Protein 8Z4F (pdb70)

Secondary structure (DSSP, 8-state):
---SEEEHHHHHHHHHHHHHHHHHHSS--SEEESSSS-S-EEEHHHHHHHHHHHHHHHHHHSS--SEEE--PPPPPB--TT-PPPSEEEHHHHHHHHHHHHHHHHHHSS--SEEESSTTBS-EEEHHHHHHHHHHHHHHHHHSSS--SEEESS-----HHHHHHHHHHHH----SHHHHHHHHHHH--B-----S---SHHHHHHHHTT-B-HHHHHHHHHHHHHHTT-EEEEEEEEES-SSSS-EEEEEEEEESTTSB-TTS-GGGSEEE-HHIIIII-PPTTS-S-SS---EEEES--/-PPPSEEEHHHHHHHHHHHHHHHHHHSS--SEEESSTTSS-EEEHHHHHHHHHHHHHHHHHHSS--SEEESS-----HHHHHHHHHHHH----SHHHHHHHHHHH--B---S-----HHHHHHHHTTT-B-HHHHHHHHHHHHHHTT-EEEEEEEEEE-TTS-EEEEEEEEEESTTSB-TTS-GGGSEEE-HHHHHTS---TTS-S--S-EEEEEES-----

Structure (mmCIF, N/CA/C/O backbone):
data_8Z4F
#
_entry.id   8Z4F
#
_cell.length_a   105.340
_cell.length_b   113.100
_cell.length_c   120.920
_cell.angle_alpha   90.00
_cell.angle_beta   90.00
_cell.angle_gamma   90.00
#
_symmetry.space_group_name_H-M   'I 2 2 2'
#
loop_
_entity.id
_entity.type
_entity.pdbx_description
1 polymer 'Pseudomurein endosiopeptidase'
2 water water
#
loop_
_atom_site.group_PDB
_atom_site.id
_atom_site.type_symbol
_atom_site.label_atom_id
_atom_site.label_alt_id
_atom_site.label_comp_id
_atom_site.label_asym_id
_atom_site.label_entity_id
_atom_site.label_seq_id
_atom_site.pdbx_PDB_ins_code
_atom_site.Cartn_x
_atom_site.Cartn_y
_atom_site.Cartn_z
_atom_site.occupancy
_atom_site.B_iso_or_equiv
_atom_site.auth_seq_id
_atom_site.auth_comp_id
_atom_site.auth_asym_id
_atom_site.auth_atom_id
_atom_site.pdbx_PDB_model_num
ATOM 1 N N . GLU A 1 82 ? 5.333 49.962 -25.416 1.00 39.41 82 GLU B N 1
ATOM 2 C CA . GLU A 1 82 ? 6.465 49.137 -25.016 1.00 39.51 82 GLU B CA 1
ATOM 3 C C . GLU A 1 82 ? 5.951 47.831 -24.404 1.00 35.95 82 GLU B C 1
ATOM 4 O O . GLU A 1 82 ? 5.197 47.862 -23.435 1.00 41.50 82 GLU B O 1
ATOM 10 N N . ASN A 1 83 ? 6.348 46.717 -24.997 1.00 30.23 83 ASN B N 1
ATOM 11 C CA . ASN A 1 83 ? 5.933 45.381 -24.517 1.00 29.81 83 ASN B CA 1
ATOM 12 C C . ASN A 1 83 ? 6.419 45.182 -23.075 1.00 36.17 83 ASN B C 1
ATOM 13 O O . ASN A 1 83 ? 7.526 45.565 -22.771 1.00 32.79 83 ASN B O 1
ATOM 18 N N . THR A 1 84 ? 5.595 44.621 -22.204 1.00 28.82 84 THR B N 1
ATOM 19 C CA . THR A 1 84 ? 6.189 44.318 -20.888 1.00 28.74 84 THR B CA 1
ATOM 20 C C . THR A 1 84 ? 7.165 43.161 -21.121 1.00 24.22 84 THR B C 1
ATOM 21 O O . THR A 1 84 ? 6.800 42.199 -21.733 1.00 24.52 84 THR B O 1
ATOM 25 N N . PRO A 1 85 ? 8.424 43.281 -20.696 1.00 29.14 85 PRO B N 1
ATOM 26 C CA . PRO A 1 85 ? 9.420 42.275 -20.998 1.00 28.87 85 PRO B CA 1
ATOM 27 C C . PRO A 1 85 ? 9.194 40.875 -20.427 1.00 25.99 85 PRO B C 1
ATOM 28 O O . PRO A 1 85 ? 8.752 40.780 -19.348 1.00 24.41 85 PRO B O 1
ATOM 32 N N . GLU A 1 86 ? 9.507 39.851 -21.221 1.00 25.37 86 GLU B N 1
ATOM 33 C CA . GLU A 1 86 ? 9.450 38.487 -20.721 1.00 26.41 86 GLU B CA 1
ATOM 34 C C . GLU A 1 86 ? 10.542 38.203 -19.702 1.00 23.98 86 GLU B C 1
ATOM 35 O O . GLU A 1 86 ? 10.364 37.338 -18.819 1.00 22.41 86 GLU B O 1
ATOM 41 N N . TYR A 1 87 ? 11.689 38.872 -19.826 1.00 22.82 87 TYR B N 1
ATOM 42 C CA . TYR A 1 87 ? 12.786 38.689 -18.886 1.00 23.22 87 TYR B CA 1
ATOM 43 C C . TYR A 1 87 ? 13.587 39.991 -18.802 1.00 23.52 87 TYR B C 1
ATOM 44 O O . TYR A 1 87 ? 13.491 40.859 -19.675 1.00 25.03 87 TYR B O 1
ATOM 53 N N . VAL A 1 88 ? 14.373 40.138 -17.732 1.00 24.72 88 VAL B N 1
ATOM 54 C CA . VAL A 1 88 ? 15.238 41.307 -17.612 1.00 26.72 88 VAL B CA 1
ATOM 55 C C . VAL A 1 88 ? 16.619 40.851 -17.172 1.00 21.44 88 VAL B C 1
ATOM 56 O O . VAL A 1 88 ? 16.818 39.744 -16.678 1.00 23.86 88 VAL B O 1
ATOM 60 N N . SER A 1 89 ? 17.587 41.721 -17.371 1.00 26.24 89 SER B N 1
ATOM 61 C CA . SER A 1 89 ? 18.936 41.401 -16.940 1.00 23.56 89 SER B CA 1
ATOM 62 C C . SER A 1 89 ? 18.986 41.318 -15.421 1.00 24.55 89 SER B C 1
ATOM 63 O O . SER A 1 89 ? 18.219 41.987 -14.711 1.00 20.78 89 SER B O 1
ATOM 66 N N . ILE A 1 90 ? 19.889 40.478 -14.924 1.00 20.10 90 ILE B N 1
ATOM 67 C CA . ILE A 1 90 ? 20.206 40.448 -13.495 1.00 25.91 90 ILE B CA 1
ATOM 68 C C . ILE A 1 90 ? 20.511 41.856 -12.962 1.00 21.07 90 ILE B C 1
ATOM 69 O O . ILE A 1 90 ? 20.186 42.186 -11.812 1.00 24.48 90 ILE B O 1
ATOM 74 N N . THR A 1 91 ? 21.153 42.695 -13.781 1.00 20.32 91 THR B N 1
ATOM 75 C CA . THR A 1 91 ? 21.407 44.092 -13.430 1.00 29.71 91 THR B CA 1
ATOM 76 C C . THR A 1 91 ? 20.109 44.826 -13.128 1.00 24.89 91 THR B C 1
ATOM 77 O O . THR A 1 91 ? 20.024 45.601 -12.158 1.00 22.05 91 THR B O 1
ATOM 81 N N . GLN A 1 92 ? 19.099 44.607 -13.970 1.00 20.36 92 GLN B N 1
ATOM 82 C CA . GLN A 1 92 ? 17.807 45.275 -13.823 1.00 23.46 92 GLN B CA 1
ATOM 83 C C . GLN A 1 92 ? 17.039 44.721 -12.631 1.00 21.35 92 GLN B C 1
ATOM 84 O O . GLN A 1 92 ? 16.404 45.471 -11.881 1.00 20.86 92 GLN B O 1
ATOM 90 N N . PHE A 1 93 ? 17.075 43.399 -12.456 1.00 18.39 93 PHE B N 1
ATOM 91 C CA . PHE A 1 93 ? 16.442 42.771 -11.305 1.00 24.47 93 PHE B CA 1
ATOM 92 C C . PHE A 1 93 ? 16.975 43.343 -9.992 1.00 24.65 93 PHE B C 1
ATOM 93 O O . PHE A 1 93 ? 16.206 43.606 -9.067 1.00 21.72 93 PHE B O 1
ATOM 101 N N . LYS A 1 94 ? 18.299 43.472 -9.861 1.00 22.55 94 LYS B N 1
ATOM 102 C CA . LYS A 1 94 ? 18.831 44.028 -8.615 1.00 28.50 94 LYS B CA 1
ATOM 103 C C . LYS A 1 94 ? 18.456 45.503 -8.459 1.00 24.40 94 LYS B C 1
ATOM 104 O O . LYS A 1 94 ? 18.268 45.980 -7.331 1.00 22.48 94 LYS B O 1
ATOM 110 N N . ASP A 1 95 ? 18.296 46.235 -9.560 1.00 21.78 95 ASP B N 1
ATOM 111 C CA . ASP A 1 95 ? 17.823 47.616 -9.436 1.00 22.72 95 ASP B CA 1
ATOM 112 C C . ASP A 1 95 ? 16.365 47.661 -8.960 1.00 25.15 95 ASP B C 1
ATOM 113 O O . ASP A 1 95 ? 15.980 48.539 -8.169 1.00 18.87 95 ASP B O 1
ATOM 118 N N . MET A 1 96 ? 15.532 46.750 -9.474 1.00 23.13 96 MET B N 1
ATOM 119 C CA . MET A 1 96 ? 14.179 46.605 -8.955 1.00 22.27 96 MET B CA 1
ATOM 120 C C . MET A 1 96 ? 14.195 46.275 -7.475 1.00 20.56 96 MET B C 1
ATOM 121 O O . MET A 1 96 ? 13.394 46.810 -6.709 1.00 21.08 96 MET B O 1
ATOM 126 N N . LEU A 1 97 ? 15.104 45.400 -7.036 1.00 19.66 97 LEU B N 1
ATOM 127 C CA . LEU A 1 97 ? 15.145 45.091 -5.617 1.00 18.80 97 LEU B CA 1
ATOM 128 C C . LEU A 1 97 ? 15.513 46.327 -4.800 1.00 21.34 97 LEU B C 1
ATOM 129 O O . LEU A 1 97 ? 14.971 46.541 -3.708 1.00 19.96 97 LEU B O 1
ATOM 134 N N . SER A 1 98 ? 16.439 47.139 -5.316 1.00 20.48 98 SER B N 1
ATOM 135 C CA . SER A 1 98 ? 16.852 48.356 -4.616 1.00 25.35 98 SER B CA 1
ATOM 136 C C . SER A 1 98 ? 15.702 49.337 -4.471 1.00 23.85 98 SER B C 1
ATOM 137 O O . SER A 1 98 ? 15.488 49.904 -3.385 1.00 21.49 98 SER B O 1
ATOM 140 N N . ARG A 1 99 ? 14.939 49.525 -5.549 1.00 19.24 99 ARG B N 1
ATOM 141 C CA . ARG A 1 99 ? 13.766 50.441 -5.521 1.00 20.02 99 ARG B CA 1
ATOM 142 C C . ARG A 1 99 ? 12.666 49.835 -4.631 1.00 22.06 99 ARG B C 1
ATOM 143 O O . ARG A 1 99 ? 11.987 50.581 -3.954 1.00 22.45 99 ARG B O 1
ATOM 151 N N . TYR A 1 100 ? 12.476 48.519 -4.683 1.00 19.67 100 TYR B N 1
ATOM 152 C CA . TYR A 1 100 ? 11.540 47.870 -3.768 1.00 17.33 100 TYR B CA 1
ATOM 153 C C . TYR A 1 100 ? 11.908 48.188 -2.314 1.00 23.02 100 TYR B C 1
ATOM 154 O O . TYR A 1 100 ? 11.053 48.573 -1.506 1.00 19.24 100 TYR B O 1
ATOM 163 N N . ASN A 1 101 ? 13.182 48.033 -1.961 1.00 20.48 101 ASN B N 1
ATOM 164 C CA . ASN A 1 101 ? 13.588 48.255 -0.578 1.00 23.88 101 ASN B CA 1
ATOM 165 C C . ASN A 1 101 ? 13.516 49.735 -0.188 1.00 21.76 101 ASN B C 1
ATOM 166 O O . ASN A 1 101 ? 13.208 50.060 0.964 1.00 22.53 101 ASN B O 1
ATOM 171 N N . ARG A 1 102 ? 13.769 50.622 -1.127 1.00 20.24 102 ARG B N 1
ATOM 172 C CA . ARG A 1 102 ? 13.711 52.075 -0.856 1.00 24.14 102 ARG B CA 1
ATOM 173 C C . ARG A 1 102 ? 12.268 52.459 -0.516 1.00 23.98 102 ARG B C 1
ATOM 174 O O . ARG A 1 102 ? 12.048 53.249 0.362 1.00 19.85 102 ARG B O 1
ATOM 182 N N . PHE A 1 103 ? 11.330 51.882 -1.240 1.00 21.58 103 PHE B N 1
ATOM 183 C CA . PHE A 1 103 ? 9.918 52.162 -0.982 1.00 21.87 103 PHE B CA 1
ATOM 184 C C . PHE A 1 103 ? 9.522 51.674 0.401 1.00 20.37 103 PHE B C 1
ATOM 185 O O . PHE A 1 103 ? 8.837 52.373 1.143 1.00 23.03 103 PHE B O 1
ATOM 193 N N . LYS A 1 104 ? 9.924 50.449 0.743 1.00 17.03 104 LYS B N 1
ATOM 194 C CA . LYS A 1 104 ? 9.673 49.899 2.069 1.00 21.89 104 LYS B CA 1
ATOM 195 C C . LYS A 1 104 ? 10.315 50.771 3.139 1.00 23.69 104 LYS B C 1
ATOM 196 O O . LYS A 1 104 ? 9.707 51.044 4.186 1.00 23.98 104 LYS B O 1
ATOM 202 N N . GLU A 1 105 ? 11.543 51.237 2.886 1.00 20.00 105 GLU B N 1
ATOM 203 C CA . GLU A 1 105 ? 12.233 52.115 3.834 1.00 21.50 105 GLU B CA 1
ATOM 204 C C . GLU A 1 105 ? 11.435 53.386 4.140 1.00 25.31 105 GLU B C 1
ATOM 205 O O . GLU A 1 105 ? 11.298 53.776 5.301 1.00 26.70 105 GLU B O 1
ATOM 211 N N . VAL A 1 106 ? 10.923 54.058 3.116 1.00 19.19 106 VAL B N 1
ATOM 212 C CA . VAL A 1 106 ? 10.241 55.327 3.323 1.00 21.16 106 VAL B CA 1
ATOM 213 C C . VAL A 1 106 ? 8.826 55.114 3.840 1.00 26.42 106 VAL B C 1
ATOM 214 O O . VAL A 1 106 ? 8.372 55.850 4.722 1.00 20.00 106 VAL B O 1
ATOM 218 N N . ASN A 1 107 ? 8.100 54.122 3.293 1.00 20.64 107 ASN B N 1
ATOM 219 C CA . ASN A 1 107 ? 6.662 53.992 3.538 1.00 16.01 107 ASN B CA 1
ATOM 220 C C . ASN A 1 107 ? 6.296 52.880 4.499 1.00 21.11 107 ASN B C 1
ATOM 221 O O . ASN A 1 107 ? 5.115 52.744 4.832 1.00 20.51 107 ASN B O 1
ATOM 226 N N . GLY A 1 108 ? 7.245 52.033 4.890 1.00 21.07 108 GLY B N 1
ATOM 227 C CA . GLY A 1 108 ? 6.962 51.052 5.936 1.00 17.25 108 GLY B CA 1
ATOM 228 C C . GLY A 1 108 ? 6.109 49.886 5.476 1.00 22.21 108 GLY B C 1
ATOM 229 O O . GLY A 1 108 ? 5.559 49.151 6.312 1.00 21.84 108 GLY B O 1
ATOM 230 N N . ARG A 1 109 ? 5.985 49.703 4.170 1.00 21.60 109 ARG B N 1
ATOM 231 C CA . ARG A 1 109 ? 5.154 48.642 3.610 1.00 23.56 109 ARG B CA 1
ATOM 232 C C . ARG A 1 109 ? 5.664 48.345 2.208 1.00 19.35 109 ARG B C 1
ATOM 233 O O . ARG A 1 109 ? 6.422 49.134 1.625 1.00 20.30 109 ARG B O 1
ATOM 241 N N . GLU A 1 110 ? 5.230 47.184 1.673 1.00 19.53 110 GLU B N 1
ATOM 242 C CA . GLU A 1 110 ? 5.557 46.796 0.307 1.00 22.77 110 GLU B CA 1
ATOM 243 C C . GLU A 1 110 ? 4.826 47.680 -0.710 1.00 23.09 110 GLU B C 1
ATOM 244 O O . GLU A 1 110 ? 3.651 48.013 -0.505 1.00 23.95 110 GLU B O 1
ATOM 250 N N . PRO A 1 111 ? 5.475 48.045 -1.830 1.00 21.41 111 PRO B N 1
ATOM 251 C CA . PRO A 1 111 ? 4.736 48.629 -2.967 1.00 20.48 111 PRO B CA 1
ATOM 252 C C . PRO A 1 111 ? 3.808 47.608 -3.619 1.00 24.23 111 PRO B C 1
ATOM 253 O O . PRO A 1 111 ? 4.088 46.408 -3.640 1.00 22.77 111 PRO B O 1
ATOM 257 N N . ARG A 1 112 ? 2.684 48.070 -4.155 1.00 22.94 112 ARG B N 1
ATOM 258 C CA . ARG A 1 112 ? 1.710 47.148 -4.798 1.00 18.93 112 ARG B CA 1
ATOM 259 C C . ARG A 1 112 ? 2.236 46.657 -6.152 1.00 25.12 112 ARG B C 1
ATOM 260 O O . ARG A 1 112 ? 1.880 45.572 -6.543 1.00 21.46 112 ARG B O 1
ATOM 268 N N . VAL A 1 113 ? 3.000 47.497 -6.842 1.00 20.63 113 VAL B N 1
ATOM 269 C CA . VAL A 1 113 ? 3.673 47.145 -8.088 1.00 21.24 113 VAL B CA 1
ATOM 270 C C . VAL A 1 113 ? 5.120 47.614 -7.992 1.00 22.56 113 VAL B C 1
ATOM 271 O O . VAL A 1 113 ? 5.468 48.476 -7.172 1.00 21.66 113 VAL B O 1
ATOM 275 N N . VAL A 1 114 ? 5.967 47.043 -8.848 1.00 18.58 114 VAL B N 1
ATOM 276 C CA . VAL A 1 114 ? 7.378 47.412 -8.918 1.00 19.36 114 VAL B CA 1
ATOM 277 C C . VAL A 1 114 ? 7.727 47.793 -10.350 1.00 24.12 114 VAL B C 1
ATOM 278 O O . VAL A 1 114 ? 7.663 46.947 -11.257 1.00 18.75 114 VAL B O 1
ATOM 282 N N . PHE A 1 115 ? 8.155 49.040 -10.543 1.00 16.49 115 PHE B N 1
ATOM 283 C CA . PHE A 1 115 ? 8.543 49.480 -11.868 1.00 18.97 115 PHE B CA 1
ATOM 284 C C . PHE A 1 115 ? 9.814 48.771 -12.331 1.00 22.71 115 PHE B C 1
ATOM 285 O O . PHE A 1 115 ? 10.759 48.598 -11.568 1.00 22.17 115 PHE B O 1
ATOM 293 N N . ILE A 1 116 ? 9.829 48.356 -13.598 1.00 20.92 116 ILE B N 1
ATOM 294 C CA . ILE A 1 116 ? 10.981 47.584 -14.079 1.00 20.16 116 ILE B CA 1
ATOM 295 C C . ILE A 1 116 ? 12.222 48.463 -14.134 1.00 22.11 116 ILE B C 1
ATOM 296 O O . ILE A 1 116 ? 13.301 48.066 -13.658 1.00 22.34 116 ILE B O 1
ATOM 301 N N . TYR A 1 117 ? 12.072 49.689 -14.640 1.00 20.50 117 TYR B N 1
ATOM 302 C CA . TYR A 1 117 ? 13.169 50.627 -14.841 1.00 19.82 117 TYR B CA 1
ATOM 303 C C . TYR A 1 117 ? 13.001 51.861 -13.963 1.00 23.68 117 TYR B C 1
ATOM 304 O O . TYR A 1 117 ? 11.901 52.381 -13.796 1.00 20.39 117 TYR B O 1
ATOM 313 N N . SER A 1 118 ? 14.116 52.364 -13.486 1.00 26.73 118 SER B N 1
ATOM 314 C CA . SER A 1 118 ? 14.147 53.691 -12.887 1.00 27.02 118 SER B CA 1
ATOM 315 C C . SER A 1 118 ? 13.588 54.725 -13.862 1.00 25.69 118 SER B C 1
ATOM 316 O O . SER A 1 118 ? 13.897 54.712 -15.057 1.00 26.07 118 SER B O 1
ATOM 319 N N . GLY A 1 119 ? 12.699 55.584 -13.363 1.00 26.68 119 GLY B N 1
ATOM 320 C CA . GLY A 1 119 ? 12.078 56.623 -14.174 1.00 24.57 119 GLY B CA 1
ATOM 321 C C . GLY A 1 119 ? 10.663 56.310 -14.614 1.00 27.79 119 GLY B C 1
ATOM 322 O O . GLY A 1 119 ? 10.014 57.185 -15.188 1.00 31.16 119 GLY B O 1
ATOM 323 N N . GLY A 1 120 ? 10.170 55.095 -14.377 1.00 23.67 120 GLY B N 1
ATOM 324 C CA . GLY A 1 120 ? 8.807 54.741 -14.741 1.00 33.53 120 GLY B CA 1
ATOM 325 C C . GLY A 1 120 ? 8.728 53.892 -16.000 1.00 28.78 120 GLY B C 1
ATOM 326 O O . GLY A 1 120 ? 9.727 53.429 -16.546 1.00 28.55 120 GLY B O 1
ATOM 327 N N . GLY A 1 121 ? 7.504 53.690 -16.470 1.00 28.19 121 GLY B N 1
ATOM 328 C CA . GLY A 1 121 ? 7.298 52.832 -17.624 1.00 33.25 121 GLY B CA 1
ATOM 329 C C . GLY A 1 121 ? 6.649 51.516 -17.238 1.00 27.63 121 GLY B C 1
ATOM 330 O O . GLY A 1 121 ? 5.725 51.495 -16.425 1.00 29.16 121 GLY B O 1
ATOM 331 N N . PRO A 1 122 ? 7.103 50.390 -17.805 1.00 23.07 122 PRO B N 1
ATOM 332 C CA . PRO A 1 122 ? 6.454 49.110 -17.477 1.00 22.50 122 PRO B CA 1
ATOM 333 C C . PRO A 1 122 ? 6.657 48.753 -16.013 1.00 26.50 122 PRO B C 1
ATOM 334 O O . PRO A 1 122 ? 7.663 49.108 -15.392 1.00 24.27 122 PRO B O 1
ATOM 338 N N . SER A 1 123 ? 5.701 48.018 -15.468 1.00 20.49 123 SER B N 1
ATOM 339 C CA . SER A 1 123 ? 5.781 47.594 -14.079 1.00 21.53 123 SER B CA 1
ATOM 340 C C . SER A 1 123 ? 5.180 46.208 -13.949 1.00 20.62 123 SER B C 1
ATOM 341 O O . SER A 1 123 ? 4.365 45.794 -14.777 1.00 23.01 123 SER B O 1
ATOM 344 N N . VAL A 1 124 ? 5.572 45.504 -12.883 1.00 19.95 124 VAL B N 1
ATOM 345 C CA . VAL A 1 124 ? 5.010 44.197 -12.565 1.00 24.59 124 VAL B CA 1
ATOM 346 C C . VAL A 1 124 ? 4.319 44.279 -11.219 1.00 28.64 124 VAL B C 1
ATOM 347 O O . VAL A 1 124 ? 4.653 45.112 -10.358 1.00 20.71 124 VAL B O 1
ATOM 351 N N . SER A 1 125 ? 3.315 43.422 -11.053 1.00 20.67 125 SER B N 1
ATOM 352 C CA . SER A 1 125 ? 2.674 43.362 -9.749 1.00 21.15 125 SER B CA 1
ATOM 353 C C . SER A 1 125 ? 3.632 42.846 -8.676 1.00 20.58 125 SER B C 1
ATOM 354 O O . SER A 1 125 ? 4.609 42.126 -8.946 1.00 20.07 125 SER B O 1
ATOM 357 N N . LEU A 1 126 ? 3.309 43.169 -7.421 1.00 21.93 126 LEU B N 1
ATOM 358 C CA . LEU A 1 126 ? 4.086 42.591 -6.328 1.00 20.31 126 LEU B CA 1
ATOM 359 C C . LEU A 1 126 ? 4.088 41.063 -6.400 1.00 23.46 126 LEU B C 1
ATOM 360 O O . LEU A 1 126 ? 5.116 40.437 -6.136 1.00 23.04 126 LEU B O 1
ATOM 365 N N . GLU A 1 127 ? 2.947 40.441 -6.734 1.00 21.47 127 GLU B N 1
ATOM 366 C CA . GLU A 1 127 ? 2.919 38.975 -6.865 1.00 25.30 127 GLU B CA 1
ATOM 367 C C . GLU A 1 127 ? 3.955 38.505 -7.882 1.00 23.17 127 GLU B C 1
ATOM 368 O O . GLU A 1 127 ? 4.700 37.549 -7.634 1.00 25.88 127 GLU B O 1
ATOM 374 N N . THR A 1 128 ? 3.989 39.155 -9.050 1.00 21.40 128 THR B N 1
ATOM 375 C CA . THR A 1 128 ? 4.944 38.776 -10.096 1.00 19.30 128 THR B CA 1
ATOM 376 C C . THR A 1 128 ? 6.381 39.005 -9.642 1.00 25.72 128 THR B C 1
ATOM 377 O O . THR A 1 128 ? 7.265 38.175 -9.878 1.00 22.00 128 THR B O 1
ATOM 381 N N . PHE A 1 129 ? 6.636 40.117 -8.957 1.00 21.66 129 PHE B N 1
ATOM 382 C CA . PHE A 1 129 ? 7.981 40.356 -8.443 1.00 22.13 129 PHE B CA 1
ATOM 383 C C . PHE A 1 129 ? 8.410 39.254 -7.484 1.00 20.26 129 PHE B C 1
ATOM 384 O O . PHE A 1 129 ? 9.574 38.836 -7.486 1.00 22.47 129 PHE B O 1
ATOM 392 N N . LYS A 1 130 ? 7.490 38.770 -6.656 1.00 16.74 130 LYS B N 1
ATOM 393 C CA . LYS A 1 130 ? 7.816 37.661 -5.727 1.00 20.67 130 LYS B CA 1
ATOM 394 C C . LYS A 1 130 ? 8.185 36.422 -6.554 1.00 23.60 130 LYS B C 1
ATOM 395 O O . LYS A 1 130 ? 9.111 35.744 -6.187 1.00 21.99 130 LYS B O 1
ATOM 401 N N . ASP A 1 131 ? 7.444 36.164 -7.630 1.00 23.77 131 ASP B N 1
ATOM 402 C CA . ASP A 1 131 ? 7.790 35.051 -8.535 1.00 26.46 131 ASP B CA 1
ATOM 403 C C . ASP A 1 131 ? 9.201 35.222 -9.057 1.00 22.19 131 ASP B C 1
ATOM 404 O O . ASP A 1 131 ? 9.951 34.241 -9.181 1.00 22.45 131 ASP B O 1
ATOM 409 N N . MET A 1 132 ? 9.568 36.470 -9.420 1.00 20.20 132 MET B N 1
ATOM 410 C CA . MET A 1 132 ? 10.892 36.689 -9.982 1.00 21.99 132 MET B CA 1
ATOM 411 C C . MET A 1 132 ? 11.965 36.382 -8.949 1.00 26.77 132 MET B C 1
ATOM 412 O O . MET A 1 132 ? 12.989 35.743 -9.274 1.00 21.42 132 MET B O 1
ATOM 417 N N . CYS A 1 133 ? 11.766 36.854 -7.700 1.00 18.90 133 CYS B N 1
ATOM 418 C CA . CYS A 1 133 ? 12.727 36.528 -6.644 1.00 17.92 133 CYS B CA 1
ATOM 419 C C . CYS A 1 133 ? 12.821 35.027 -6.413 1.00 23.24 133 CYS B C 1
ATOM 420 O O . CYS A 1 133 ? 13.916 34.495 -6.184 1.00 22.38 133 CYS B O 1
ATOM 423 N N . LYS A 1 134 ? 11.693 34.330 -6.456 1.00 23.89 134 LYS B N 1
ATOM 424 C CA . LYS A 1 134 ? 11.740 32.875 -6.335 1.00 30.30 134 LYS B CA 1
ATOM 425 C C . LYS A 1 134 ? 12.603 32.244 -7.431 1.00 30.33 134 LYS B C 1
ATOM 426 O O . LYS A 1 134 ? 13.400 31.338 -7.155 1.00 27.86 134 LYS B O 1
ATOM 432 N N . ARG A 1 135 ? 12.475 32.709 -8.682 1.00 23.49 135 ARG B N 1
ATOM 433 C CA . ARG A 1 135 ? 13.258 32.099 -9.762 1.00 29.07 135 ARG B CA 1
ATOM 434 C C . ARG A 1 135 ? 14.754 32.364 -9.588 1.00 31.60 135 ARG B C 1
ATOM 435 O O . ARG A 1 135 ? 15.596 31.488 -9.870 1.00 26.50 135 ARG B O 1
ATOM 443 N N . TYR A 1 136 ? 15.104 33.576 -9.161 1.00 27.21 136 TYR B N 1
ATOM 444 C CA . TYR A 1 136 ? 16.493 33.897 -8.857 1.00 26.60 136 TYR B CA 1
ATOM 445 C C . TYR A 1 136 ? 17.030 32.971 -7.779 1.00 28.29 136 TYR B C 1
ATOM 446 O O . TYR A 1 136 ? 18.119 32.391 -7.929 1.00 27.20 136 TYR B O 1
ATOM 455 N N . ASN A 1 137 ? 16.260 32.803 -6.695 1.00 23.43 137 ASN B N 1
ATOM 456 C CA . ASN A 1 137 ? 16.671 31.944 -5.592 1.00 27.46 137 ASN B CA 1
ATOM 457 C C . ASN A 1 137 ? 16.877 30.509 -6.080 1.00 29.48 137 ASN B C 1
ATOM 458 O O . ASN A 1 137 ? 17.864 29.859 -5.719 1.00 29.04 137 ASN B O 1
ATOM 463 N N . GLN A 1 138 ? 15.909 29.988 -6.845 1.00 28.08 138 GLN B N 1
ATOM 464 C CA . GLN A 1 138 ? 15.990 28.620 -7.360 1.00 34.33 138 GLN B CA 1
ATOM 465 C C . GLN A 1 138 ? 17.211 28.431 -8.250 1.00 34.73 138 GLN B C 1
ATOM 466 O O . GLN A 1 138 ? 17.919 27.424 -8.141 1.00 35.09 138 GLN B O 1
ATOM 472 N N . PHE A 1 139 ? 17.460 29.369 -9.158 1.00 29.75 139 PHE B N 1
ATOM 473 C CA . PHE A 1 139 ? 18.614 29.253 -10.040 1.00 28.13 139 PHE B CA 1
ATOM 474 C C . PHE A 1 139 ? 19.912 29.267 -9.244 1.00 33.54 139 PHE B C 1
ATOM 475 O O . PHE A 1 139 ? 20.842 28.488 -9.522 1.00 29.39 139 PHE B O 1
ATOM 483 N N . LEU A 1 140 ? 19.998 30.160 -8.261 1.00 28.27 140 LEU B N 1
ATOM 484 C CA . LEU A 1 140 ? 21.211 30.262 -7.462 1.00 35.00 140 LEU B CA 1
ATOM 485 C C . LEU A 1 140 ? 21.434 28.981 -6.661 1.00 40.27 140 LEU B C 1
ATOM 486 O O . LEU A 1 140 ? 22.571 28.514 -6.531 1.00 37.95 140 LEU B O 1
ATOM 491 N N . GLU A 1 141 ? 20.358 28.364 -6.169 1.00 36.66 141 GLU B N 1
ATOM 492 C CA . GLU A 1 141 ? 20.517 27.151 -5.371 1.00 44.20 141 GLU B CA 1
ATOM 493 C C . GLU A 1 141 ? 20.936 25.976 -6.240 1.00 49.71 141 GLU B C 1
ATOM 494 O O . GLU A 1 141 ? 21.806 25.185 -5.857 1.00 44.31 141 GLU B O 1
ATOM 500 N N . GLU A 1 142 ? 20.320 25.846 -7.409 1.00 36.13 142 GLU B N 1
ATOM 501 C CA . GLU A 1 142 ? 20.582 24.702 -8.262 1.00 45.82 142 GLU B CA 1
ATOM 502 C C . GLU A 1 142 ? 21.922 24.805 -8.969 1.00 51.33 142 GLU B C 1
ATOM 503 O O . GLU A 1 142 ? 22.559 23.778 -9.230 1.00 37.93 142 GLU B O 1
ATOM 509 N N . ASN A 1 143 ? 22.364 26.018 -9.273 1.00 37.00 143 ASN B N 1
ATOM 510 C CA . ASN A 1 143 ? 23.567 26.177 -10.120 1.00 30.01 143 ASN B CA 1
ATOM 511 C C . ASN A 1 143 ? 24.764 26.751 -9.386 1.00 33.80 143 ASN B C 1
ATOM 512 O O . ASN A 1 143 ? 25.788 26.823 -10.024 1.00 37.44 143 ASN B O 1
ATOM 517 N N . ARG A 1 144 ? 24.599 27.153 -8.130 1.00 36.12 144 ARG B N 1
ATOM 518 C CA . ARG A 1 144 ? 25.671 27.797 -7.371 1.00 35.69 144 ARG B CA 1
ATOM 519 C C . ARG A 1 144 ? 26.258 29.013 -8.083 1.00 43.56 144 ARG B C 1
ATOM 520 O O . ARG A 1 144 ? 27.374 29.432 -7.778 1.00 39.28 144 ARG B O 1
ATOM 528 N N . ARG A 1 145 ? 25.519 29.620 -9.011 1.00 34.08 145 ARG B N 1
ATOM 529 C CA . ARG A 1 145 ? 25.908 30.913 -9.553 1.00 35.77 145 ARG B CA 1
ATOM 530 C C . ARG A 1 145 ? 24.635 31.687 -9.857 1.00 33.26 145 ARG B C 1
ATOM 531 O O . ARG A 1 145 ? 23.535 31.117 -9.897 1.00 29.99 145 ARG B O 1
ATOM 539 N N . GLU A 1 146 ? 24.806 33.007 -10.109 1.00 33.98 146 GLU B N 1
ATOM 540 C CA . GLU A 1 146 ? 23.683 33.864 -10.446 1.00 29.66 146 GLU B CA 1
ATOM 541 C C . GLU A 1 146 ? 23.280 33.696 -11.905 1.00 32.48 146 GLU B C 1
ATOM 542 O O . GLU A 1 146 ? 24.126 33.485 -12.779 1.00 32.33 146 GLU B O 1
ATOM 548 N N . PRO A 1 147 ? 21.991 33.795 -12.198 1.00 26.20 147 PRO B N 1
ATOM 549 C CA . PRO A 1 147 ? 21.575 33.846 -13.595 1.00 30.48 147 PRO B CA 1
ATOM 550 C C . PRO A 1 147 ? 21.925 35.200 -14.186 1.00 30.52 147 PRO B C 1
ATOM 551 O O . PRO A 1 147 ? 22.001 36.210 -13.480 1.00 29.49 147 PRO B O 1
ATOM 555 N N . ARG A 1 148 ? 22.181 35.197 -15.490 1.00 25.82 148 ARG B N 1
ATOM 556 C CA . ARG A 1 148 ? 22.332 36.439 -16.238 1.00 29.78 148 ARG B CA 1
ATOM 557 C C . ARG A 1 148 ? 20.986 37.116 -16.442 1.00 30.82 148 ARG B C 1
ATOM 558 O O . ARG A 1 148 ? 20.913 38.346 -16.600 1.00 28.75 148 ARG B O 1
ATOM 566 N N . ILE A 1 149 ? 19.928 36.313 -16.490 1.00 24.80 149 ILE B N 1
ATOM 567 C CA . ILE A 1 149 ? 18.607 36.696 -16.972 1.00 27.84 149 ILE B CA 1
ATOM 568 C C . ILE A 1 149 ? 17.611 36.255 -15.908 1.00 25.06 149 ILE B C 1
ATOM 569 O O . ILE A 1 149 ? 17.662 35.107 -15.459 1.00 25.75 149 ILE B O 1
ATOM 574 N N . VAL A 1 150 ? 16.683 37.135 -15.539 1.00 21.17 150 VAL B N 1
ATOM 575 C CA . VAL A 1 150 ? 15.636 36.787 -14.592 1.00 22.35 150 VAL B CA 1
ATOM 576 C C . VAL A 1 150 ? 14.308 36.926 -15.320 1.00 23.28 150 VAL B C 1
ATOM 577 O O . VAL A 1 150 ? 13.968 38.021 -15.789 1.00 24.48 150 VAL B O 1
ATOM 581 N N . TYR A 1 151 ? 13.555 35.830 -15.402 1.00 21.60 151 TYR B N 1
ATOM 582 C CA . TYR A 1 151 ? 12.310 35.799 -16.156 1.00 23.18 151 TYR B CA 1
ATOM 583 C C . TYR A 1 151 ? 11.190 36.478 -15.371 1.00 19.56 151 TYR B C 1
ATOM 584 O O . TYR A 1 151 ? 10.995 36.186 -14.200 1.00 21.17 151 TYR B O 1
ATOM 593 N N . VAL A 1 152 ? 10.402 37.285 -16.070 1.00 18.74 152 VAL B N 1
ATOM 594 C CA . VAL A 1 152 ? 9.241 37.963 -15.490 1.00 21.56 152 VAL B CA 1
ATOM 595 C C . VAL A 1 152 ? 8.073 37.013 -15.395 1.00 29.04 152 VAL B C 1
ATOM 596 O O . VAL A 1 152 ? 7.293 37.076 -14.437 1.00 24.27 152 VAL B O 1
ATOM 600 N N . THR A 1 153 ? 7.913 36.137 -16.392 1.00 20.61 153 THR B N 1
ATOM 601 C CA . THR A 1 153 ? 6.919 35.075 -16.374 1.00 18.85 153 THR B CA 1
ATOM 602 C C . THR A 1 153 ? 7.656 33.794 -16.745 1.00 25.74 153 THR B C 1
ATOM 603 O O . THR A 1 153 ? 8.738 33.851 -17.342 1.00 24.81 153 THR B O 1
ATOM 607 N N . PRO A 1 154 ? 7.116 32.631 -16.403 1.00 24.83 154 PRO B N 1
ATOM 608 C CA . PRO A 1 154 ? 7.875 31.379 -16.605 1.00 30.72 154 PRO B CA 1
ATOM 609 C C . PRO A 1 154 ? 8.108 31.123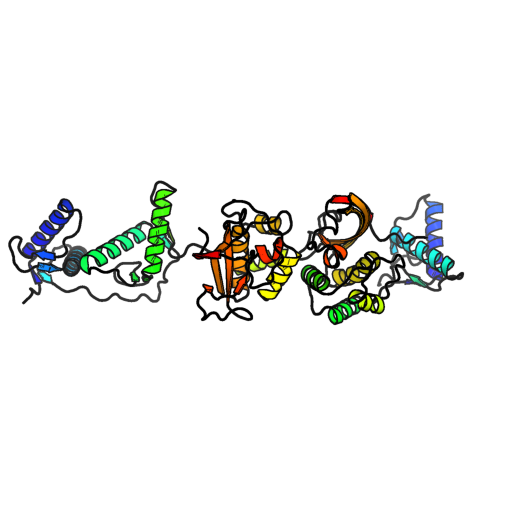 -18.082 1.00 28.66 154 PRO B C 1
ATOM 610 O O . PRO A 1 154 ? 7.198 31.307 -18.899 1.00 27.89 154 PRO B O 1
ATOM 614 N N . PRO A 1 155 ? 9.319 30.725 -18.463 1.00 29.78 155 PRO B N 1
ATOM 615 C CA . PRO A 1 155 ? 9.575 30.388 -19.865 1.00 29.87 155 PRO B CA 1
ATOM 616 C C . PRO A 1 155 ? 8.739 29.185 -20.292 1.00 31.23 155 PRO B C 1
ATOM 617 O O . PRO A 1 155 ? 8.510 28.257 -19.513 1.00 32.22 155 PRO B O 1
ATOM 621 N N . GLU A 1 156 ? 8.226 29.250 -21.511 1.00 34.02 156 GLU B N 1
ATOM 622 C CA . GLU A 1 156 ? 7.368 28.217 -22.075 1.00 34.80 156 GLU B CA 1
ATOM 623 C C . GLU A 1 156 ? 7.714 28.065 -23.548 1.00 40.65 156 GLU B C 1
ATOM 624 O O . GLU A 1 156 ? 8.101 29.041 -24.203 1.00 31.86 156 GLU B O 1
ATOM 630 N N . PRO A 1 157 ? 7.564 26.870 -24.101 1.00 40.02 157 PRO B N 1
ATOM 631 C CA . PRO A 1 157 ? 7.659 26.722 -25.561 1.00 44.19 157 PRO B CA 1
ATOM 632 C C . PRO A 1 157 ? 6.498 27.429 -26.237 1.00 49.97 157 PRO B C 1
ATOM 633 O O . PRO A 1 157 ? 5.506 27.786 -25.576 1.00 46.59 157 PRO B O 1
ATOM 637 N N . PRO A 1 158 ? 6.583 27.692 -27.538 1.00 46.20 158 PRO B N 1
ATOM 638 C CA . PRO A 1 158 ? 5.479 28.407 -28.199 1.00 48.03 158 PRO B CA 1
ATOM 639 C C . PRO A 1 158 ? 4.192 27.587 -28.178 1.00 50.00 158 PRO B C 1
ATOM 640 O O . PRO A 1 158 ? 4.193 26.386 -28.460 1.00 49.11 158 PRO B O 1
ATOM 644 N N . VAL A 1 159 ? 3.089 28.249 -27.811 1.00 44.96 159 VAL B N 1
ATOM 645 C CA . VAL A 1 159 ? 1.785 27.578 -27.741 1.00 44.24 159 VAL B CA 1
ATOM 646 C C . VAL A 1 159 ? 1.380 26.906 -29.058 1.00 46.22 159 VAL B C 1
ATOM 647 O O . VAL A 1 159 ? 0.815 25.810 -29.007 1.00 44.97 159 VAL B O 1
ATOM 651 N N . PRO A 1 160 ? 1.540 27.548 -30.226 1.00 48.92 160 PRO B N 1
ATOM 652 C CA . PRO A 1 160 ? 1.083 26.870 -31.452 1.00 44.04 160 PRO B CA 1
ATOM 653 C C . PRO A 1 160 ? 1.809 25.569 -31.692 1.00 38.04 160 PRO B C 1
ATOM 654 O O . PRO A 1 160 ? 1.198 24.611 -32.169 1.00 44.07 160 PRO B O 1
ATOM 658 N N . GLU A 1 161 ? 3.096 25.504 -31.336 1.00 41.50 161 GLU B N 1
ATOM 659 C CA . GLU A 1 161 ? 3.848 24.260 -31.438 1.00 45.36 161 GLU B CA 1
ATOM 660 C C . GLU A 1 161 ? 3.318 23.200 -30.473 1.00 48.25 161 GLU B C 1
ATOM 661 O O . GLU A 1 161 ? 3.148 22.032 -30.856 1.00 46.43 161 GLU B O 1
ATOM 667 N N . GLU A 1 162 ? 3.050 23.579 -29.217 1.00 43.44 162 GLU B N 1
ATOM 668 C CA . GLU A 1 162 ? 2.514 22.600 -28.274 1.00 39.79 162 GLU B CA 1
ATOM 669 C C . GLU A 1 162 ? 1.207 22.019 -28.787 1.00 36.81 162 GLU B C 1
ATOM 670 O O . GLU A 1 162 ? 1.003 20.803 -28.732 1.00 39.53 162 GLU B O 1
ATOM 676 N N . VAL A 1 163 ? 0.326 22.862 -29.335 1.00 39.89 163 VAL B N 1
ATOM 677 C CA . VAL A 1 163 ? -0.924 22.350 -29.889 1.00 36.17 163 VAL B CA 1
ATOM 678 C C . VAL A 1 163 ? -0.646 21.453 -31.097 1.00 37.38 163 VAL B C 1
ATOM 679 O O . VAL A 1 163 ? -1.248 20.382 -31.244 1.00 34.67 163 VAL B O 1
ATOM 683 N N . ARG A 1 164 ? 0.255 21.885 -31.983 1.00 43.04 164 ARG B N 1
ATOM 684 C CA . ARG A 1 164 ? 0.531 21.115 -33.197 1.00 48.54 164 ARG B CA 1
ATOM 685 C C . ARG A 1 164 ? 1.142 19.759 -32.865 1.00 43.01 164 ARG B C 1
ATOM 686 O O . ARG A 1 164 ? 0.797 18.751 -33.491 1.00 50.28 164 ARG B O 1
ATOM 694 N N . GLU A 1 165 ? 2.044 19.714 -31.880 1.00 46.28 165 GLU B N 1
ATOM 695 C CA . GLU A 1 165 ? 2.630 18.442 -31.469 1.00 41.65 165 GLU B CA 1
ATOM 696 C C . GLU A 1 165 ? 1.571 17.514 -30.896 1.00 48.15 165 GLU B C 1
ATOM 697 O O . GLU A 1 165 ? 1.577 16.307 -31.172 1.00 44.55 165 GLU B O 1
ATOM 703 N N . MET A 1 166 ? 0.666 18.052 -30.072 1.00 38.25 166 MET B N 1
ATOM 704 C CA . MET A 1 166 ? -0.424 17.233 -29.545 1.00 44.54 166 MET B CA 1
ATOM 705 C C . MET A 1 166 ? -1.262 16.678 -30.689 1.00 40.81 166 MET B C 1
ATOM 706 O O . MET A 1 166 ? -1.671 15.509 -30.668 1.00 43.23 166 MET B O 1
ATOM 711 N N . ARG A 1 167 ? -1.554 17.524 -31.682 1.00 39.35 167 ARG B N 1
ATOM 712 C CA . ARG A 1 167 ? -2.400 17.112 -32.790 1.00 41.39 167 ARG B CA 1
ATOM 713 C C . ARG A 1 167 ? -1.706 16.040 -33.610 1.00 45.88 167 ARG B C 1
ATOM 714 O O . ARG A 1 167 ? -2.338 15.060 -34.020 1.00 45.56 167 ARG B O 1
ATOM 722 N N . ARG A 1 168 ? -0.399 16.197 -33.820 1.00 41.11 168 ARG B N 1
ATOM 723 C CA . ARG A 1 168 ? 0.372 15.171 -34.516 1.00 50.63 168 ARG B CA 1
ATOM 724 C C . ARG A 1 168 ? 0.175 13.809 -33.859 1.00 48.65 168 ARG B C 1
ATOM 725 O O . ARG A 1 168 ? -0.016 12.799 -34.545 1.00 48.63 168 ARG B O 1
ATOM 733 N N . VAL A 1 169 ? 0.153 13.769 -32.527 1.00 42.87 169 VAL B N 1
ATOM 734 C CA . VAL A 1 169 ? 0.068 12.490 -31.830 1.00 46.18 169 VAL B CA 1
ATOM 735 C C . VAL A 1 169 ? -1.362 11.959 -31.815 1.00 53.72 169 VAL B C 1
ATOM 736 O O . VAL A 1 169 ? -1.620 10.809 -32.197 1.00 54.75 169 VAL B O 1
ATOM 740 N N . LEU A 1 170 ? -2.308 12.770 -31.352 1.00 40.64 170 LEU B N 1
ATOM 741 C CA . LEU A 1 170 ? -3.661 12.300 -31.097 1.00 35.26 170 LEU B CA 1
ATOM 742 C C . LEU A 1 170 ? -4.599 12.527 -32.266 1.00 36.53 170 LEU B C 1
ATOM 743 O O . LEU A 1 170 ? -5.727 12.025 -32.238 1.00 42.02 170 LEU B O 1
ATOM 748 N N . GLY A 1 171 ? -4.181 13.272 -33.274 1.00 41.66 171 GLY B N 1
ATOM 749 C CA . GLY A 1 171 ? -5.084 13.647 -34.338 1.00 38.99 171 GLY B CA 1
ATOM 750 C C . GLY A 1 171 ? -5.667 15.024 -34.123 1.00 51.36 171 GLY B C 1
ATOM 751 O O . GLY A 1 171 ? -5.293 15.786 -33.219 1.00 43.25 171 GLY B O 1
ATOM 752 N N . GLU A 1 172 ? -6.625 15.338 -34.980 1.00 45.87 172 GLU B N 1
ATOM 753 C CA . GLU A 1 172 ? -7.195 16.666 -35.002 1.00 40.02 172 GLU B CA 1
ATOM 754 C C . GLU A 1 172 ? -8.185 16.857 -33.861 1.00 44.86 172 GLU B C 1
ATOM 755 O O . GLU A 1 172 ? -8.979 15.968 -33.537 1.00 36.13 172 GLU B O 1
ATOM 761 N N . PHE A 1 173 ? -8.128 18.033 -33.249 1.00 38.39 173 PHE B N 1
ATOM 762 C CA . PHE A 1 173 ? -9.118 18.413 -32.256 1.00 34.83 173 PHE B CA 1
ATOM 763 C C . PHE A 1 173 ? -9.128 19.933 -32.187 1.00 34.22 173 PHE B C 1
ATOM 764 O O . PHE A 1 173 ? -8.100 20.581 -32.415 1.00 35.06 173 PHE B O 1
ATOM 772 N N . LYS A 1 174 ? -10.310 20.491 -31.909 1.00 32.02 174 LYS B N 1
ATOM 773 C CA . LYS A 1 174 ? -10.477 21.920 -31.696 1.00 38.20 174 LYS B CA 1
ATOM 774 C C . LYS A 1 174 ? -11.130 22.286 -30.366 1.00 32.17 174 LYS B C 1
ATOM 775 O O . LYS A 1 174 ? -11.100 23.472 -30.018 1.00 29.81 174 LYS B O 1
ATOM 781 N N . THR A 1 175 ? -11.743 21.335 -29.638 1.00 25.10 175 THR B N 1
ATOM 782 C CA . THR A 1 175 ? -12.426 21.601 -28.376 1.00 27.81 175 THR B CA 1
ATOM 783 C C . THR A 1 175 ? -11.824 20.756 -27.249 1.00 27.02 175 THR B C 1
ATOM 784 O O . THR A 1 175 ? -11.175 19.726 -27.491 1.00 31.76 175 THR B O 1
ATOM 788 N N . ALA A 1 176 ? -12.045 21.193 -26.000 1.00 26.74 176 ALA B N 1
ATOM 789 C CA . ALA A 1 176 ? -11.569 20.397 -24.859 1.00 26.86 176 ALA B CA 1
ATOM 790 C C . ALA A 1 176 ? -12.328 19.068 -24.753 1.00 28.97 176 ALA B C 1
ATOM 791 O O . ALA A 1 176 ? -11.771 18.071 -24.272 1.00 27.70 176 ALA B O 1
ATOM 793 N N . THR A 1 177 ? -13.590 19.037 -25.199 1.00 26.09 177 THR B N 1
ATOM 794 C CA . THR A 1 177 ? -14.369 17.799 -25.152 1.00 29.01 177 THR B CA 1
ATOM 795 C C . THR A 1 177 ? -13.865 16.795 -26.186 1.00 28.37 177 THR B C 1
ATOM 796 O O . THR A 1 177 ? -13.768 15.599 -25.892 1.00 28.44 177 THR B O 1
ATOM 800 N N . GLN A 1 178 ? -13.490 17.265 -27.384 1.00 30.02 178 GLN B N 1
ATOM 801 C CA . GLN A 1 178 ? -12.883 16.372 -28.374 1.00 28.39 178 GLN B CA 1
ATOM 802 C C . GLN A 1 178 ? -11.557 15.825 -27.844 1.00 34.97 178 GLN B C 1
ATOM 803 O O . GLN A 1 178 ? -11.269 14.623 -27.942 1.00 27.23 178 GLN B O 1
ATOM 809 N N . LEU A 1 179 ? -10.724 16.713 -27.287 1.00 27.45 179 LEU B N 1
ATOM 810 C CA . LEU A 1 179 ? -9.417 16.306 -26.768 1.00 28.15 179 LEU B CA 1
ATOM 811 C C . LEU A 1 179 ? -9.571 15.245 -25.687 1.00 23.28 179 LEU B C 1
ATOM 812 O O . LEU A 1 179 ? -8.840 14.251 -25.670 1.00 29.46 179 LEU B O 1
ATOM 817 N N . TYR A 1 180 ? -10.513 15.448 -24.758 1.00 25.61 180 TYR B N 1
ATOM 818 C CA . TYR A 1 180 ? -10.732 14.461 -23.708 1.00 26.11 180 TYR B CA 1
ATOM 819 C C . TYR A 1 180 ? -11.038 13.101 -24.310 1.00 36.41 180 TYR B C 1
ATOM 820 O O . TYR A 1 180 ? -10.541 12.066 -23.842 1.00 28.73 180 TYR B O 1
ATOM 829 N N . THR A 1 181 ? -11.859 13.107 -25.351 1.00 27.90 181 THR B N 1
ATOM 830 C CA . THR A 1 181 ? -12.270 11.853 -26.022 1.00 37.86 181 THR B CA 1
ATOM 831 C C . THR A 1 181 ? -11.057 11.162 -26.642 1.00 34.92 181 THR B C 1
ATOM 832 O O . THR A 1 181 ? -10.915 9.963 -26.482 1.00 40.55 181 THR B O 1
ATOM 836 N N . LEU A 1 182 ? -10.203 11.918 -27.305 1.00 32.43 182 LEU B N 1
ATOM 837 C CA . LEU A 1 182 ? -9.019 11.324 -27.915 1.00 30.99 182 LEU B CA 1
ATOM 838 C C . LEU A 1 182 ? -8.061 10.787 -26.859 1.00 44.51 182 LEU B C 1
ATOM 839 O O . LEU A 1 182 ? -7.498 9.692 -27.011 1.00 37.90 182 LEU B O 1
ATOM 844 N N . VAL A 1 183 ? -7.852 11.558 -25.785 1.00 33.32 183 VAL B N 1
ATOM 845 C CA . VAL A 1 183 ? -7.046 11.105 -24.655 1.00 30.59 183 VAL B CA 1
ATOM 846 C C . VAL A 1 183 ? -7.595 9.798 -24.102 1.00 29.95 183 VAL B C 1
ATOM 847 O O . VAL A 1 183 ? -6.848 8.853 -23.825 1.00 36.72 183 VAL B O 1
ATOM 851 N N . SER A 1 184 ? -8.905 9.762 -23.867 1.00 28.90 184 SER B N 1
ATOM 852 C CA . SER A 1 184 ? -9.542 8.577 -23.321 1.00 33.85 184 SER B CA 1
ATOM 853 C C . SER A 1 184 ? -9.296 7.365 -24.205 1.00 42.30 184 SER B C 1
ATOM 854 O O . SER A 1 184 ? -9.187 6.242 -23.704 1.00 40.13 184 SER B O 1
ATOM 857 N N . ARG A 1 185 ? -9.174 7.570 -25.510 1.00 36.75 185 ARG B N 1
ATOM 858 C CA . ARG A 1 185 ? -8.988 6.436 -26.400 1.00 45.99 185 ARG B CA 1
ATOM 859 C C . ARG A 1 185 ? -7.523 6.064 -26.616 1.00 54.98 185 ARG B C 1
ATOM 860 O O . ARG A 1 185 ? -7.251 4.943 -27.055 1.00 49.14 185 ARG B O 1
ATOM 868 N N . ARG A 1 186 ? -6.565 6.939 -26.296 1.00 44.46 186 ARG B N 1
ATOM 869 C CA . ARG A 1 186 ? -5.189 6.671 -26.701 1.00 41.04 186 ARG B CA 1
ATOM 870 C C . ARG A 1 186 ? -4.138 6.774 -25.597 1.00 52.30 186 ARG B C 1
ATOM 871 O O . ARG A 1 186 ? -3.071 6.160 -25.713 1.00 40.73 186 ARG B O 1
ATOM 879 N N . CYS A 1 187 ? -4.394 7.541 -24.540 1.00 39.90 187 CYS B N 1
ATOM 880 C CA . CYS A 1 187 ? -3.348 7.834 -23.571 1.00 42.62 187 CYS B CA 1
ATOM 881 C C . CYS A 1 187 ? -3.438 6.913 -22.359 1.00 37.75 187 CYS B C 1
ATOM 882 O O . CYS A 1 187 ? -4.462 6.285 -22.095 1.00 41.51 187 CYS B O 1
ATOM 885 N N . LYS A 1 188 ? -2.345 6.853 -21.613 1.00 39.24 188 LYS B N 1
ATOM 886 C CA . LYS A 1 188 ? -2.239 5.935 -20.493 1.00 48.45 188 LYS B CA 1
ATOM 887 C C . LYS A 1 188 ? -1.742 6.688 -19.268 1.00 40.88 188 LYS B C 1
ATOM 888 O O . LYS A 1 188 ? -1.051 7.700 -19.384 1.00 35.34 188 LYS B O 1
ATOM 894 N N . TYR A 1 189 ? -2.097 6.159 -18.103 1.00 40.89 189 TYR B N 1
ATOM 895 C CA . TYR A 1 189 ? -1.681 6.729 -16.802 1.00 41.27 189 TYR B CA 1
ATOM 896 C C . TYR A 1 189 ? -0.661 5.803 -16.135 1.00 48.68 189 TYR B C 1
ATOM 897 O O . TYR A 1 189 ? -0.829 4.598 -16.213 1.00 41.77 189 TYR B O 1
ATOM 906 N N . LYS A 1 190 ? 0.386 6.377 -15.548 1.00 44.69 190 LYS B N 1
ATOM 907 C CA . LYS A 1 190 ? 1.376 5.612 -14.763 1.00 42.97 190 LYS B CA 1
ATOM 908 C C . LYS A 1 190 ? 1.903 6.524 -13.659 1.00 52.31 190 LYS B C 1
ATOM 909 O O . LYS A 1 190 ? 2.252 7.652 -13.966 1.00 42.25 190 LYS B O 1
ATOM 915 N N . PHE A 1 191 ? 1.987 6.016 -12.437 1.00 47.27 191 PHE B N 1
ATOM 916 C CA . PHE A 1 191 ? 2.480 6.810 -11.285 1.00 57.96 191 PHE B CA 1
ATOM 917 C C . PHE A 1 191 ? 4.018 6.764 -11.212 1.00 59.19 191 PHE B C 1
ATOM 918 O O . PHE A 1 191 ? 4.513 5.676 -11.484 1.00 60.20 191 PHE B O 1
ATOM 926 N N . TYR A 1 192 ? 4.726 7.865 -10.880 1.00 52.85 192 TYR B N 1
ATOM 927 C CA . TYR A 1 192 ? 6.217 7.823 -10.804 1.00 60.28 192 TYR B CA 1
ATOM 928 C C . TYR A 1 192 ? 6.934 9.009 -10.123 1.00 74.13 192 TYR B C 1
ATOM 929 O O . TYR A 1 192 ? 8.115 9.200 -10.434 1.00 90.29 192 TYR B O 1
ATOM 938 N N . TYR A 1 193 ? 6.321 9.764 -9.222 1.00 63.89 193 TYR B N 1
ATOM 939 C CA . TYR A 1 193 ? 7.041 10.885 -8.534 1.00 70.16 193 TYR B CA 1
ATOM 940 C C . TYR A 1 193 ? 7.772 11.843 -9.494 1.00 72.15 193 TYR B C 1
ATOM 941 O O . TYR A 1 193 ? 7.320 12.936 -9.638 1.00 80.06 193 TYR B O 1
ATOM 950 N N . ASN A 1 194 ? 8.941 11.461 -10.006 1.00 76.40 194 ASN B N 1
ATOM 951 C CA . ASN A 1 194 ? 9.901 12.162 -10.910 1.00 86.58 194 ASN B CA 1
ATOM 952 C C . ASN A 1 194 ? 9.569 13.610 -11.340 1.00 88.06 194 ASN B C 1
ATOM 953 O O . ASN A 1 194 ? 10.491 14.421 -11.215 1.00 88.42 194 ASN B O 1
ATOM 958 N N . ASP A 1 195 ? 8.396 13.892 -11.924 1.00 82.32 195 ASP B N 1
ATOM 959 C CA . ASP A 1 195 ? 7.925 15.235 -12.391 1.00 89.13 195 ASP B CA 1
ATOM 960 C C . ASP A 1 195 ? 8.603 15.767 -13.669 1.00 88.01 195 ASP B C 1
ATOM 961 O O . ASP A 1 195 ? 8.120 16.795 -14.167 1.00 85.02 195 ASP B O 1
ATOM 966 N N . GLN A 1 196 ? 9.680 15.177 -14.180 1.00 85.09 196 GLN B N 1
ATOM 967 C CA . GLN A 1 196 ? 10.269 15.807 -15.399 1.00 104.56 196 GLN B CA 1
ATOM 968 C C . GLN A 1 196 ? 9.374 15.560 -16.625 1.00 102.25 196 GLN B C 1
ATOM 969 O O . GLN A 1 196 ? 9.206 14.385 -17.037 1.00 100.71 196 GLN B O 1
ATOM 975 N N . THR A 1 197 ? 8.859 16.643 -17.213 1.00 97.71 197 THR B N 1
ATOM 976 C CA . THR A 1 197 ? 7.891 16.531 -18.337 1.00 99.83 197 THR B CA 1
ATOM 977 C C . THR A 1 197 ? 8.378 17.241 -19.598 1.00 87.08 197 THR B C 1
ATOM 978 O O . THR A 1 197 ? 7.729 18.207 -19.988 1.00 94.61 197 THR B O 1
ATOM 982 N N . PRO A 1 198 ? 9.476 16.827 -20.260 1.00 80.14 198 PRO B N 1
ATOM 983 C CA . PRO A 1 198 ? 9.846 17.437 -21.521 1.00 82.16 198 PRO B CA 1
ATOM 984 C C . PRO A 1 198 ? 8.681 17.025 -22.429 1.00 77.64 198 PRO B C 1
ATOM 985 O O . PRO A 1 198 ? 8.393 15.859 -22.492 1.00 75.51 198 PRO B O 1
ATOM 989 N N . ASN A 1 199 ? 8.060 17.991 -23.106 1.00 75.64 199 ASN B N 1
ATOM 990 C CA . ASN A 1 199 ? 6.872 17.723 -23.957 1.00 68.03 199 ASN B CA 1
ATOM 991 C C . ASN A 1 199 ? 7.124 16.570 -24.928 1.00 65.51 199 ASN B C 1
ATOM 992 O O . ASN A 1 199 ? 6.316 15.646 -24.947 1.00 68.92 199 ASN B O 1
ATOM 997 N N . ARG A 1 200 ? 8.183 16.657 -25.725 1.00 68.69 200 ARG B N 1
ATOM 998 C CA . ARG A 1 200 ? 8.458 15.591 -26.713 1.00 69.68 200 ARG B CA 1
ATOM 999 C C . ARG A 1 200 ? 8.542 14.246 -25.992 1.00 63.10 200 ARG B C 1
ATOM 1000 O O . ARG A 1 200 ? 7.970 13.294 -26.501 1.00 71.25 200 ARG B O 1
ATOM 1008 N N . GLU A 1 201 ? 9.210 14.198 -24.840 1.00 71.01 201 GLU B N 1
ATOM 1009 C CA . GLU A 1 201 ? 9.363 12.961 -24.076 1.00 64.14 201 GLU B CA 1
ATOM 1010 C C . GLU A 1 201 ? 8.027 12.483 -23.520 1.00 65.73 201 GLU B C 1
ATOM 1011 O O . GLU A 1 201 ? 7.636 11.325 -23.720 1.00 65.71 201 GLU B O 1
ATOM 1017 N N . ALA A 1 202 ? 7.314 13.361 -22.809 1.00 57.51 202 ALA B N 1
ATOM 1018 C CA . ALA A 1 202 ? 6.027 12.979 -22.239 1.00 57.90 202 ALA B CA 1
ATOM 1019 C C . ALA A 1 202 ? 5.005 12.644 -23.317 1.00 50.85 202 ALA B C 1
ATOM 1020 O O . ALA A 1 202 ? 4.124 11.808 -23.094 1.00 52.07 202 ALA B O 1
ATOM 1022 N N . LEU A 1 203 ? 5.101 13.278 -24.488 1.00 49.61 203 LEU B N 1
ATOM 1023 C CA . LEU A 1 203 ? 4.182 12.952 -25.575 1.00 48.52 203 LEU B CA 1
ATOM 1024 C C . LEU A 1 203 ? 4.319 11.493 -25.990 1.00 54.09 203 LEU B C 1
ATOM 1025 O O . LEU A 1 203 ? 3.321 10.821 -26.283 1.00 48.85 203 LEU B O 1
ATOM 1030 N N . LYS A 1 204 ? 5.549 10.978 -26.007 1.00 59.23 204 LYS B N 1
ATOM 1031 C CA . LYS A 1 204 ? 5.749 9.574 -26.345 1.00 59.63 204 LYS B CA 1
ATOM 1032 C C . LYS A 1 204 ? 5.341 8.659 -25.193 1.00 49.13 204 LYS B C 1
ATOM 1033 O O . LYS A 1 204 ? 4.647 7.661 -25.417 1.00 57.27 204 LYS B O 1
ATOM 1039 N N . LYS A 1 205 ? 5.744 8.979 -23.955 1.00 55.68 205 LYS B N 1
ATOM 1040 C CA . LYS A 1 205 ? 5.348 8.133 -22.829 1.00 56.18 205 LYS B CA 1
ATOM 1041 C C . LYS A 1 205 ? 3.836 8.067 -22.696 1.00 52.75 205 LYS B C 1
ATOM 1042 O O . LYS A 1 205 ? 3.283 7.021 -22.331 1.00 44.74 205 LYS B O 1
ATOM 1048 N N . MET A 1 206 ? 3.165 9.170 -23.028 1.00 51.01 206 MET B N 1
ATOM 1049 C CA . MET A 1 206 ? 1.721 9.301 -22.875 1.00 42.69 206 MET B CA 1
ATOM 1050 C C . MET A 1 206 ? 0.968 8.165 -23.557 1.00 39.04 206 MET B C 1
ATOM 1051 O O . MET A 1 206 ? -0.038 7.660 -23.039 1.00 35.76 206 MET B O 1
ATOM 1056 N N . VAL A 1 207 ? 1.422 7.772 -24.742 1.00 46.86 207 VAL B N 1
ATOM 1057 C CA . VAL A 1 207 ? 0.725 6.769 -25.530 1.00 46.60 207 VAL B CA 1
ATOM 1058 C C . VAL A 1 207 ? 1.370 5.390 -25.402 1.00 58.05 207 VAL B C 1
ATOM 1059 O O . VAL A 1 207 ? 0.934 4.446 -26.066 1.00 57.41 207 VAL B O 1
ATOM 1063 N N . THR A 1 208 ? 2.385 5.246 -24.545 1.00 56.72 208 THR B N 1
ATOM 1064 C CA . THR A 1 208 ? 3.018 3.947 -24.326 1.00 53.53 208 THR B CA 1
ATOM 1065 C C . THR A 1 208 ? 2.929 3.537 -22.858 1.00 50.44 208 THR B C 1
ATOM 1066 O O . THR A 1 208 ? 1.936 2.932 -22.439 1.00 53.00 208 THR B O 1
ATOM 1070 N N . ASP A 1 209 ? 3.951 3.856 -22.063 1.00 56.73 209 ASP B N 1
ATOM 1071 C CA . ASP A 1 209 ? 3.932 3.469 -20.655 1.00 47.93 209 ASP B CA 1
ATOM 1072 C C . ASP A 1 209 ? 2.912 4.265 -19.856 1.00 49.43 209 ASP B C 1
ATOM 1073 O O . ASP A 1 209 ? 2.329 3.737 -18.904 1.00 42.20 209 ASP B O 1
ATOM 1078 N N . GLY A 1 210 ? 2.712 5.530 -20.195 1.00 42.26 210 GLY B N 1
ATOM 1079 C CA . GLY A 1 210 ? 1.824 6.409 -19.457 1.00 40.92 210 GLY B CA 1
ATOM 1080 C C . GLY A 1 210 ? 2.584 7.541 -18.785 1.00 49.24 210 GLY B C 1
ATOM 1081 O O . GLY A 1 210 ? 3.812 7.529 -18.669 1.00 45.09 210 GLY B O 1
ATOM 1082 N N . ILE A 1 211 ? 1.815 8.533 -18.314 1.00 39.47 211 ILE B N 1
ATOM 1083 C CA . ILE A 1 211 ? 2.365 9.634 -17.531 1.00 38.22 211 ILE B CA 1
ATOM 1084 C C . ILE A 1 211 ? 1.551 9.785 -16.250 1.00 38.16 211 ILE B C 1
ATOM 1085 O O . ILE A 1 211 ? 0.427 9.293 -16.138 1.00 37.32 211 ILE B O 1
ATOM 1090 N N . ASN A 1 212 ? 2.135 10.472 -15.267 1.00 35.53 212 ASN B N 1
ATOM 1091 C CA . ASN A 1 212 ? 1.426 10.745 -14.021 1.00 45.56 212 ASN B CA 1
ATOM 1092 C C . ASN A 1 212 ? 0.598 12.037 -14.139 1.00 41.32 212 ASN B C 1
ATOM 1093 O O . ASN A 1 212 ? 0.621 12.728 -15.160 1.00 37.82 212 ASN B O 1
ATOM 1098 N N . CYS A 1 213 ? -0.122 12.386 -13.068 1.00 39.16 213 CYS B N 1
ATOM 1099 C CA . CYS A 1 213 ? -1.098 13.464 -13.189 1.00 44.96 213 CYS B CA 1
ATOM 1100 C C . CYS A 1 213 ? -0.430 14.834 -13.232 1.00 39.93 213 CYS B C 1
ATOM 1101 O O . CYS A 1 213 ? -1.000 15.770 -13.810 1.00 38.61 213 CYS B O 1
ATOM 1104 N N . THR A 1 214 ? 0.777 14.959 -12.666 1.00 31.54 214 THR B N 1
ATOM 1105 C CA . THR A 1 214 ? 1.520 16.215 -12.705 1.00 37.14 214 THR B CA 1
ATOM 1106 C C . THR A 1 214 ? 2.043 16.502 -14.100 1.00 45.10 214 THR B C 1
ATOM 1107 O O . THR A 1 214 ? 1.870 17.605 -14.622 1.00 34.93 214 THR B O 1
ATOM 1111 N N . ASP A 1 215 ? 2.679 15.513 -14.727 1.00 37.47 215 ASP B N 1
ATOM 1112 C CA . ASP A 1 215 ? 3.048 15.658 -16.128 1.00 35.45 215 ASP B CA 1
ATOM 1113 C C . ASP A 1 215 ? 1.816 15.872 -17.006 1.00 35.26 215 ASP B C 1
ATOM 1114 O O . ASP A 1 215 ? 1.845 16.681 -17.940 1.00 37.29 215 ASP B O 1
ATOM 1119 N N . ALA A 1 216 ? 0.737 15.129 -16.748 1.00 32.08 216 ALA B N 1
ATOM 1120 C CA . ALA A 1 216 ? -0.502 15.312 -17.506 1.00 31.60 216 ALA B CA 1
ATOM 1121 C C . ALA A 1 216 ? -0.997 16.755 -17.416 1.00 31.51 216 ALA B C 1
ATOM 1122 O O . ALA A 1 216 ? -1.227 17.415 -18.437 1.00 33.28 216 ALA B O 1
ATOM 1124 N N . CYS A 1 217 ? -1.169 17.258 -16.195 1.00 34.41 217 CYS B N 1
ATOM 1125 C CA . CYS A 1 217 ? -1.652 18.624 -16.015 1.00 33.95 217 CYS B CA 1
ATOM 1126 C C . CYS A 1 217 ? -0.751 19.638 -16.715 1.00 33.51 217 CYS B C 1
ATOM 1127 O O . CYS A 1 217 ? -1.248 20.550 -17.377 1.00 33.03 217 CYS B O 1
ATOM 1130 N N . GLN A 1 218 ? 0.577 19.473 -16.629 1.00 33.04 218 GLN B N 1
ATOM 1131 C CA . GLN A 1 218 ? 1.480 20.441 -17.253 1.00 36.71 218 GLN B CA 1
ATOM 1132 C C . GLN A 1 218 ? 1.536 20.290 -18.764 1.00 40.24 218 GLN B C 1
ATOM 1133 O O . GLN A 1 218 ? 1.821 21.265 -19.474 1.00 34.76 218 GLN B O 1
ATOM 1139 N N . LEU A 1 219 ? 1.293 19.080 -19.275 1.00 38.42 219 LEU B N 1
ATOM 1140 C CA . LEU A 1 219 ? 1.235 18.887 -20.718 1.00 33.49 219 LEU B CA 1
ATOM 1141 C C . LEU A 1 219 ? -0.053 19.461 -21.297 1.00 29.29 219 LEU B C 1
ATOM 1142 O O . LEU A 1 219 ? -0.035 20.133 -22.334 1.00 31.80 219 LEU B O 1
ATOM 1147 N N . PHE A 1 220 ? -1.190 19.175 -20.663 1.00 31.32 220 PHE B N 1
ATOM 1148 C CA . PHE A 1 220 ? -2.466 19.530 -21.278 1.00 31.51 220 PHE B CA 1
ATOM 1149 C C . PHE A 1 220 ? -2.932 20.948 -20.979 1.00 31.73 220 PHE B C 1
ATOM 1150 O O . PHE A 1 220 ? -3.705 21.502 -21.771 1.00 30.34 220 PHE B O 1
ATOM 1158 N N . LYS A 1 221 ? -2.482 21.571 -19.892 1.00 29.13 221 LYS B N 1
ATOM 1159 C CA . LYS A 1 221 ? -2.926 22.947 -19.655 1.00 25.68 221 LYS B CA 1
ATOM 1160 C C . LYS A 1 221 ? -2.581 23.873 -20.827 1.00 27.34 221 LYS B C 1
ATOM 1161 O O . LYS A 1 221 ? -3.491 24.560 -21.334 1.00 26.62 221 LYS B O 1
ATOM 1167 N N . PRO A 1 222 ? -1.346 23.914 -21.342 1.00 30.98 222 PRO B N 1
ATOM 1168 C CA . PRO A 1 222 ? -1.061 24.848 -22.447 1.00 28.88 222 PRO B CA 1
ATOM 1169 C C . PRO A 1 222 ? -1.799 24.531 -23.732 1.00 31.50 222 PRO B C 1
ATOM 1170 O O . PRO A 1 222 ? -2.117 25.463 -24.484 1.00 28.79 222 PRO B O 1
ATOM 1174 N N . VAL A 1 223 ? -2.046 23.252 -24.030 1.00 28.21 223 VAL B N 1
ATOM 1175 C CA . VAL A 1 223 ? -2.810 22.899 -25.228 1.00 28.00 223 VAL B CA 1
ATOM 1176 C C . VAL A 1 223 ? -4.239 23.405 -25.106 1.00 24.69 223 VAL B C 1
ATOM 1177 O O . VAL A 1 223 ? -4.790 23.990 -26.044 1.00 30.44 223 VAL B O 1
ATOM 1181 N N . ILE A 1 224 ? -4.871 23.148 -23.960 1.00 24.68 224 ILE B N 1
ATOM 1182 C CA . ILE A 1 224 ? -6.259 23.558 -23.762 1.00 23.61 224 ILE B CA 1
ATOM 1183 C C . ILE A 1 224 ? -6.373 25.076 -23.666 1.00 28.15 224 ILE B C 1
ATOM 1184 O O . ILE A 1 224 ? -7.336 25.673 -24.167 1.00 25.49 224 ILE B O 1
ATOM 1189 N N . GLU A 1 225 ? -5.389 25.738 -23.057 1.00 25.48 225 GLU B N 1
ATOM 1190 C CA . GLU A 1 225 ? -5.391 27.205 -23.138 1.00 26.64 225 GLU B CA 1
ATOM 1191 C C . GLU A 1 225 ? -5.239 27.680 -24.575 1.00 28.66 225 GLU B C 1
ATOM 1192 O O . GLU A 1 225 ? -5.898 28.640 -24.992 1.00 25.78 225 GLU B O 1
ATOM 1198 N N . GLY A 1 226 ? -4.378 27.019 -25.352 1.00 30.14 226 GLY B N 1
ATOM 1199 C CA . GLY A 1 226 ? -4.178 27.394 -26.742 1.00 29.94 226 GLY B CA 1
ATOM 1200 C C . GLY A 1 226 ? -5.391 27.167 -27.623 1.00 34.02 226 GLY B C 1
ATOM 1201 O O . GLY A 1 226 ? -5.513 27.808 -28.682 1.00 31.81 226 GLY B O 1
ATOM 1202 N N . LEU A 1 227 ? -6.304 26.298 -27.203 1.00 30.52 227 LEU B N 1
ATOM 1203 C CA . LEU A 1 227 ? -7.613 26.232 -27.837 1.00 28.47 227 LEU B CA 1
ATOM 1204 C C . LEU A 1 227 ? -8.513 27.388 -27.436 1.00 30.09 227 LEU B C 1
ATOM 1205 O O . LEU A 1 227 ? -9.582 27.543 -28.026 1.00 29.15 227 LEU B O 1
ATOM 1210 N N . GLY A 1 228 ? -8.145 28.181 -26.423 1.00 29.62 228 GLY B N 1
ATOM 1211 C CA . GLY A 1 228 ? -8.970 29.305 -26.014 1.00 26.46 228 GLY B CA 1
ATOM 1212 C C . GLY A 1 228 ? -9.678 29.177 -24.670 1.00 22.49 228 GLY B C 1
ATOM 1213 O O . GLY A 1 228 ? -10.351 30.138 -24.268 1.00 25.80 228 GLY B O 1
ATOM 1214 N N . TYR A 1 229 ? -9.531 28.054 -23.955 1.00 21.92 229 TYR B N 1
ATOM 1215 C CA . TYR A 1 229 ? -10.166 27.828 -22.655 1.00 20.97 229 TYR B CA 1
ATOM 1216 C C . TYR A 1 229 ? -9.342 28.433 -21.515 1.00 23.45 229 TYR B C 1
ATOM 1217 O O . TYR A 1 229 ? -8.113 28.437 -21.561 1.00 24.86 229 TYR B O 1
ATOM 1226 N N . SER A 1 230 ? -10.028 28.815 -20.446 1.00 21.84 230 SER B N 1
ATOM 1227 C CA . SER A 1 230 ? -9.377 29.077 -19.167 1.00 23.55 230 SER B CA 1
ATOM 1228 C C . SER A 1 230 ? -9.057 27.746 -18.502 1.00 24.92 230 SER B C 1
ATOM 1229 O O . SER A 1 230 ? -9.883 26.832 -18.510 1.00 25.77 230 SER B O 1
ATOM 1232 N N . VAL A 1 231 ? -7.870 27.634 -17.921 1.00 24.02 231 VAL B N 1
ATOM 1233 C CA . VAL A 1 231 ? -7.457 26.405 -17.234 1.00 22.98 231 VAL B CA 1
ATOM 1234 C C . VAL A 1 231 ? -6.770 26.776 -15.922 1.00 29.25 231 VAL B C 1
ATOM 1235 O O . VAL A 1 231 ? -5.899 27.648 -15.908 1.00 29.24 231 VAL B O 1
ATOM 1239 N N . ARG A 1 232 ? -7.109 26.072 -14.844 1.00 23.05 232 ARG B N 1
ATOM 1240 C CA . ARG A 1 232 ? -6.415 26.222 -13.577 1.00 29.37 232 ARG B CA 1
ATOM 1241 C C . ARG A 1 232 ? -6.144 24.839 -13.010 1.00 30.57 232 ARG B C 1
ATOM 1242 O O . ARG A 1 232 ? -7.023 23.974 -13.060 1.00 26.63 232 ARG B O 1
ATOM 1250 N N . ILE A 1 233 ? -4.934 24.618 -12.523 1.00 26.32 233 ILE B N 1
ATOM 1251 C CA . ILE A 1 233 ? -4.565 23.326 -11.949 1.00 27.85 233 ILE B CA 1
ATOM 1252 C C . ILE A 1 233 ? -5.017 23.324 -10.503 1.00 35.47 233 ILE B C 1
ATOM 1253 O O . ILE A 1 233 ? -4.635 24.224 -9.732 1.00 28.26 233 ILE B O 1
ATOM 1258 N N . GLU A 1 234 ? -5.849 22.338 -10.132 1.00 25.71 234 GLU B N 1
ATOM 1259 C CA . GLU A 1 234 ? -6.334 22.240 -8.761 1.00 26.17 234 GLU B CA 1
ATOM 1260 C C . GLU A 1 234 ? -5.679 21.050 -8.077 1.00 30.39 234 GLU B C 1
ATOM 1261 O O . GLU A 1 234 ? -5.623 19.949 -8.643 1.00 27.97 234 GLU B O 1
ATOM 1267 N N . HIS A 1 235 ? -5.188 21.281 -6.856 1.00 27.92 235 HIS B N 1
ATOM 1268 C CA . HIS A 1 235 ? -4.645 20.244 -5.977 1.00 27.46 235 HIS B CA 1
ATOM 1269 C C . HIS A 1 235 ? -5.756 19.823 -5.026 1.00 28.39 235 HIS B C 1
ATOM 1270 O O . HIS A 1 235 ? -6.337 20.667 -4.338 1.00 27.09 235 HIS B O 1
ATOM 1277 N N . VAL A 1 236 ? -6.090 18.533 -5.017 1.00 27.46 236 VAL B N 1
ATOM 1278 C CA . VAL A 1 236 ? -7.218 18.031 -4.247 1.00 27.87 236 VAL B CA 1
ATOM 1279 C C . VAL A 1 236 ? -6.803 16.741 -3.542 1.00 24.16 236 VAL B C 1
ATOM 1280 O O . VAL A 1 236 ? -5.795 16.119 -3.874 1.00 32.34 236 VAL B O 1
ATOM 1284 N N . LYS A 1 237 ? -7.632 16.322 -2.594 1.00 25.78 237 LYS B N 1
ATOM 1285 C CA . LYS A 1 237 ? -7.631 14.955 -2.090 1.00 39.66 237 LYS B CA 1
ATOM 1286 C C . LYS A 1 237 ? -8.909 14.302 -2.577 1.00 34.12 237 LYS B C 1
ATOM 1287 O O . LYS A 1 237 ? -9.978 14.911 -2.482 1.00 37.30 237 LYS B O 1
ATOM 1293 N N . VAL A 1 238 ? -8.801 13.090 -3.121 1.00 30.32 238 VAL B N 1
ATOM 1294 C CA . VAL A 1 238 ? -9.963 12.327 -3.561 1.00 31.88 238 VAL B CA 1
ATOM 1295 C C . VAL A 1 238 ? -9.974 10.989 -2.836 1.00 35.34 238 VAL B C 1
ATOM 1296 O O . VAL A 1 238 ? -8.916 10.402 -2.589 1.00 34.75 238 VAL B O 1
ATOM 1300 N N . ARG A 1 239 ? -11.165 10.503 -2.513 1.00 37.02 239 ARG B N 1
ATOM 1301 C CA . ARG A 1 239 ? -11.330 9.188 -1.910 1.00 35.16 239 ARG B CA 1
ATOM 1302 C C . ARG A 1 239 ? -11.810 8.198 -2.967 1.00 41.70 239 ARG B C 1
ATOM 1303 O O . ARG A 1 239 ? -12.810 8.449 -3.651 1.00 39.07 239 ARG B O 1
ATOM 1311 N N . CYS A 1 240 ? -11.094 7.081 -3.092 1.00 35.93 240 CYS B N 1
ATOM 1312 C CA . CYS A 1 240 ? -11.313 6.091 -4.130 1.00 38.12 240 CYS B CA 1
ATOM 1313 C C . CYS A 1 240 ? -12.081 4.885 -3.581 1.00 50.50 240 CYS B C 1
ATOM 1314 O O . CYS A 1 240 ? -12.548 4.889 -2.441 1.00 43.08 240 CYS B O 1
ATOM 1317 N N . ASN A 1 241 ? -12.230 3.848 -4.413 1.00 41.09 241 ASN B N 1
ATOM 1318 C CA . ASN A 1 241 ? -13.082 2.711 -4.078 1.00 52.21 241 ASN B CA 1
ATOM 1319 C C . ASN A 1 241 ? -12.459 1.803 -3.022 1.00 52.47 241 ASN B C 1
ATOM 1320 O O . ASN A 1 241 ? -13.158 0.941 -2.478 1.00 57.69 241 ASN B O 1
ATOM 1325 N N . ASP A 1 242 ? -11.171 1.969 -2.726 1.00 43.11 242 ASP B N 1
ATOM 1326 C CA . ASP A 1 242 ? -10.569 1.367 -1.545 1.00 43.22 242 ASP B CA 1
ATOM 1327 C C . ASP A 1 242 ? -10.832 2.181 -0.284 1.00 45.74 242 ASP B C 1
ATOM 1328 O O . ASP A 1 242 ? -10.286 1.854 0.775 1.00 41.56 242 ASP B O 1
ATOM 1333 N N . ASN A 1 243 ? -11.627 3.251 -0.388 1.00 45.06 243 ASN B N 1
ATOM 1334 C CA . ASN A 1 243 ? -11.960 4.144 0.722 1.00 42.73 243 ASN B CA 1
ATOM 1335 C C . ASN A 1 243 ? -10.740 4.866 1.298 1.00 44.09 243 ASN B C 1
ATOM 1336 O O . ASN A 1 243 ? -10.802 5.391 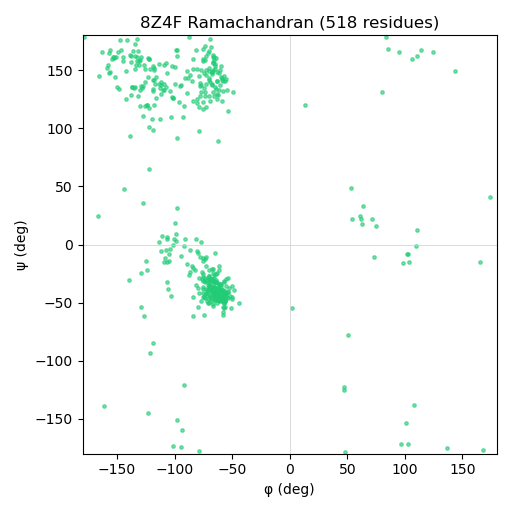2.411 1.00 39.76 243 ASN B O 1
ATOM 1341 N N . LYS A 1 244 ? -9.628 4.919 0.569 1.00 43.65 244 LYS B N 1
ATOM 1342 C CA . LYS A 1 244 ? -8.452 5.672 0.982 1.00 39.88 244 LYS B CA 1
ATOM 1343 C C . LYS A 1 244 ? -8.368 6.993 0.219 1.00 38.72 244 LYS B C 1
ATOM 1344 O O . LYS A 1 244 ? -8.858 7.105 -0.911 1.00 43.52 244 LYS B O 1
ATOM 1350 N N . TRP A 1 245 ? -7.721 7.984 0.847 1.00 37.03 245 TRP B N 1
ATOM 1351 C CA . TRP A 1 245 ? -7.559 9.325 0.284 1.00 34.76 245 TRP B CA 1
ATOM 1352 C C . TRP A 1 245 ? -6.218 9.441 -0.422 1.00 41.80 245 TRP B C 1
ATOM 1353 O O . TRP A 1 245 ? -5.188 9.011 0.099 1.00 42.90 245 TRP B O 1
ATOM 1364 N N . TYR A 1 246 ? -6.227 10.058 -1.600 1.00 31.19 246 TYR B N 1
ATOM 1365 C CA . TYR A 1 246 ? -5.036 10.218 -2.415 1.00 31.58 246 TYR B CA 1
ATOM 1366 C C . TYR A 1 246 ? -4.913 11.685 -2.784 1.00 40.22 246 TYR B C 1
ATOM 1367 O O . TYR A 1 246 ? -5.917 12.313 -3.157 1.00 37.64 246 TYR B O 1
ATOM 1376 N N . GLY A 1 247 ? -3.707 12.240 -2.664 1.00 36.10 247 GLY B N 1
ATOM 1377 C CA . GLY A 1 247 ? -3.465 13.552 -3.231 1.00 40.06 247 GLY B CA 1
ATOM 1378 C C . GLY A 1 247 ? -3.472 13.453 -4.741 1.00 34.68 247 GLY B C 1
ATOM 1379 O O . GLY A 1 247 ? -3.097 12.435 -5.311 1.00 30.59 247 GLY B O 1
ATOM 1380 N N . HIS A 1 248 ? -3.889 14.529 -5.408 1.00 28.42 248 HIS B N 1
ATOM 1381 C CA . HIS A 1 248 ? -4.246 14.388 -6.816 1.00 27.57 248 HIS B CA 1
ATOM 1382 C C . HIS A 1 248 ? -4.346 15.776 -7.437 1.00 29.20 248 HIS B C 1
ATOM 1383 O O . HIS A 1 248 ? -4.730 16.737 -6.777 1.00 31.13 248 HIS B O 1
ATOM 1390 N N . TYR A 1 249 ? -3.947 15.876 -8.687 1.00 32.46 249 TYR B N 1
ATOM 1391 C CA . TYR A 1 249 ? -4.064 17.117 -9.433 1.00 27.34 249 TYR B CA 1
ATOM 1392 C C . TYR A 1 249 ? -4.966 16.863 -10.629 1.00 32.39 249 TYR B C 1
ATOM 1393 O O . TYR A 1 249 ? -4.866 15.809 -11.265 1.00 27.92 249 TYR B O 1
ATOM 1402 N N . PHE A 1 250 ? -5.819 17.839 -10.963 1.00 26.94 250 PHE B N 1
ATOM 1403 C CA . PHE A 1 250 ? -6.500 17.789 -12.252 1.00 23.62 250 PHE B CA 1
ATOM 1404 C C . PHE A 1 250 ? -6.718 19.224 -12.731 1.00 31.16 250 PHE B C 1
ATOM 1405 O O . PHE A 1 250 ? -6.387 20.192 -12.032 1.00 27.31 250 PHE B O 1
ATOM 1413 N N . LEU A 1 251 ? -7.263 19.352 -13.937 1.00 27.05 251 LEU B N 1
ATOM 1414 C CA . LEU A 1 251 ? -7.522 20.659 -14.542 1.00 27.24 251 LEU B CA 1
ATOM 1415 C C . LEU A 1 251 ? -8.951 21.099 -14.271 1.00 26.64 251 LEU B C 1
ATOM 1416 O O . LEU A 1 251 ? -9.889 20.300 -14.375 1.00 28.86 251 LEU B O 1
ATOM 1421 N N . ARG A 1 252 ? -9.110 22.373 -13.925 1.00 22.75 252 ARG B N 1
ATOM 1422 C CA . ARG A 1 252 ? -10.398 23.052 -13.912 1.00 22.38 252 ARG B CA 1
ATOM 1423 C C . ARG A 1 252 ? -10.456 23.893 -15.183 1.00 25.08 252 ARG B C 1
ATOM 1424 O O . ARG A 1 252 ? -9.556 24.693 -15.441 1.00 25.07 252 ARG B O 1
ATOM 1432 N N . VAL A 1 253 ? -11.501 23.712 -15.976 1.00 23.27 253 VAL B N 1
ATOM 1433 C CA . VAL A 1 253 ? -11.570 24.301 -17.304 1.00 18.63 253 VAL B CA 1
ATOM 1434 C C . VAL A 1 253 ? -12.873 25.075 -17.440 1.00 24.00 253 VAL B C 1
ATOM 1435 O O . VAL A 1 253 ? -13.939 24.591 -17.035 1.00 25.94 253 VAL B O 1
ATOM 1439 N N . ALA A 1 254 ? -12.782 26.274 -18.026 1.00 27.31 254 ALA B N 1
ATOM 1440 C CA . ALA A 1 254 ? -13.939 27.119 -18.294 1.00 25.46 254 ALA B CA 1
ATOM 1441 C C . ALA A 1 254 ? -13.794 27.720 -19.685 1.00 21.70 254 ALA B C 1
ATOM 1442 O O . ALA A 1 254 ? -12.703 27.733 -20.267 1.00 24.06 254 ALA B O 1
ATOM 1444 N N . GLY A 1 255 ? -14.907 28.209 -20.228 1.00 22.51 255 GLY B N 1
ATOM 1445 C CA . GLY A 1 255 ? -14.899 28.831 -21.539 1.00 21.65 255 GLY B CA 1
ATOM 1446 C C . GLY A 1 255 ? -15.536 27.926 -22.602 1.00 34.02 255 GLY B C 1
ATOM 1447 O O . GLY A 1 255 ? -15.668 26.701 -22.439 1.00 24.08 255 GLY B O 1
ATOM 1448 N N . LYS A 1 256 ? -15.954 28.558 -23.704 1.00 24.08 256 LYS B N 1
ATOM 1449 C CA . LYS A 1 256 ? -16.609 27.830 -24.793 1.00 25.83 256 LYS B CA 1
ATOM 1450 C C . LYS A 1 256 ? -17.700 26.885 -24.283 1.00 22.89 256 LYS B C 1
ATOM 1451 O O . LYS A 1 256 ? -18.608 27.325 -23.566 1.00 26.54 256 LYS B O 1
ATOM 1457 N N . GLU A 1 257 ? -17.633 25.594 -24.620 1.00 26.79 257 GLU B N 1
ATOM 1458 C CA . GLU A 1 257 ? -18.709 24.678 -24.240 1.00 29.46 257 GLU B CA 1
ATOM 1459 C C . GLU A 1 257 ? -18.655 24.248 -22.772 1.00 30.01 257 GLU B C 1
ATOM 1460 O O . GLU A 1 257 ? -19.615 23.652 -22.269 1.00 31.17 257 GLU B O 1
ATOM 1466 N N . LEU A 1 258 ? -17.584 24.545 -22.059 1.00 28.80 258 LEU B N 1
ATOM 1467 C CA . LEU A 1 258 ? -17.462 24.077 -20.684 1.00 22.03 258 LEU B CA 1
ATOM 1468 C C . LEU A 1 258 ? -17.980 25.165 -19.745 1.00 28.76 258 LEU B C 1
ATOM 1469 O O . LEU A 1 258 ? -18.739 26.045 -20.170 1.00 27.28 258 LEU B O 1
ATOM 1474 N N . ALA A 1 259 ? -17.579 25.122 -18.466 1.00 26.32 259 ALA B N 1
ATOM 1475 C CA . ALA A 1 259 ? -18.188 25.969 -17.449 1.00 26.09 259 ALA B CA 1
ATOM 1476 C C . ALA A 1 259 ? -18.009 27.457 -17.751 1.00 23.35 259 ALA B C 1
ATOM 1477 O O . ALA A 1 259 ? -17.043 27.881 -18.387 1.00 25.39 259 ALA B O 1
ATOM 1479 N N . SER A 1 260 ? -18.976 28.242 -17.309 1.00 23.08 260 SER B N 1
ATOM 1480 C CA . SER A 1 260 ? -18.875 29.694 -17.399 1.00 29.21 260 SER B CA 1
ATOM 1481 C C . SER A 1 260 ? -17.705 30.189 -16.560 1.00 28.74 260 SER B C 1
ATOM 1482 O O . SER A 1 260 ? -17.618 29.889 -15.365 1.00 26.01 260 SER B O 1
ATOM 1485 N N . VAL A 1 261 ? -16.802 30.939 -17.191 1.00 23.53 261 VAL B N 1
ATOM 1486 C CA . VAL A 1 261 ? -15.666 31.498 -16.476 1.00 26.89 261 VAL B CA 1
ATOM 1487 C C . VAL A 1 261 ? -16.100 32.457 -15.361 1.00 29.72 261 VAL B C 1
ATOM 1488 O O . VAL A 1 261 ? -15.321 32.710 -14.438 1.00 28.16 261 VAL B O 1
ATOM 1492 N N . SER A 1 262 ? -17.345 32.965 -15.396 1.00 27.07 262 SER B N 1
ATOM 1493 C CA . SER A 1 262 ? -17.864 33.773 -14.288 1.00 36.70 262 SER B CA 1
ATOM 1494 C C . SER A 1 262 ? -17.989 32.988 -12.981 1.00 34.75 262 SER B C 1
ATOM 1495 O O . SER A 1 262 ? -17.959 33.584 -11.896 1.00 34.40 262 SER B O 1
ATOM 1498 N N . LEU A 1 263 ? -18.135 31.672 -13.046 1.00 29.99 263 LEU B N 1
ATOM 1499 C CA . LEU A 1 263 ? -18.210 30.873 -11.833 1.00 27.27 263 LEU B CA 1
ATOM 1500 C C . LEU A 1 263 ? -16.884 30.939 -11.075 1.00 28.85 263 LEU B C 1
ATOM 1501 O O . LEU A 1 263 ? -15.835 31.162 -11.675 1.00 28.52 263 LEU B O 1
ATOM 1506 N N . PRO A 1 264 ? -16.905 30.720 -9.757 1.00 36.09 264 PRO B N 1
ATOM 1507 C CA . PRO A 1 264 ? -15.646 30.453 -9.045 1.00 36.41 264 PRO B CA 1
ATOM 1508 C C . PRO A 1 264 ? -14.926 29.271 -9.685 1.00 33.20 264 PRO B C 1
ATOM 1509 O O . PRO A 1 264 ? -15.552 28.301 -10.113 1.00 28.40 264 PRO B O 1
ATOM 1513 N N . SER A 1 265 ? -13.596 29.360 -9.738 1.00 29.21 265 SER B N 1
ATOM 1514 C CA . SER A 1 265 ? -12.777 28.311 -10.338 1.00 31.02 265 SER B CA 1
ATOM 1515 C C . SER A 1 265 ? -13.073 26.932 -9.765 1.00 35.91 265 SER B C 1
ATOM 1516 O O . SER A 1 265 ? -13.020 25.923 -10.486 1.00 29.03 265 SER B O 1
ATOM 1519 N N . GLU A 1 266 ? -13.343 26.857 -8.462 1.00 25.28 266 GLU B N 1
ATOM 1520 C CA . GLU A 1 266 ? -13.628 25.562 -7.854 1.00 33.56 266 GLU B CA 1
ATOM 1521 C C . GLU A 1 266 ? -14.915 24.941 -8.397 1.00 38.25 266 GLU B C 1
ATOM 1522 O O . GLU A 1 266 ? -15.210 23.776 -8.097 1.00 32.96 266 GLU B O 1
ATOM 1528 N N . ARG A 1 267 ? -15.673 25.683 -9.200 1.00 33.03 267 ARG B N 1
ATOM 1529 C CA . ARG A 1 267 ? -16.876 25.173 -9.847 1.00 32.21 267 ARG B CA 1
ATOM 1530 C C . ARG A 1 267 ? -16.705 25.032 -11.362 1.00 32.08 267 ARG B C 1
ATOM 1531 O O . ARG A 1 267 ? -17.678 24.732 -12.066 1.00 32.09 267 ARG B O 1
ATOM 1539 N N . TRP A 1 268 ? -15.500 25.228 -11.886 1.00 23.58 268 TRP B N 1
ATOM 1540 C CA . TRP A 1 268 ? -15.291 24.998 -13.311 1.00 22.63 268 TRP B CA 1
ATOM 1541 C C . TRP A 1 268 ? -15.375 23.498 -13.632 1.00 30.17 268 TRP B C 1
ATOM 1542 O O . TRP A 1 268 ? -15.506 22.647 -12.753 1.00 27.50 268 TRP B O 1
ATOM 1553 N N . THR A 1 269 ? -15.267 23.166 -14.915 1.00 25.70 269 THR B N 1
ATOM 1554 C CA . THR A 1 269 ? -15.397 21.765 -15.316 1.00 30.11 269 THR B CA 1
ATOM 1555 C C . THR A 1 269 ? -14.163 20.970 -14.920 1.00 22.02 269 THR B C 1
ATOM 1556 O O . THR A 1 269 ? -13.037 21.317 -15.287 1.00 25.39 269 THR B O 1
ATOM 1560 N N . VAL A 1 270 ? -14.368 19.855 -14.232 1.00 22.90 270 VAL B N 1
ATOM 1561 C CA . VAL A 1 270 ? -13.250 18.939 -14.009 1.00 20.41 270 VAL B CA 1
ATOM 1562 C C . VAL A 1 270 ? -12.827 18.257 -15.314 1.00 30.88 270 VAL B C 1
ATOM 1563 O O . VAL A 1 270 ? -13.618 17.562 -15.963 1.00 26.67 270 VAL B O 1
ATOM 1567 N N . TRP A 1 271 ? -11.549 18.402 -15.670 1.00 21.72 271 TRP B N 1
ATOM 1568 C CA . TRP A 1 271 ? -10.936 17.744 -16.815 1.00 26.99 271 TRP B CA 1
ATOM 1569 C C . TRP A 1 271 ? -9.777 16.954 -16.219 1.00 27.09 271 TRP B C 1
ATOM 1570 O O . TRP A 1 271 ? -8.721 17.527 -15.935 1.00 29.89 271 TRP B O 1
ATOM 1581 N N . ASP A 1 272 ? -9.973 15.640 -16.038 1.00 23.86 272 ASP B N 1
ATOM 1582 C CA . ASP A 1 272 ? -9.095 14.805 -15.218 1.00 26.33 272 ASP B CA 1
ATOM 1583 C C . ASP A 1 272 ? -8.500 13.714 -16.093 1.00 31.82 272 ASP B C 1
ATOM 1584 O O . ASP A 1 272 ? -9.194 12.765 -16.481 1.00 30.02 272 ASP B O 1
ATOM 1589 N N . TYR A 1 273 ? -7.207 13.852 -16.382 1.00 30.54 273 TYR B N 1
ATOM 1590 C CA . TYR A 1 273 ? -6.489 12.899 -17.213 1.00 28.40 273 TYR B CA 1
ATOM 1591 C C . TYR A 1 273 ? -6.625 11.467 -16.703 1.00 33.56 273 TYR B C 1
ATOM 1592 O O . TYR A 1 273 ? -6.602 10.525 -17.509 1.00 32.16 273 TYR B O 1
ATOM 1601 N N . VAL A 1 274 ? -6.801 11.288 -15.391 1.00 31.14 274 VAL B N 1
ATOM 1602 C CA . VAL A 1 274 ? -6.887 9.949 -14.808 1.00 38.10 274 VAL B CA 1
ATOM 1603 C C . VAL A 1 274 ? -8.293 9.382 -14.979 1.00 35.77 274 VAL B C 1
ATOM 1604 O O . VAL A 1 274 ? -8.459 8.172 -15.172 1.00 34.62 274 VAL B O 1
ATOM 1608 N N . SER A 1 275 ? -9.324 10.227 -14.918 1.00 32.81 275 SER B N 1
ATOM 1609 C CA . SER A 1 275 ? -10.654 9.778 -15.315 1.00 28.56 275 SER B CA 1
ATOM 1610 C C . SER A 1 275 ? -10.656 9.294 -16.752 1.00 31.05 275 SER B C 1
ATOM 1611 O O . SER A 1 275 ? -11.295 8.285 -17.074 1.00 36.31 275 SER B O 1
ATOM 1614 N N . ALA A 1 276 ? -9.942 10.002 -17.632 1.00 26.97 276 ALA B N 1
ATOM 1615 C CA . ALA A 1 276 ? -9.975 9.697 -19.053 1.00 32.64 276 ALA B CA 1
ATOM 1616 C C . ALA A 1 276 ? -9.251 8.390 -19.369 1.00 40.68 276 ALA B C 1
ATOM 1617 O O . ALA A 1 276 ? -9.722 7.606 -20.199 1.00 34.50 276 ALA B O 1
ATOM 1619 N N . THR A 1 277 ? -8.114 8.131 -18.718 1.00 33.73 277 THR B N 1
ATOM 1620 C CA . THR A 1 277 ? -7.208 7.058 -19.125 1.00 36.95 277 THR B CA 1
ATOM 1621 C C . THR A 1 277 ? -7.161 5.856 -18.187 1.00 44.69 277 THR B C 1
ATOM 1622 O O . THR A 1 277 ? -6.613 4.812 -18.573 1.00 37.58 277 THR B O 1
ATOM 1626 N N . LYS A 1 278 ? -7.678 5.974 -16.971 1.00 37.88 278 LYS B N 1
ATOM 1627 C CA . LYS A 1 278 ? -7.531 4.896 -16.001 1.00 44.25 278 LYS B CA 1
ATOM 1628 C C . LYS A 1 278 ? -8.881 4.479 -15.440 1.00 48.30 278 LYS B C 1
ATOM 1629 O O . LYS A 1 278 ? -9.291 3.327 -15.617 1.00 44.33 278 LYS B O 1
ATOM 1635 N N . THR A 1 279 ? -9.592 5.381 -14.769 1.00 35.73 279 THR B N 1
ATOM 1636 C CA . THR A 1 279 ? -10.809 4.966 -14.074 1.00 31.22 279 THR B CA 1
ATOM 1637 C C . THR A 1 279 ? -12.070 5.077 -14.930 1.00 32.33 279 THR B C 1
ATOM 1638 O O . THR A 1 279 ? -13.165 4.830 -14.425 1.00 35.64 279 THR B O 1
ATOM 1642 N N . GLY A 1 280 ? -11.953 5.435 -16.203 1.00 38.25 280 GLY B N 1
ATOM 1643 C CA . GLY A 1 280 ? -13.098 5.518 -17.100 1.00 40.25 280 GLY B CA 1
ATOM 1644 C C . GLY A 1 280 ? -14.262 6.371 -16.626 1.00 51.14 280 GLY B C 1
ATOM 1645 O O . GLY A 1 280 ? -15.419 5.935 -16.661 1.00 44.72 280 GLY B O 1
ATOM 1646 N N . ARG A 1 281 ? -13.984 7.593 -16.178 1.00 33.95 281 ARG B N 1
ATOM 1647 C CA . ARG A 1 281 ? -15.093 8.442 -15.814 1.00 33.39 281 ARG B CA 1
ATOM 1648 C C . ARG A 1 281 ? -15.256 9.552 -16.864 1.00 29.21 281 ARG B C 1
ATOM 1649 O O . ARG A 1 281 ? -14.314 9.832 -17.609 1.00 32.17 281 ARG B O 1
ATOM 1657 N N . PRO A 1 282 ? -16.441 10.139 -17.008 1.00 30.89 282 PRO B N 1
ATOM 1658 C CA . PRO A 1 282 ? -16.641 11.131 -18.070 1.00 30.16 282 PRO B CA 1
ATOM 1659 C C . PRO A 1 282 ? -15.995 12.468 -17.723 1.00 32.95 282 PRO B C 1
ATOM 1660 O O . PRO A 1 282 ? -15.737 12.793 -16.555 1.00 28.06 282 PRO B O 1
ATOM 1664 N N . LEU A 1 283 ? -15.733 13.239 -18.777 1.00 28.10 283 LEU B N 1
ATOM 1665 C CA . LEU A 1 283 ? -15.337 14.638 -18.619 1.00 22.51 283 LEU B CA 1
ATOM 1666 C C . LEU A 1 283 ? -16.291 15.339 -17.675 1.00 29.19 283 LEU B C 1
ATOM 1667 O O . LEU A 1 283 ? -17.514 15.249 -17.820 1.00 31.48 283 LEU B O 1
ATOM 1672 N N . GLY A 1 284 ? -15.737 16.058 -16.697 1.00 26.98 284 GLY B N 1
ATOM 1673 C CA . GLY A 1 284 ? -16.537 16.650 -15.663 1.00 22.54 284 GLY B CA 1
ATOM 1674 C C . GLY A 1 284 ? -16.471 15.917 -14.341 1.00 27.31 284 GLY B C 1
ATOM 1675 O O . GLY A 1 284 ? -16.900 16.472 -13.331 1.00 26.19 284 GLY B O 1
ATOM 1676 N N . ALA A 1 285 ? -15.978 14.698 -14.328 1.00 29.80 285 ALA B N 1
ATOM 1677 C CA . ALA A 1 285 ? -15.980 13.886 -13.103 1.00 33.76 285 ALA B CA 1
ATOM 1678 C C . ALA A 1 285 ? -14.556 13.665 -12.629 1.00 28.84 285 ALA B C 1
ATOM 1679 O O . ALA A 1 285 ? -13.670 13.391 -13.453 1.00 30.82 285 ALA B O 1
ATOM 1681 N N . PRO A 1 286 ? -14.292 13.825 -11.329 1.00 26.38 286 PRO B N 1
ATOM 1682 C CA . PRO A 1 286 ? -12.974 13.467 -10.795 1.00 28.62 286 PRO B CA 1
ATOM 1683 C C . PRO A 1 286 ? -12.735 11.960 -10.896 1.00 32.31 286 PRO B C 1
ATOM 1684 O O . PRO A 1 286 ? -13.658 11.170 -11.080 1.00 35.79 286 PRO B O 1
ATOM 1688 N N . CYS A 1 287 ? -11.460 11.562 -10.809 1.00 30.49 287 CYS B N 1
ATOM 1689 C CA . CYS A 1 287 ? -11.111 10.169 -11.109 1.00 35.53 287 CYS B CA 1
ATOM 1690 C C . CYS A 1 287 ? -11.693 9.186 -10.088 1.00 37.89 287 CYS B C 1
ATOM 1691 O O . CYS A 1 287 ? -11.907 8.011 -10.418 1.00 35.01 287 CYS B O 1
ATOM 1694 N N . CYS A 1 288 ? -11.970 9.643 -8.869 1.00 38.93 288 CYS B N 1
ATOM 1695 C CA . CYS A 1 288 ? -12.613 8.835 -7.840 1.00 38.86 288 CYS B CA 1
ATOM 1696 C C . CYS A 1 288 ? -13.834 9.586 -7.336 1.00 40.78 288 CYS B C 1
ATOM 1697 O O . CYS A 1 288 ? -13.870 10.822 -7.340 1.00 34.24 288 CYS B O 1
ATOM 1700 N N . SER A 1 289 ? -14.831 8.832 -6.886 1.00 43.61 289 SER B N 1
ATOM 1701 C CA . SER A 1 289 ? -16.166 9.364 -6.647 1.00 43.22 289 SER B CA 1
ATOM 1702 C C . SER A 1 289 ? -16.585 9.385 -5.184 1.00 46.37 289 SER B C 1
ATOM 1703 O O . SER A 1 289 ? -17.711 9.801 -4.891 1.00 44.70 289 SER B O 1
ATOM 1706 N N . ARG A 1 290 ? -15.730 8.977 -4.249 1.00 38.53 290 ARG B N 1
ATOM 1707 C CA . ARG A 1 290 ? -16.187 8.834 -2.874 1.00 41.86 290 ARG B CA 1
ATOM 1708 C C . ARG A 1 290 ? -15.806 10.017 -1.984 1.00 47.55 290 ARG B C 1
ATOM 1709 O O . ARG A 1 290 ? -15.818 9.888 -0.759 1.00 46.66 290 ARG B O 1
ATOM 1717 N N . GLY A 1 291 ? -15.471 11.156 -2.558 1.00 39.87 291 GLY B N 1
ATOM 1718 C CA . GLY A 1 291 ? -15.173 12.338 -1.771 1.00 40.35 291 GLY B CA 1
ATOM 1719 C C . GLY A 1 291 ? -14.060 13.165 -2.378 1.00 41.03 291 GLY B C 1
ATOM 1720 O O . GLY A 1 291 ? -13.148 12.657 -3.031 1.00 37.75 291 GLY B O 1
ATOM 1721 N N . ILE A 1 292 ? -14.129 14.469 -2.163 1.00 43.63 292 ILE B N 1
ATOM 1722 C CA . ILE A 1 292 ? -13.169 15.388 -2.761 1.00 43.84 292 ILE B CA 1
ATOM 1723 C C . ILE A 1 292 ? -13.000 16.575 -1.827 1.00 38.88 292 ILE B C 1
ATOM 1724 O O . ILE A 1 292 ? -13.971 17.097 -1.274 1.00 39.07 292 ILE B O 1
ATOM 1729 N N . GLN A 1 293 ? -11.756 16.977 -1.621 1.00 35.51 293 GLN B N 1
ATOM 1730 C CA . GLN A 1 293 ? -11.450 18.126 -0.784 1.00 40.50 293 GLN B CA 1
ATOM 1731 C C . GLN A 1 293 ? -10.430 18.981 -1.510 1.00 32.39 293 GLN B C 1
ATOM 1732 O O . GLN A 1 293 ? -9.466 18.452 -2.070 1.00 36.79 293 GLN B O 1
ATOM 1738 N N . HIS A 1 294 ? -10.645 20.296 -1.501 1.00 35.67 294 HIS B N 1
ATOM 1739 C CA . HIS A 1 294 ? -9.698 21.224 -2.107 1.00 32.67 294 HIS B CA 1
ATOM 1740 C C . HIS A 1 294 ? -8.493 21.398 -1.187 1.00 31.40 294 HIS B C 1
ATOM 1741 O O . HIS A 1 294 ? -8.650 21.629 0.012 1.00 36.86 294 HIS B O 1
ATOM 1748 N N . LEU A 1 295 ? -7.293 21.276 -1.750 1.00 34.46 295 LEU B N 1
ATOM 1749 C CA . LEU A 1 295 ? -6.051 21.559 -1.040 1.00 32.95 295 LEU B CA 1
ATOM 1750 C C . LEU A 1 295 ? -5.440 22.895 -1.430 1.00 33.61 295 LEU B C 1
ATOM 1751 O O . LEU A 1 295 ? -4.989 23.642 -0.555 1.00 31.48 295 LEU B O 1
ATOM 1756 N N . GLY A 1 296 ? -5.398 23.212 -2.719 1.00 27.60 296 GLY B N 1
ATOM 1757 C CA . GLY A 1 296 ? -4.747 24.436 -3.153 1.00 30.80 296 GLY B CA 1
ATOM 1758 C C . GLY A 1 296 ? -4.862 24.568 -4.650 1.00 30.64 296 GLY B C 1
ATOM 1759 O O . GLY A 1 296 ? -5.404 23.686 -5.334 1.00 28.52 296 GLY B O 1
ATOM 1760 N N . TRP A 1 297 ? -4.316 25.674 -5.159 1.00 25.83 297 TRP B N 1
ATOM 1761 C CA . TRP A 1 297 ? -4.230 25.911 -6.596 1.00 24.39 297 TRP B CA 1
ATOM 1762 C C . TRP A 1 297 ? -2.784 25.869 -7.060 1.00 36.44 297 TRP B C 1
ATOM 1763 O O . TRP A 1 297 ? -1.880 26.394 -6.388 1.00 32.55 297 TRP B O 1
ATOM 1774 N N . GLY A 1 298 ? -2.570 25.258 -8.221 1.00 28.51 298 GLY B N 1
ATOM 1775 C CA . GLY A 1 298 ? -1.251 25.135 -8.798 1.00 25.81 298 GLY B CA 1
ATOM 1776 C C . GLY A 1 298 ? -0.521 23.923 -8.259 1.00 29.80 298 GLY B C 1
ATOM 1777 O O . GLY A 1 298 ? -0.922 23.295 -7.276 1.00 29.60 298 GLY B O 1
ATOM 1778 N N . ILE A 1 299 ? 0.593 23.604 -8.907 1.00 31.62 299 ILE B N 1
ATOM 1779 C CA . ILE A 1 299 ? 1.382 22.436 -8.529 1.00 35.30 299 ILE B CA 1
ATOM 1780 C C . ILE A 1 299 ? 2.392 22.854 -7.470 1.00 41.14 299 ILE B C 1
ATOM 1781 O O . ILE A 1 299 ? 3.094 23.859 -7.631 1.00 38.24 299 ILE B O 1
ATOM 1786 N N . VAL A 1 300 ? 2.450 22.092 -6.380 1.00 36.05 300 VAL B N 1
ATOM 1787 C CA . VAL A 1 300 ? 3.418 22.373 -5.329 1.00 52.70 300 VAL B CA 1
ATOM 1788 C C . VAL A 1 300 ? 4.785 21.917 -5.823 1.00 49.20 300 VAL B C 1
ATOM 1789 O O . VAL A 1 300 ? 4.994 20.731 -6.097 1.00 48.54 300 VAL B O 1
ATOM 1793 N N . SER A 1 301 ? 5.711 22.860 -5.977 1.00 46.53 301 SER B N 1
ATOM 1794 C CA . SER A 1 301 ? 7.073 22.519 -6.371 1.00 64.80 301 SER B CA 1
ATOM 1795 C C . SER A 1 301 ? 7.924 22.333 -5.115 1.00 61.36 301 SER B C 1
ATOM 1796 O O . SER A 1 301 ? 8.204 23.322 -4.417 1.00 49.96 301 SER B O 1
ATOM 1799 N N . PRO A 1 302 ? 8.334 21.111 -4.776 1.00 59.42 302 PRO B N 1
ATOM 1800 C CA . PRO A 1 302 ? 9.029 20.895 -3.498 1.00 54.50 302 PRO B 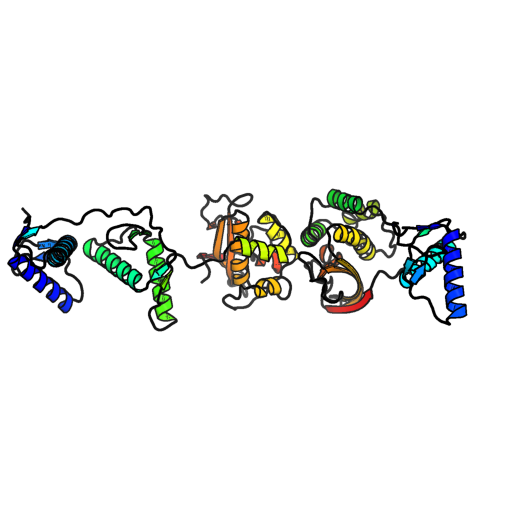CA 1
ATOM 1801 C C . PRO A 1 302 ? 10.402 21.551 -3.476 1.00 65.69 302 PRO B C 1
ATOM 1802 O O . PRO A 1 302 ? 11.099 21.631 -4.491 1.00 51.40 302 PRO B O 1
ATOM 1806 N N . LYS A 1 303 ? 10.792 22.010 -2.288 1.00 62.77 303 LYS B N 1
ATOM 1807 C CA . LYS A 1 303 ? 12.062 22.714 -2.115 1.00 66.84 303 LYS B CA 1
ATOM 1808 C C . LYS A 1 303 ? 13.043 21.955 -1.210 1.00 60.42 303 LYS B C 1
ATOM 1809 O O . LYS A 1 303 ? 12.641 21.205 -0.312 1.00 52.68 303 LYS B O 1
ATOM 1815 N N . MET B 1 1 ? -82.940 4.842 -70.271 1.00 75.27 1 MET A N 1
ATOM 1816 C CA . MET B 1 1 ? -81.758 5.657 -70.019 1.00 75.52 1 MET A CA 1
ATOM 1817 C C . MET B 1 1 ? -82.001 6.613 -68.851 1.00 69.84 1 MET A C 1
ATOM 1818 O O . MET B 1 1 ? -83.136 7.009 -68.589 1.00 79.12 1 MET A O 1
ATOM 1823 N N . ARG B 1 2 ? -80.931 6.961 -68.140 1.00 68.79 2 ARG A N 1
ATOM 1824 C CA . ARG B 1 2 ? -81.041 7.870 -67.007 1.00 62.44 2 ARG A CA 1
ATOM 1825 C C . ARG B 1 2 ? -81.568 9.233 -67.459 1.00 60.37 2 ARG A C 1
ATOM 1826 O O . ARG B 1 2 ? -81.335 9.671 -68.589 1.00 57.78 2 ARG A O 1
ATOM 1834 N N . SER B 1 3 ? -82.328 9.885 -66.574 1.00 49.23 3 SER A N 1
ATOM 1835 C CA . SER B 1 3 ? -82.783 11.245 -66.830 1.00 41.66 3 SER A CA 1
ATOM 1836 C C . SER B 1 3 ? -81.613 12.211 -66.825 1.00 41.84 3 SER A C 1
ATOM 1837 O O . SER B 1 3 ? -80.724 12.134 -65.973 1.00 42.76 3 SER A O 1
ATOM 1840 N N . ASN B 1 4 ? -81.623 13.137 -67.781 1.00 41.48 4 ASN A N 1
ATOM 1841 C CA . ASN B 1 4 ? -80.606 14.176 -67.854 1.00 31.07 4 ASN A CA 1
ATOM 1842 C C . ASN B 1 4 ? -80.924 15.378 -66.987 1.00 32.12 4 ASN A C 1
ATOM 1843 O O . ASN B 1 4 ? -80.028 16.172 -66.698 1.00 33.77 4 ASN A O 1
ATOM 1848 N N . SER B 1 5 ? -82.173 15.543 -66.579 1.00 29.72 5 SER A N 1
ATOM 1849 C CA . SER B 1 5 ? -82.534 16.668 -65.746 1.00 34.08 5 SER A CA 1
ATOM 1850 C C . SER B 1 5 ? -83.876 16.355 -65.114 1.00 34.77 5 SER A C 1
ATOM 1851 O O . SER B 1 5 ? -84.551 15.408 -65.512 1.00 37.90 5 SER A O 1
ATOM 1854 N N . VAL B 1 6 ? -84.236 17.132 -64.098 1.00 35.02 6 VAL A N 1
ATOM 1855 C CA . VAL B 1 6 ? -85.551 17.040 -63.486 1.00 39.72 6 VAL A CA 1
ATOM 1856 C C . VAL B 1 6 ? -86.128 18.446 -63.378 1.00 42.80 6 VAL A C 1
ATOM 1857 O O . VAL B 1 6 ? -85.402 19.445 -63.387 1.00 39.01 6 VAL A O 1
ATOM 1861 N N . ASN B 1 7 ? -87.457 18.522 -63.279 1.00 48.12 7 ASN A N 1
ATOM 1862 C CA . ASN B 1 7 ? -88.057 19.837 -63.092 1.00 50.41 7 ASN A CA 1
ATOM 1863 C C . ASN B 1 7 ? -87.983 20.238 -61.618 1.00 49.37 7 ASN A C 1
ATOM 1864 O O . ASN B 1 7 ? -87.663 19.428 -60.742 1.00 42.58 7 ASN A O 1
ATOM 1869 N N . ILE B 1 8 ? -88.259 21.518 -61.350 1.00 43.48 8 ILE A N 1
ATOM 1870 C CA . ILE B 1 8 ? -88.058 22.043 -60.004 1.00 41.51 8 ILE A CA 1
ATOM 1871 C C . ILE B 1 8 ? -88.990 21.371 -58.996 1.00 46.22 8 ILE A C 1
ATOM 1872 O O . ILE B 1 8 ? -88.619 21.194 -57.832 1.00 42.51 8 ILE A O 1
ATOM 1877 N N . GLU B 1 9 ? -90.200 20.981 -59.408 1.00 47.96 9 GLU A N 1
ATOM 1878 C CA . GLU B 1 9 ? -91.105 20.329 -58.463 1.00 49.00 9 GLU A CA 1
ATOM 1879 C C . GLU B 1 9 ? -90.584 18.950 -58.089 1.00 46.73 9 GLU A C 1
ATOM 1880 O O . GLU B 1 9 ? -90.586 18.574 -56.912 1.00 48.54 9 GLU A O 1
ATOM 1886 N N . THR B 1 10 ? -90.133 18.191 -59.085 1.00 44.45 10 THR A N 1
ATOM 1887 C CA . THR B 1 10 ? -89.516 16.900 -58.823 1.00 42.47 10 THR A CA 1
ATOM 1888 C C . THR B 1 10 ? -88.291 17.049 -57.932 1.00 39.67 10 THR A C 1
ATOM 1889 O O . THR B 1 10 ? -88.120 16.300 -56.966 1.00 46.13 10 THR A O 1
ATOM 1893 N N . PHE B 1 11 ? -87.447 18.042 -58.214 1.00 42.58 11 PHE A N 1
ATOM 1894 C CA . PHE B 1 11 ? -86.243 18.215 -57.412 1.00 37.16 11 PHE A CA 1
ATOM 1895 C C . PHE B 1 11 ? -86.577 18.553 -55.965 1.00 47.61 11 PHE A C 1
ATOM 1896 O O . PHE B 1 11 ? -85.952 18.021 -55.037 1.00 36.51 11 PHE A O 1
ATOM 1904 N N . LYS B 1 12 ? -87.559 19.440 -55.745 1.00 40.66 12 LYS A N 1
ATOM 1905 C CA . LYS B 1 12 ? -87.935 19.787 -54.376 1.00 42.45 12 LYS A CA 1
ATOM 1906 C C . LYS B 1 12 ? -88.508 18.581 -53.640 1.00 39.60 12 LYS A C 1
ATOM 1907 O O . LYS B 1 12 ? -88.320 18.442 -52.424 1.00 40.20 12 LYS A O 1
ATOM 1913 N N . ASP B 1 13 ? -89.185 17.694 -54.364 1.00 37.38 13 ASP A N 1
ATOM 1914 C CA . ASP B 1 13 ? -89.693 16.469 -53.755 1.00 42.57 13 ASP A CA 1
ATOM 1915 C C . ASP B 1 13 ? -88.559 15.507 -53.377 1.00 50.08 13 ASP A C 1
ATOM 1916 O O . ASP B 1 13 ? -88.580 14.918 -52.285 1.00 41.44 13 ASP A O 1
ATOM 1921 N N . MET B 1 14 ? -87.579 15.310 -54.276 1.00 40.24 14 MET A N 1
ATOM 1922 C CA . MET B 1 14 ? -86.389 14.528 -53.921 1.00 41.30 14 MET A CA 1
ATOM 1923 C C . MET B 1 14 ? -85.670 15.115 -52.721 1.00 40.41 14 MET A C 1
ATOM 1924 O O . MET B 1 14 ? -85.231 14.377 -51.828 1.00 40.11 14 MET A O 1
ATOM 1929 N N . LEU B 1 15 ? -85.541 16.438 -52.680 1.00 37.79 15 LEU A N 1
ATOM 1930 C CA . LEU B 1 15 ? -84.850 17.071 -51.568 1.00 40.69 15 LEU A CA 1
ATOM 1931 C C . LEU B 1 15 ? -85.596 16.833 -50.263 1.00 46.80 15 LEU A C 1
ATOM 1932 O O . LEU B 1 15 ? -84.976 16.657 -49.209 1.00 41.31 15 LEU A O 1
ATOM 1937 N N . LYS B 1 16 ? -86.931 16.839 -50.317 1.00 40.70 16 LYS A N 1
ATOM 1938 C CA . LYS B 1 16 ? -87.729 16.594 -49.120 1.00 47.59 16 LYS A CA 1
ATOM 1939 C C . LYS B 1 16 ? -87.481 15.192 -48.583 1.00 47.45 16 LYS A C 1
ATOM 1940 O O . LYS B 1 16 ? -87.217 15.013 -47.390 1.00 48.78 16 LYS A O 1
ATOM 1946 N N . ARG B 1 17 ? -87.581 14.188 -49.456 1.00 43.36 17 ARG A N 1
ATOM 1947 C CA . ARG B 1 17 ? -87.389 12.797 -49.050 1.00 48.33 17 ARG A CA 1
ATOM 1948 C C . ARG B 1 17 ? -85.948 12.517 -48.655 1.00 50.56 17 ARG A C 1
ATOM 1949 O O . ARG B 1 17 ? -85.697 11.677 -47.778 1.00 39.65 17 ARG A O 1
ATOM 1957 N N . TYR B 1 18 ? -84.996 13.215 -49.279 1.00 40.78 18 TYR A N 1
ATOM 1958 C CA . TYR B 1 18 ? -83.605 13.129 -48.848 1.00 42.50 18 TYR A CA 1
ATOM 1959 C C . TYR B 1 18 ? -83.457 13.607 -47.409 1.00 40.42 18 TYR A C 1
ATOM 1960 O O . TYR B 1 18 ? -82.859 12.917 -46.573 1.00 40.58 18 TYR A O 1
ATOM 1969 N N . GLU B 1 19 ? -84.029 14.777 -47.086 1.00 39.11 19 GLU A N 1
ATOM 1970 C CA . GLU B 1 19 ? -83.926 15.291 -45.720 1.00 41.58 19 GLU A CA 1
ATOM 1971 C C . GLU B 1 19 ? -84.656 14.391 -44.733 1.00 47.16 19 GLU A C 1
ATOM 1972 O O . GLU B 1 19 ? -84.177 14.167 -43.616 1.00 50.71 19 GLU A O 1
ATOM 1978 N N . ASP B 1 20 ? -85.812 13.859 -45.124 1.00 43.06 20 ASP A N 1
ATOM 1979 C CA . ASP B 1 20 ? -86.538 12.959 -44.235 1.00 48.22 20 ASP A CA 1
ATOM 1980 C C . ASP B 1 20 ? -85.702 11.720 -43.910 1.00 51.68 20 ASP A C 1
ATOM 1981 O O . ASP B 1 20 ? -85.521 11.370 -42.732 1.00 46.75 20 ASP A O 1
ATOM 1986 N N . PHE B 1 21 ? -85.122 11.113 -44.944 1.00 45.86 21 PHE A N 1
ATOM 1987 C CA . PHE B 1 21 ? -84.256 9.919 -44.783 1.00 42.06 21 PHE A CA 1
ATOM 1988 C C . PHE B 1 21 ? -83.156 10.206 -43.764 1.00 42.76 21 PHE A C 1
ATOM 1989 O O . PHE B 1 21 ? -82.917 9.398 -42.882 1.00 45.09 21 PHE A O 1
ATOM 1997 N N . LYS B 1 22 ? -82.527 11.363 -43.898 1.00 40.50 22 LYS A N 1
ATOM 1998 C CA . LYS B 1 22 ? -81.435 11.800 -43.008 1.00 42.32 22 LYS A CA 1
ATOM 1999 C C . LYS B 1 22 ? -81.932 11.828 -41.564 1.00 64.26 22 LYS A C 1
ATOM 2000 O O . LYS B 1 22 ? -81.292 11.242 -40.714 1.00 51.92 22 LYS A O 1
ATOM 2006 N N . MET B 1 23 ? -83.028 12.536 -41.316 1.00 47.96 23 MET A N 1
ATOM 2007 C CA . MET B 1 23 ? -83.565 12.649 -39.938 1.00 64.63 23 MET A CA 1
ATOM 2008 C C . MET B 1 23 ? -83.961 11.261 -39.430 1.00 52.61 23 MET A C 1
ATOM 2009 O O . MET B 1 23 ? -83.647 10.928 -38.298 1.00 65.28 23 MET A O 1
ATOM 2014 N N . LYS B 1 24 ? -84.592 10.476 -40.281 1.00 51.89 24 LYS A N 1
ATOM 2015 C CA . LYS B 1 24 ? -85.049 9.144 -39.866 1.00 47.08 24 LYS A CA 1
ATOM 2016 C C . LYS B 1 24 ? -83.882 8.177 -39.645 1.00 57.91 24 LYS A C 1
ATOM 2017 O O . LYS B 1 24 ? -83.849 7.579 -38.587 1.00 62.09 24 LYS A O 1
ATOM 2023 N N . ASN B 1 25 ? -82.950 8.051 -40.592 1.00 49.98 25 ASN A N 1
ATOM 2024 C CA . ASN B 1 25 ? -81.909 6.995 -40.477 1.00 42.84 25 ASN A CA 1
ATOM 2025 C C . ASN B 1 25 ? -80.552 7.488 -39.983 1.00 42.44 25 ASN A C 1
ATOM 2026 O O . ASN B 1 25 ? -79.664 6.631 -39.924 1.00 46.55 25 ASN A O 1
ATOM 2031 N N . LYS B 1 26 ? -80.410 8.785 -39.702 1.00 39.57 26 LYS A N 1
ATOM 2032 C CA . LYS B 1 26 ? -79.172 9.377 -39.182 1.00 47.56 26 LYS A CA 1
ATOM 2033 C C . LYS B 1 26 ? -77.983 9.201 -40.142 1.00 58.25 26 LYS A C 1
ATOM 2034 O O . LYS B 1 26 ? -76.820 9.253 -39.727 1.00 46.79 26 LYS A O 1
ATOM 2040 N N . ARG B 1 27 ? -78.261 9.029 -41.433 1.00 44.78 27 ARG A N 1
ATOM 2041 C CA . ARG B 1 27 ? -77.224 8.984 -42.456 1.00 44.66 27 ARG A CA 1
ATOM 2042 C C . ARG B 1 27 ? -77.855 9.411 -43.775 1.00 43.70 27 ARG A C 1
ATOM 2043 O O . ARG B 1 27 ? -79.080 9.368 -43.942 1.00 36.22 27 ARG A O 1
ATOM 2051 N N . GLU B 1 28 ? -77.004 9.839 -44.709 1.00 33.57 28 GLU A N 1
ATOM 2052 C CA . GLU B 1 28 ? -77.549 10.137 -46.020 1.00 32.29 28 GLU A CA 1
ATOM 2053 C C . GLU B 1 28 ? -77.867 8.843 -46.766 1.00 33.75 28 GLU A C 1
ATOM 2054 O O . GLU B 1 28 ? -77.165 7.838 -46.612 1.00 36.14 28 GLU A O 1
ATOM 2060 N N . PRO B 1 29 ? -78.896 8.848 -47.602 1.00 32.18 29 PRO A N 1
ATOM 2061 C CA . PRO B 1 29 ? -79.131 7.707 -48.485 1.00 28.30 29 PRO A CA 1
ATOM 2062 C C . PRO B 1 29 ? -78.106 7.658 -49.611 1.00 39.54 29 PRO A C 1
ATOM 2063 O O . PRO B 1 29 ? -77.671 8.692 -50.122 1.00 27.18 29 PRO A O 1
ATOM 2067 N N . ARG B 1 30 ? -77.736 6.432 -50.019 1.00 28.84 30 ARG A N 1
ATOM 2068 C CA . ARG B 1 30 ? -76.760 6.314 -51.100 1.00 33.34 30 ARG A CA 1
ATOM 2069 C C . ARG B 1 30 ? -77.366 6.595 -52.468 1.00 31.22 30 ARG A C 1
ATOM 2070 O O . ARG B 1 30 ? -76.625 6.943 -53.402 1.00 31.29 30 ARG A O 1
ATOM 2078 N N . VAL B 1 31 ? -78.682 6.439 -52.616 1.00 27.76 31 VAL A N 1
ATOM 2079 C CA . VAL B 1 31 ? -79.400 6.841 -53.821 1.00 34.40 31 VAL A CA 1
ATOM 2080 C C . VAL B 1 31 ? -80.648 7.610 -53.404 1.00 39.64 31 VAL A C 1
ATOM 2081 O O . VAL B 1 31 ? -81.166 7.443 -52.294 1.00 35.25 31 VAL A O 1
ATOM 2085 N N . ILE B 1 32 ? -81.126 8.476 -54.297 1.00 35.53 32 ILE A N 1
ATOM 2086 C CA . ILE B 1 32 ? -82.345 9.244 -54.070 1.00 34.47 32 ILE A CA 1
ATOM 2087 C C . ILE B 1 32 ? -83.281 8.948 -55.227 1.00 36.64 32 ILE A C 1
ATOM 2088 O O . ILE B 1 32 ? -82.929 9.159 -56.396 1.00 35.47 32 ILE A O 1
ATOM 2093 N N . PHE B 1 33 ? -84.452 8.407 -54.916 1.00 33.59 33 PHE A N 1
ATOM 2094 C CA . PHE B 1 33 ? -85.388 8.046 -55.968 1.00 34.53 33 PHE A CA 1
ATOM 2095 C C . PHE B 1 33 ? -86.036 9.301 -56.535 1.00 35.44 33 PHE A C 1
ATOM 2096 O O . PHE B 1 33 ? -86.406 10.206 -55.783 1.00 35.93 33 PHE A O 1
ATOM 2104 N N . ILE B 1 34 ? -86.107 9.380 -57.866 1.00 40.60 34 ILE A N 1
ATOM 2105 C CA . ILE B 1 34 ? -86.713 10.554 -58.496 1.00 45.77 34 ILE A CA 1
ATOM 2106 C C . ILE B 1 34 ? -88.185 10.677 -58.102 1.00 52.07 34 ILE A C 1
ATOM 2107 O O . ILE B 1 34 ? -88.676 11.779 -57.827 1.00 51.10 34 ILE A O 1
ATOM 2112 N N . ARG B 1 35 ? -88.904 9.551 -58.058 1.00 54.78 35 ARG A N 1
ATOM 2113 C CA . ARG B 1 35 ? -90.268 9.462 -57.539 1.00 60.00 35 ARG A CA 1
ATOM 2114 C C . ARG B 1 35 ? -90.257 8.520 -56.345 1.00 53.29 35 ARG A C 1
ATOM 2115 O O . ARG B 1 35 ? -89.590 7.482 -56.388 1.00 51.20 35 ARG A O 1
ATOM 2123 N N . SER B 1 36 ? -91.041 8.853 -55.312 1.00 51.07 36 SER A N 1
ATOM 2124 C CA . SER B 1 36 ? -90.986 8.115 -54.046 1.00 65.28 36 SER A CA 1
ATOM 2125 C C . SER B 1 36 ? -91.260 6.627 -54.248 1.00 68.37 36 SER A C 1
ATOM 2126 O O . SER B 1 36 ? -90.514 5.768 -53.759 1.00 69.42 36 SER A O 1
ATOM 2129 N N . GLY B 1 37 ? -92.336 6.302 -54.945 1.00 62.02 37 GLY A N 1
ATOM 2130 C CA . GLY B 1 37 ? -92.481 4.958 -55.454 1.00 70.41 37 GLY A CA 1
ATOM 2131 C C . GLY B 1 37 ? -92.046 4.957 -56.901 1.00 74.73 37 GLY A C 1
ATOM 2132 O O . GLY B 1 37 ? -92.856 5.229 -57.796 1.00 84.18 37 GLY A O 1
ATOM 2133 N N . GLY B 1 38 ? -90.764 4.683 -57.139 1.00 73.13 38 GLY A N 1
ATOM 2134 C CA . GLY B 1 38 ? -90.192 4.833 -58.467 1.00 61.07 38 GLY A CA 1
ATOM 2135 C C . GLY B 1 38 ? -89.026 3.889 -58.661 1.00 53.78 38 GLY A C 1
ATOM 2136 O O . GLY B 1 38 ? -88.466 3.348 -57.704 1.00 57.64 38 GLY A O 1
ATOM 2137 N N . GLY B 1 39 ? -88.689 3.668 -59.923 1.00 49.67 39 GLY A N 1
ATOM 2138 C CA . GLY B 1 39 ? -87.534 2.868 -60.252 1.00 53.11 39 GLY A CA 1
ATOM 2139 C C . GLY B 1 39 ? -86.259 3.688 -60.221 1.00 56.91 39 GLY A C 1
ATOM 2140 O O . GLY B 1 39 ? -85.365 3.411 -59.412 1.00 61.68 39 GLY A O 1
ATOM 2141 N N . GLU B 1 40 ? -86.177 4.713 -61.071 1.00 46.27 40 GLU A N 1
ATOM 2142 C CA . GLU B 1 40 ? -84.921 5.426 -61.272 1.00 52.08 40 GLU A CA 1
ATOM 2143 C C . GLU B 1 40 ? -84.495 6.186 -60.028 1.00 38.56 40 GLU A C 1
ATOM 2144 O O . GLU B 1 40 ? -85.275 6.946 -59.436 1.00 38.97 40 GLU A O 1
ATOM 2150 N N . SER B 1 41 ? -83.232 6.012 -59.656 1.00 41.28 41 SER A N 1
ATOM 2151 C CA . SER B 1 41 ? -82.628 6.753 -58.565 1.00 33.58 41 SER A CA 1
ATOM 2152 C C . SER B 1 41 ? -81.399 7.510 -59.072 1.00 32.24 41 SER A C 1
ATOM 2153 O O . SER B 1 41 ? -80.802 7.158 -60.094 1.00 38.64 41 SER A O 1
ATOM 2156 N N . ILE B 1 42 ? -81.021 8.532 -58.320 1.00 32.66 42 ILE A N 1
ATOM 2157 C CA . ILE B 1 42 ? -79.844 9.359 -58.590 1.00 38.18 42 ILE A CA 1
ATOM 2158 C C . ILE B 1 42 ? -78.829 9.092 -57.485 1.00 32.73 42 ILE A C 1
ATOM 2159 O O . ILE B 1 42 ? -79.189 9.184 -56.308 1.00 33.38 42 ILE A O 1
ATOM 2164 N N . PRO B 1 43 ? -77.562 8.793 -57.807 1.00 28.66 43 PRO A N 1
ATOM 2165 C CA . PRO B 1 43 ? -76.584 8.523 -56.745 1.00 31.59 43 PRO A CA 1
ATOM 2166 C C . PRO B 1 43 ? -76.374 9.742 -55.872 1.00 28.47 43 PRO A C 1
ATOM 2167 O O . PRO B 1 43 ? -76.451 10.886 -56.336 1.00 27.76 43 PRO A O 1
ATOM 2171 N N . LEU B 1 44 ? -76.081 9.473 -54.598 1.00 24.20 44 LEU A N 1
ATOM 2172 C CA . LEU B 1 44 ? -75.933 10.528 -53.599 1.00 25.20 44 LEU A CA 1
ATOM 2173 C C . LEU B 1 44 ? -74.995 11.650 -54.060 1.00 32.31 44 LEU A C 1
ATOM 2174 O O . LEU B 1 44 ? -75.306 12.832 -53.893 1.00 28.07 44 LEU A O 1
ATOM 2179 N N . GLU B 1 45 ? -73.822 11.314 -54.610 1.00 27.80 45 GLU A N 1
ATOM 2180 C CA . GLU B 1 45 ? -72.901 12.422 -54.909 1.00 33.79 45 GLU A CA 1
ATOM 2181 C C . GLU B 1 45 ? -73.360 13.240 -56.116 1.00 22.70 45 GLU A C 1
ATOM 2182 O O . GLU B 1 45 ? -73.102 14.450 -56.173 1.00 28.99 45 GLU A O 1
ATOM 2188 N N . THR B 1 46 ? -74.021 12.613 -57.078 1.00 25.76 46 THR A N 1
ATOM 2189 C CA . THR B 1 46 ? -74.656 13.385 -58.153 1.00 28.42 46 THR A CA 1
ATOM 2190 C C . THR B 1 46 ? -75.729 14.294 -57.594 1.00 30.65 46 THR A C 1
ATOM 2191 O O . THR B 1 46 ? -75.813 15.481 -57.955 1.00 26.31 46 THR A O 1
ATOM 2195 N N . PHE B 1 47 ? -76.557 13.752 -56.690 1.00 27.38 47 PHE A N 1
ATOM 2196 C CA . PHE B 1 47 ? -77.623 14.543 -56.082 1.00 27.28 47 PHE A CA 1
ATOM 2197 C C . PHE B 1 47 ? -77.066 15.696 -55.261 1.00 31.36 47 PHE A C 1
ATOM 2198 O O . PHE B 1 47 ? -77.591 16.820 -55.326 1.00 31.78 47 PHE A O 1
ATOM 2206 N N . ARG B 1 48 ? -75.981 15.468 -54.515 1.00 27.40 48 ARG A N 1
ATOM 2207 C CA . ARG B 1 48 ? -75.384 16.583 -53.778 1.00 27.53 48 ARG A CA 1
ATOM 2208 C C . ARG B 1 48 ? -74.884 17.691 -54.714 1.00 32.54 48 ARG A C 1
ATOM 2209 O O . ARG B 1 48 ? -74.933 18.877 -54.354 1.00 25.05 48 ARG A O 1
ATOM 2217 N N . ASP B 1 49 ? -74.403 17.324 -55.909 1.00 30.05 49 ASP A N 1
ATOM 2218 C CA . ASP B 1 49 ? -74.005 18.328 -56.891 1.00 33.01 49 ASP A CA 1
ATOM 2219 C C . ASP B 1 49 ? -75.218 19.060 -57.433 1.00 33.10 49 ASP A C 1
ATOM 2220 O O . ASP B 1 49 ? -75.150 20.260 -57.716 1.00 30.32 49 ASP A O 1
ATOM 2225 N N . MET B 1 50 ? -76.336 18.347 -57.596 1.00 28.65 50 MET A N 1
ATOM 2226 C CA . MET B 1 50 ? -77.574 19.002 -58.001 1.00 30.55 50 MET A CA 1
ATOM 2227 C C . MET B 1 50 ? -77.970 20.065 -56.991 1.00 34.80 50 MET A C 1
ATOM 2228 O O . MET B 1 50 ? -78.338 21.190 -57.366 1.00 31.43 50 MET A O 1
ATOM 2233 N N . VAL B 1 51 ? -77.902 19.721 -55.701 1.00 26.07 51 VAL A N 1
ATOM 2234 C CA . VAL B 1 51 ? -78.288 20.658 -54.647 1.00 30.93 51 VAL A CA 1
ATOM 2235 C C . VAL B 1 51 ? -77.371 21.873 -54.658 1.00 34.10 51 VAL A C 1
ATOM 2236 O O . VAL B 1 51 ? -77.828 23.021 -54.512 1.00 37.86 51 VAL A O 1
ATOM 2240 N N . ARG B 1 52 ? -76.059 21.641 -54.834 1.00 31.29 52 ARG A N 1
ATOM 2241 C CA . ARG B 1 52 ? -75.084 22.736 -54.847 1.00 30.29 52 ARG A CA 1
ATOM 2242 C C . ARG B 1 52 ? -75.355 23.706 -55.994 1.00 36.10 52 ARG A C 1
ATOM 2243 O O . ARG B 1 52 ? -75.363 24.932 -55.793 1.00 34.54 52 ARG A O 1
ATOM 2251 N N . ARG B 1 53 ? -75.571 23.178 -57.209 1.00 32.65 53 ARG A N 1
ATOM 2252 C CA . ARG B 1 53 ? -75.908 24.044 -58.345 1.00 34.89 53 ARG A CA 1
ATOM 2253 C C . ARG B 1 53 ? -77.236 24.765 -58.122 1.00 38.11 53 ARG A C 1
ATOM 2254 O O . ARG B 1 53 ? -77.382 25.945 -58.473 1.00 37.39 53 ARG A O 1
ATOM 2262 N N . TYR B 1 54 ? -78.214 24.077 -57.533 1.00 33.06 54 TYR A N 1
ATOM 2263 C CA . TYR B 1 54 ? -79.485 24.715 -57.212 1.00 33.74 54 TYR A CA 1
ATOM 2264 C C . TYR B 1 54 ? -79.298 25.879 -56.229 1.00 38.08 54 TYR A C 1
ATOM 2265 O O . TYR B 1 54 ? -79.854 26.965 -56.427 1.00 42.29 54 TYR A O 1
ATOM 2274 N N . ASN B 1 55 ? -78.511 25.671 -55.167 1.00 37.50 55 ASN A N 1
ATOM 2275 C CA . ASN B 1 55 ? -78.283 26.715 -54.166 1.00 40.44 55 ASN A CA 1
ATOM 2276 C C . ASN B 1 55 ? -77.473 27.871 -54.742 1.00 46.46 55 ASN A C 1
ATOM 2277 O O . ASN B 1 55 ? -77.698 29.034 -54.379 1.00 47.97 55 ASN A O 1
ATOM 2282 N N . ASN B 1 56 ? -76.495 27.563 -55.599 1.00 34.16 56 ASN A N 1
ATOM 2283 C CA . ASN B 1 56 ? -75.730 28.602 -56.288 1.00 36.07 56 ASN A CA 1
ATOM 2284 C C . ASN B 1 56 ? -76.628 29.446 -57.188 1.00 51.69 56 ASN A C 1
ATOM 2285 O O . ASN B 1 56 ? -76.433 30.664 -57.311 1.00 45.90 56 ASN A O 1
ATOM 2290 N N . PHE B 1 57 ? -77.597 28.807 -57.850 1.00 40.63 57 PHE A N 1
ATOM 2291 C CA . PHE B 1 57 ? -78.502 29.518 -58.747 1.00 39.23 57 PHE A CA 1
ATOM 2292 C C . PHE B 1 57 ? -79.395 30.479 -57.969 1.00 52.97 57 PHE A C 1
ATOM 2293 O O . PHE B 1 57 ? -79.511 31.659 -58.323 1.00 43.96 57 PHE A O 1
ATOM 2301 N N . LYS B 1 58 ? -80.059 29.979 -56.918 1.00 39.25 58 LYS A N 1
ATOM 2302 C CA . LYS B 1 58 ? -80.850 30.849 -56.050 1.00 49.47 58 LYS A CA 1
ATOM 2303 C C . LYS B 1 58 ? -80.012 31.994 -55.508 1.00 56.21 58 LYS A C 1
ATOM 2304 O O . LYS B 1 58 ? -80.457 33.145 -55.481 1.00 50.68 58 LYS A O 1
ATOM 2310 N N . ASP B 1 59 ? -78.801 31.690 -55.042 1.00 54.38 59 ASP A N 1
ATOM 2311 C CA . ASP B 1 59 ? -77.948 32.740 -54.502 1.00 50.11 59 ASP A CA 1
ATOM 2312 C C . ASP B 1 59 ? -77.639 33.798 -55.552 1.00 59.39 59 ASP A C 1
ATOM 2313 O O . ASP B 1 59 ? -77.537 34.984 -55.223 1.00 66.83 59 ASP A O 1
ATOM 2318 N N . ARG B 1 60 ? -77.521 33.399 -56.819 1.00 52.44 60 ARG A N 1
ATOM 2319 C CA . ARG B 1 60 ? -77.144 34.352 -57.855 1.00 54.77 60 ARG A CA 1
ATOM 2320 C C . ARG B 1 60 ? -78.345 35.135 -58.374 1.00 55.61 60 ARG A C 1
ATOM 2321 O O . ARG B 1 60 ? -78.269 36.354 -58.532 1.00 57.76 60 ARG A O 1
ATOM 2329 N N . TYR B 1 61 ? -79.457 34.452 -58.652 1.00 49.04 61 TYR A N 1
ATOM 2330 C CA . TYR B 1 61 ? -80.592 35.048 -59.347 1.00 50.90 61 TYR A CA 1
ATOM 2331 C C . TYR B 1 61 ? -81.770 35.374 -58.436 1.00 61.00 61 TYR A C 1
ATOM 2332 O O . TYR B 1 61 ? -82.763 35.933 -58.911 1.00 55.47 61 TYR A O 1
ATOM 2341 N N . GLY B 1 62 ? -81.703 35.029 -57.152 1.00 54.54 62 GLY A N 1
ATOM 2342 C CA . GLY B 1 62 ? -82.813 35.323 -56.264 1.00 50.05 62 GLY A CA 1
ATOM 2343 C C . GLY B 1 62 ? -84.104 34.642 -56.644 1.00 61.80 62 GLY A C 1
ATOM 2344 O O . GLY B 1 62 ? -85.178 35.103 -56.257 1.00 67.05 62 GLY A O 1
ATOM 2345 N N . ARG B 1 63 ? -84.028 33.557 -57.412 1.00 50.07 63 ARG A N 1
ATOM 2346 C CA . ARG B 1 63 ? -85.191 32.782 -57.813 1.00 42.62 63 ARG A CA 1
ATOM 2347 C C . ARG B 1 63 ? -84.752 31.342 -58.062 1.00 47.08 63 ARG A C 1
ATOM 2348 O O . ARG B 1 63 ? -83.571 31.061 -58.270 1.00 43.98 63 ARG A O 1
ATOM 2356 N N . GLU B 1 64 ? -85.702 30.445 -58.033 1.00 42.31 64 GLU A N 1
ATOM 2357 C CA . GLU B 1 64 ? -85.407 29.033 -58.220 1.00 51.87 64 GLU A CA 1
ATOM 2358 C C . GLU B 1 64 ? -85.258 28.713 -59.706 1.00 58.59 64 GLU A C 1
ATOM 2359 O O . GLU B 1 64 ? -85.857 29.381 -60.558 1.00 50.90 64 GLU A O 1
ATOM 2365 N N . PRO B 1 65 ? -84.447 27.713 -60.048 1.00 46.74 65 PRO A N 1
ATOM 2366 C CA . PRO B 1 65 ? -84.268 27.372 -61.459 1.00 43.28 65 PRO A CA 1
ATOM 2367 C C . PRO B 1 65 ? -85.483 26.636 -61.980 1.00 44.31 65 PRO A C 1
ATOM 2368 O O . PRO B 1 65 ? -86.263 26.043 -61.231 1.00 56.82 65 PRO A O 1
ATOM 2372 N N . ARG B 1 66 ? -85.634 26.640 -63.284 1.00 44.28 66 ARG A N 1
ATOM 2373 C CA . ARG B 1 66 ? -86.742 25.943 -63.965 1.00 53.14 66 ARG A CA 1
ATOM 2374 C C . ARG B 1 66 ? -86.403 24.461 -64.139 1.00 54.52 66 ARG A C 1
ATOM 2375 O O . ARG B 1 66 ? -87.314 23.655 -64.262 1.00 54.66 66 ARG A O 1
ATOM 2383 N N . ILE B 1 67 ? -85.118 24.132 -64.106 1.00 51.10 67 ILE A N 1
ATOM 2384 C CA . ILE B 1 67 ? -84.640 22.786 -64.404 1.00 41.17 67 ILE A CA 1
ATOM 2385 C C . ILE B 1 67 ? -83.346 22.584 -63.618 1.00 43.75 67 ILE A C 1
ATOM 2386 O O . ILE B 1 67 ? -82.556 23.521 -63.439 1.00 36.59 67 ILE A O 1
ATOM 2391 N N . VAL B 1 68 ? -83.128 21.364 -63.140 1.00 35.19 68 VAL A N 1
ATOM 2392 C CA . VAL B 1 68 ? -81.909 21.019 -62.419 1.00 28.36 68 VAL A CA 1
ATOM 2393 C C . VAL B 1 68 ? -81.270 19.865 -63.179 1.00 32.31 68 VAL A C 1
ATOM 2394 O O . VAL B 1 68 ? -81.889 18.805 -63.324 1.00 34.28 68 VAL A O 1
ATOM 2398 N N . TYR B 1 69 ? -80.062 20.076 -63.700 1.00 27.96 69 TYR A N 1
ATOM 2399 C CA . TYR B 1 69 ? -79.436 19.037 -64.508 1.00 27.18 69 TYR A CA 1
ATOM 2400 C C . TYR B 1 69 ? -78.874 17.920 -63.627 1.00 27.20 69 TYR A C 1
ATOM 2401 O O . TYR B 1 69 ? -78.446 18.155 -62.489 1.00 29.03 69 TYR A O 1
ATOM 2410 N N . VAL B 1 70 ? -78.853 16.715 -64.181 1.00 24.18 70 VAL A N 1
ATOM 2411 C CA . VAL B 1 70 ? -78.310 15.532 -63.509 1.00 29.46 70 VAL A CA 1
ATOM 2412 C C . VAL B 1 70 ? -76.948 15.254 -64.121 1.00 28.12 70 VAL A C 1
ATOM 2413 O O . VAL B 1 70 ? -76.852 14.840 -65.281 1.00 28.17 70 VAL A O 1
ATOM 2417 N N . THR B 1 71 ? -75.891 15.480 -63.346 1.00 27.54 71 THR A N 1
ATOM 2418 C CA . THR B 1 71 ? -74.519 15.414 -63.858 1.00 26.98 71 THR A CA 1
ATOM 2419 C C . THR B 1 71 ? -73.604 14.788 -62.814 1.00 25.50 71 THR A C 1
ATOM 2420 O O . THR B 1 71 ? -73.559 15.273 -61.673 1.00 28.31 71 THR A O 1
ATOM 2424 N N . PRO B 1 72 ? -72.873 13.732 -63.150 1.00 27.28 72 PRO A N 1
ATOM 2425 C CA . PRO B 1 72 ? -71.983 13.122 -62.159 1.00 25.43 72 PRO A CA 1
ATOM 2426 C C . PRO B 1 72 ? -70.950 14.112 -61.670 1.00 25.68 72 PRO A C 1
ATOM 2427 O O . PRO B 1 72 ? -70.613 15.088 -62.368 1.00 25.40 72 PRO A O 1
ATOM 2431 N N . PRO B 1 73 ? -70.432 13.931 -60.446 1.00 29.26 73 PRO A N 1
ATOM 2432 C CA . PRO B 1 73 ? -69.468 14.891 -59.894 1.00 30.45 73 PRO A CA 1
ATOM 2433 C C . PRO B 1 73 ? -68.176 14.894 -60.706 1.00 31.60 73 PRO A C 1
ATOM 2434 O O . PRO B 1 73 ? -67.835 13.916 -61.380 1.00 27.87 73 PRO A O 1
ATOM 2438 N N . GLU B 1 74 ? -67.480 16.027 -60.674 1.00 26.10 74 GLU A N 1
ATOM 2439 C CA . GLU B 1 74 ? -66.328 16.272 -61.540 1.00 21.38 74 GLU A CA 1
ATOM 2440 C C . GLU B 1 74 ? -65.040 16.021 -60.798 1.00 25.39 74 GLU A C 1
ATOM 2441 O O . GLU B 1 74 ? -65.036 15.903 -59.569 1.00 25.99 74 GLU A O 1
ATOM 2447 N N . PRO B 1 75 ? -63.910 15.949 -61.512 1.00 27.32 75 PRO A N 1
ATOM 2448 C CA . PRO B 1 75 ? -62.614 15.792 -60.848 1.00 26.37 75 PRO A CA 1
ATOM 2449 C C . PRO B 1 75 ? -62.284 16.996 -59.990 1.00 29.01 75 PRO A C 1
ATOM 2450 O O . PRO B 1 75 ? -62.839 18.082 -60.196 1.00 26.31 75 PRO A O 1
ATOM 2454 N N . PRO B 1 76 ? -61.367 16.848 -59.039 1.00 26.95 76 PRO A N 1
ATOM 2455 C CA . PRO B 1 76 ? -60.919 18.007 -58.252 1.00 25.79 76 PRO A CA 1
ATOM 2456 C C . PRO B 1 76 ? -60.093 18.948 -59.116 1.00 31.51 76 PRO A C 1
ATOM 2457 O O . PRO B 1 76 ? -59.639 18.601 -60.209 1.00 31.81 76 PRO A O 1
ATOM 2461 N N . VA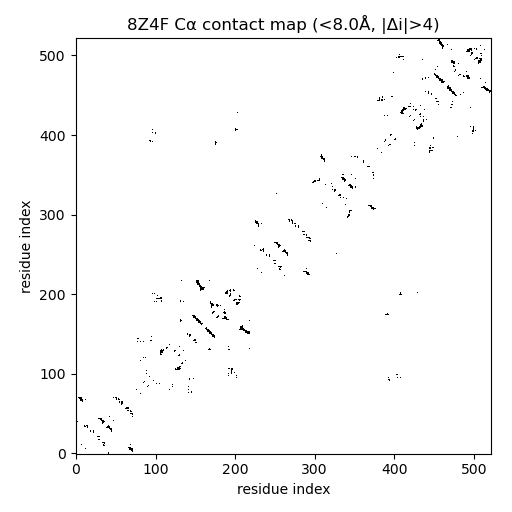L B 1 77 ? -59.870 20.153 -58.605 1.00 30.62 77 VAL A N 1
ATOM 2462 C CA . VAL B 1 77 ? -58.959 21.063 -59.308 1.00 47.26 77 VAL A CA 1
ATOM 2463 C C . VAL B 1 77 ? -57.737 21.378 -58.439 1.00 47.49 77 VAL A C 1
ATOM 2464 O O . VAL B 1 77 ? -57.887 21.550 -57.222 1.00 41.83 77 VAL A O 1
ATOM 2468 N N . PRO B 1 78 ? -56.515 21.423 -58.988 1.00 55.87 78 PRO A N 1
ATOM 2469 C CA . PRO B 1 78 ? -55.336 21.705 -58.146 1.00 55.83 78 PRO A CA 1
ATOM 2470 C C . PRO B 1 78 ? -55.275 23.168 -57.714 1.00 46.60 78 PRO A C 1
ATOM 2471 O O . PRO B 1 78 ? -55.906 24.045 -58.307 1.00 45.33 78 PRO A O 1
ATOM 2475 N N . GLU B 1 79 ? -54.474 23.424 -56.672 1.00 40.08 79 GLU A N 1
ATOM 2476 C CA . GLU B 1 79 ? -54.260 24.786 -56.153 1.00 44.95 79 GLU A CA 1
ATOM 2477 C C . GLU B 1 79 ? -52.779 24.945 -55.824 1.00 41.37 79 GLU A C 1
ATOM 2478 O O . GLU B 1 79 ? -52.349 24.616 -54.713 1.00 46.09 79 GLU A O 1
ATOM 2484 N N . VAL B 1 80 ? -52.018 25.467 -56.789 1.00 31.43 80 VAL A N 1
ATOM 2485 C CA . VAL B 1 80 ? -50.570 25.572 -56.687 1.00 36.16 80 VAL A CA 1
ATOM 2486 C C . VAL B 1 80 ? -50.127 26.660 -55.713 1.00 48.07 80 VAL A C 1
ATOM 2487 O O . VAL B 1 80 ? -48.971 26.657 -55.273 1.00 40.60 80 VAL A O 1
ATOM 2491 N N . ASN B 1 81 ? -50.991 27.604 -55.372 1.00 34.26 81 ASN A N 1
ATOM 2492 C CA . ASN B 1 81 ? -50.588 28.623 -54.411 1.00 39.60 81 ASN A CA 1
ATOM 2493 C C . ASN B 1 81 ? -51.079 28.326 -52.996 1.00 39.73 81 ASN A C 1
ATOM 2494 O O . ASN B 1 81 ? -50.964 29.188 -52.111 1.00 38.52 81 ASN A O 1
ATOM 2499 N N . GLU B 1 82 ? -51.622 27.141 -52.762 1.00 31.67 82 GLU A N 1
ATOM 2500 C CA . GLU B 1 82 ? -51.995 26.723 -51.417 1.00 30.22 82 GLU A CA 1
ATOM 2501 C C . GLU B 1 82 ? -51.137 25.526 -51.043 1.00 35.59 82 GLU A C 1
ATOM 2502 O O . GLU B 1 82 ? -51.070 24.547 -51.799 1.00 34.09 82 GLU A O 1
ATOM 2508 N N . ASN B 1 83 ? -50.465 25.619 -49.905 1.00 28.94 83 ASN A N 1
ATOM 2509 C CA . ASN B 1 83 ? -49.707 24.501 -49.351 1.00 23.61 83 ASN A CA 1
ATOM 2510 C C . ASN B 1 83 ? -50.589 23.647 -48.453 1.00 27.18 83 ASN A C 1
ATOM 2511 O O . ASN B 1 83 ? -51.506 24.147 -47.797 1.00 25.06 83 ASN A O 1
ATOM 2516 N N . THR B 1 84 ? -50.282 22.358 -48.396 1.00 21.65 84 THR A N 1
ATOM 2517 C CA . THR B 1 84 ? -50.829 21.541 -47.329 1.00 18.37 84 THR A CA 1
ATOM 2518 C C . THR B 1 84 ? -50.400 22.132 -45.985 1.00 22.37 84 THR A C 1
ATOM 2519 O O . THR B 1 84 ? -49.199 22.323 -45.765 1.00 23.14 84 THR A O 1
ATOM 2523 N N . PRO B 1 85 ? -51.330 22.468 -45.099 1.00 24.92 85 PRO A N 1
ATOM 2524 C CA . PRO B 1 85 ? -50.989 23.231 -43.890 1.00 27.10 85 PRO A CA 1
ATOM 2525 C C . PRO B 1 85 ? -50.492 22.354 -42.752 1.00 30.31 85 PRO A C 1
ATOM 2526 O O . PRO B 1 85 ? -50.773 21.159 -42.686 1.00 25.49 85 PRO A O 1
ATOM 2530 N N . GLU B 1 86 ? -49.785 23.001 -41.809 1.00 25.49 86 GLU A N 1
ATOM 2531 C CA . GLU B 1 86 ? -49.302 22.296 -40.624 1.00 25.53 86 GLU A CA 1
ATOM 2532 C C . GLU B 1 86 ? -50.454 21.791 -39.760 1.00 23.10 86 GLU A C 1
ATOM 2533 O O . GLU B 1 86 ? -50.337 20.738 -39.107 1.00 23.79 86 GLU A O 1
ATOM 2539 N N . TYR B 1 87 ? -51.574 22.518 -39.746 1.00 27.39 87 TYR A N 1
ATOM 2540 C CA . TYR B 1 87 ? -52.742 22.175 -38.946 1.00 26.15 87 TYR A CA 1
ATOM 2541 C C . TYR B 1 87 ? -53.978 22.662 -39.675 1.00 21.87 87 TYR A C 1
ATOM 2542 O O . TYR B 1 87 ? -53.895 23.482 -40.594 1.00 25.13 87 TYR A O 1
ATOM 2551 N N . VAL B 1 88 ? -55.133 22.167 -39.234 1.00 22.28 88 VAL A N 1
ATOM 2552 C CA . VAL B 1 88 ? -56.433 22.660 -39.680 1.00 27.35 88 VAL A CA 1
ATOM 2553 C C . VAL B 1 88 ? -57.235 23.018 -38.438 1.00 26.68 88 VAL A C 1
ATOM 2554 O O . VAL B 1 88 ? -57.033 22.450 -37.363 1.00 26.31 88 VAL A O 1
ATOM 2558 N N . SER B 1 89 ? -58.174 23.939 -38.603 1.00 22.20 89 SER A N 1
ATOM 2559 C CA . SER B 1 89 ? -59.138 24.212 -37.551 1.00 26.04 89 SER A CA 1
ATOM 2560 C C . SER B 1 89 ? -60.055 23.012 -37.328 1.00 30.19 89 SER A C 1
ATOM 2561 O O . SER B 1 89 ? -60.194 22.126 -38.192 1.00 24.83 89 SER A O 1
ATOM 2564 N N . ILE B 1 90 ? -60.709 22.993 -36.159 1.00 26.04 90 ILE A N 1
ATOM 2565 C CA . ILE B 1 90 ? -61.673 21.930 -35.859 1.00 23.70 90 ILE A CA 1
ATOM 2566 C C . ILE B 1 90 ? -62.811 21.973 -36.866 1.00 23.18 90 ILE A C 1
ATOM 2567 O O . ILE B 1 90 ? -63.343 20.922 -37.269 1.00 22.60 90 ILE A O 1
ATOM 2572 N N . THR B 1 91 ? -63.191 23.177 -37.308 1.00 17.14 91 THR A N 1
ATOM 2573 C CA . THR B 1 91 ? -64.233 23.313 -38.315 1.00 20.58 91 THR A CA 1
ATOM 2574 C C . THR B 1 91 ? -63.840 22.554 -39.575 1.00 27.04 91 THR A C 1
ATOM 2575 O O . THR B 1 91 ? -64.627 21.761 -40.115 1.00 23.62 91 THR A O 1
ATOM 2579 N N . GLN B 1 92 ? -62.611 22.779 -40.040 1.00 23.57 92 GLN A N 1
ATOM 2580 C CA . GLN B 1 92 ? -62.200 22.140 -41.286 1.00 22.10 92 GLN A CA 1
ATOM 2581 C C . GLN B 1 92 ? -61.966 20.656 -41.079 1.00 19.77 92 GLN A C 1
ATOM 2582 O O . GLN B 1 92 ? -62.246 19.859 -41.972 1.00 23.91 92 GLN A O 1
ATOM 2588 N N . PHE B 1 93 ? -61.391 20.267 -39.939 1.00 23.03 93 PHE A N 1
ATOM 2589 C CA . PHE B 1 93 ? -61.208 18.838 -39.680 1.00 24.85 93 PHE A CA 1
ATOM 2590 C C . PHE B 1 93 ? -62.532 18.090 -39.715 1.00 23.74 93 PHE A C 1
ATOM 2591 O O . PHE B 1 93 ? -62.627 16.994 -40.291 1.00 22.30 93 PHE A O 1
ATOM 2599 N N . LYS B 1 94 ? -63.584 18.663 -39.141 1.00 22.14 94 LYS A N 1
ATOM 2600 C CA . LYS B 1 94 ? -64.837 17.912 -39.128 1.00 25.35 94 LYS A CA 1
ATOM 2601 C C . LYS B 1 94 ? -65.442 17.852 -40.515 1.00 26.45 94 LYS A C 1
ATOM 2602 O O . LYS B 1 94 ? -66.133 16.883 -40.857 1.00 26.50 94 LYS A O 1
ATOM 2608 N N . ASP B 1 95 ? -65.201 18.885 -41.325 1.00 21.86 95 ASP A N 1
ATOM 2609 C CA . ASP B 1 95 ? -65.615 18.809 -42.708 1.00 20.29 95 ASP A CA 1
ATOM 2610 C C . ASP B 1 95 ? -64.797 17.768 -43.452 1.00 21.93 95 ASP A C 1
ATOM 2611 O O . ASP B 1 95 ? -65.344 17.023 -44.253 1.00 22.87 95 ASP A O 1
ATOM 2616 N N . MET B 1 96 ? -63.490 17.690 -43.199 1.00 19.09 96 MET A N 1
ATOM 2617 C CA . MET B 1 96 ? -62.711 16.627 -43.844 1.00 21.10 96 MET A CA 1
ATOM 2618 C C . MET B 1 96 ? -63.262 15.255 -43.457 1.00 24.57 96 MET A C 1
ATOM 2619 O O . MET B 1 96 ? -63.378 14.344 -44.294 1.00 22.92 96 MET A O 1
ATOM 2624 N N . LEU B 1 97 ? -63.584 15.085 -42.178 1.00 22.27 97 LEU A N 1
ATOM 2625 C CA . LEU B 1 97 ? -64.086 13.798 -41.680 1.00 21.12 97 LEU A CA 1
ATOM 2626 C C . LEU B 1 97 ? -65.438 13.460 -42.286 1.00 23.57 97 LEU A C 1
ATOM 2627 O O . LEU B 1 97 ? -65.720 12.293 -42.608 1.00 22.76 97 LEU A O 1
ATOM 2632 N N . SER B 1 98 ? -66.298 14.477 -42.433 1.00 21.05 98 SER A N 1
ATOM 2633 C CA . SER B 1 98 ? -67.601 14.280 -43.046 1.00 20.66 98 SER A CA 1
ATOM 2634 C C . SER B 1 98 ? -67.462 13.786 -44.485 1.00 24.07 98 SER A C 1
ATOM 2635 O O . SER B 1 98 ? -68.177 12.871 -44.910 1.00 24.32 98 SER A O 1
ATOM 2638 N N . ARG B 1 99 ? -66.493 14.332 -45.233 1.00 22.29 99 ARG A N 1
ATOM 2639 C CA . ARG B 1 99 ? -66.289 13.890 -46.614 1.00 19.90 99 ARG A CA 1
ATOM 2640 C C . ARG B 1 99 ? -65.613 12.526 -46.666 1.00 21.07 99 ARG A C 1
ATOM 2641 O O . ARG B 1 99 ? -65.916 11.714 -47.545 1.00 20.28 99 ARG A O 1
ATOM 2649 N N . TYR B 1 100 ? -64.684 12.252 -45.748 1.00 21.59 100 TYR A N 1
ATOM 2650 C CA . TYR B 1 100 ? -64.093 10.914 -45.702 1.00 22.27 100 TYR A CA 1
ATOM 2651 C C . TYR B 1 100 ? -65.158 9.852 -45.425 1.00 21.07 100 TYR A C 1
ATOM 2652 O O . TYR B 1 100 ? -65.207 8.817 -46.108 1.00 22.84 100 TYR A O 1
ATOM 2661 N N . ASN B 1 101 ? -66.057 10.113 -44.466 1.00 21.91 101 ASN A N 1
ATOM 2662 C CA . ASN B 1 101 ? -67.115 9.148 -44.146 1.00 24.12 101 ASN A CA 1
ATOM 2663 C C . ASN B 1 101 ? -68.091 8.958 -45.300 1.00 26.10 101 ASN A C 1
ATOM 2664 O O . ASN B 1 101 ? -68.566 7.835 -45.553 1.00 22.88 101 ASN A O 1
ATOM 2669 N N . ARG B 1 102 ? -68.404 10.034 -46.023 1.00 20.96 102 ARG A N 1
ATOM 2670 C CA . ARG B 1 102 ? -69.314 9.878 -47.141 1.00 17.88 102 ARG A CA 1
ATOM 2671 C C . ARG B 1 102 ? -68.641 9.102 -48.257 1.00 22.17 102 ARG A C 1
ATOM 2672 O O . ARG B 1 102 ? -69.286 8.297 -48.939 1.00 22.41 102 ARG A O 1
ATOM 2680 N N . PHE B 1 103 ? -67.347 9.325 -48.437 1.00 21.85 103 PHE A N 1
ATOM 2681 C CA . PHE B 1 103 ? -66.609 8.583 -49.484 1.00 19.79 103 PHE A CA 1
ATOM 2682 C C . PHE B 1 103 ? -66.703 7.084 -49.183 1.00 21.25 103 PHE A C 1
ATOM 2683 O O . PHE B 1 103 ? -67.024 6.333 -50.066 1.00 21.20 103 PHE A O 1
ATOM 2691 N N . LYS B 1 104 ? -66.436 6.694 -47.943 1.00 18.70 104 LYS A N 1
ATOM 2692 C CA . LYS B 1 104 ? -66.535 5.281 -47.575 1.00 23.68 104 LYS A CA 1
ATOM 2693 C C . LYS B 1 104 ? -67.938 4.743 -47.832 1.00 22.22 104 LYS A C 1
ATOM 2694 O O . LYS B 1 104 ? -68.101 3.637 -48.344 1.00 22.40 104 LYS A O 1
ATOM 2700 N N . GLU B 1 105 ? -68.965 5.515 -47.452 1.00 23.93 105 GLU A N 1
ATOM 2701 C CA . GLU B 1 105 ? -70.350 5.052 -47.525 1.00 24.42 105 GLU A CA 1
ATOM 2702 C C . GLU B 1 105 ? -70.772 4.835 -48.963 1.00 26.55 105 GLU A C 1
ATOM 2703 O O . GLU B 1 105 ? -71.431 3.836 -49.285 1.00 24.92 105 GLU A O 1
ATOM 2709 N N . VAL B 1 106 ? -70.385 5.766 -49.837 1.00 22.32 106 VAL A N 1
ATOM 2710 C CA . VAL B 1 106 ? -70.771 5.757 -51.237 1.00 23.56 106 VAL A CA 1
ATOM 2711 C C . VAL B 1 106 ? -69.989 4.718 -52.019 1.00 28.05 106 VAL A C 1
ATOM 2712 O O . VAL B 1 106 ? -70.541 4.046 -52.907 1.00 22.98 106 VAL A O 1
ATOM 2716 N N . ASN B 1 107 ? -68.690 4.607 -51.741 1.00 22.13 107 ASN A N 1
ATOM 2717 C CA . ASN B 1 107 ? -67.776 3.859 -52.598 1.00 21.48 107 ASN A CA 1
ATOM 2718 C C . ASN B 1 107 ? -67.356 2.530 -51.996 1.00 28.11 107 ASN A C 1
ATOM 2719 O O . ASN B 1 107 ? -66.816 1.670 -52.723 1.00 22.92 107 ASN A O 1
ATOM 2724 N N . GLY B 1 108 ? -67.581 2.337 -50.694 1.00 22.57 108 GLY A N 1
ATOM 2725 C CA . GLY B 1 108 ? -67.247 1.069 -50.074 1.00 23.02 108 GLY A CA 1
ATOM 2726 C C . GLY B 1 108 ? -65.762 0.836 -49.926 1.00 25.12 108 GLY A C 1
ATOM 2727 O O . GLY B 1 108 ? -65.336 -0.311 -49.778 1.00 24.36 108 GLY A O 1
ATOM 2728 N N . ARG B 1 109 ? -64.961 1.900 -49.924 1.00 19.57 109 ARG A N 1
ATOM 2729 C CA . ARG B 1 109 ? -63.526 1.800 -49.668 1.00 19.39 109 ARG A CA 1
ATOM 2730 C C . ARG B 1 109 ? -63.068 3.160 -49.165 1.00 22.20 109 ARG A C 1
ATOM 2731 O O . ARG B 1 109 ? -63.807 4.143 -49.247 1.00 20.49 109 ARG A O 1
ATOM 2739 N N . GLU B 1 110 ? -61.823 3.211 -48.626 1.00 18.21 110 GLU A N 1
ATOM 2740 C CA . GLU B 1 110 ? -61.268 4.474 -48.169 1.00 18.86 110 GLU A CA 1
ATOM 2741 C C . GLU B 1 110 ? -60.591 5.208 -49.321 1.00 21.03 110 GLU A C 1
ATOM 2742 O O . GLU B 1 110 ? -60.009 4.571 -50.203 1.00 21.73 110 GLU A O 1
ATOM 2748 N N . PRO B 1 111 ? -60.641 6.539 -49.334 1.00 20.85 111 PRO A N 1
ATOM 2749 C CA . PRO B 1 111 ? -59.961 7.290 -50.397 1.00 20.95 111 PRO A CA 1
ATOM 2750 C C . PRO B 1 111 ? -58.466 7.242 -50.144 1.00 24.04 111 PRO A C 1
ATOM 2751 O O . PRO B 1 111 ? -58.028 7.003 -49.020 1.00 22.90 111 PRO A O 1
ATOM 2755 N N . ARG B 1 112 ? -57.676 7.470 -51.191 1.00 19.35 112 ARG A N 1
ATOM 2756 C CA . ARG B 1 112 ? -56.200 7.417 -51.054 1.00 19.07 112 ARG A CA 1
ATOM 2757 C C . ARG B 1 112 ? -55.671 8.702 -50.415 1.00 20.52 112 ARG A C 1
ATOM 2758 O O . ARG B 1 112 ? -54.639 8.650 -49.797 1.00 19.73 112 ARG A O 1
ATOM 2766 N N . VAL B 1 113 ? -56.377 9.801 -50.630 1.00 20.24 113 VAL A N 1
ATOM 2767 C CA . VAL B 1 113 ? -56.063 11.086 -49.995 1.00 19.06 113 VAL A CA 1
ATOM 2768 C C . VAL B 1 113 ? -57.370 11.740 -49.560 1.00 18.58 113 VAL A C 1
ATOM 2769 O O . VAL B 1 113 ? -58.454 11.369 -50.011 1.00 21.34 113 VAL A O 1
ATOM 2773 N N . VAL B 1 114 ? -57.254 12.716 -48.668 1.00 20.54 114 VAL A N 1
ATOM 2774 C CA . VAL B 1 114 ? -58.392 13.512 -48.216 1.00 20.00 114 VAL A CA 1
ATOM 2775 C C . VAL B 1 114 ? -58.070 14.987 -48.473 1.00 21.23 114 VAL A C 1
ATOM 2776 O O . VAL B 1 114 ? -57.076 15.508 -47.953 1.00 19.15 114 VAL A O 1
ATOM 2780 N N . PHE B 1 115 ? -58.888 15.646 -49.281 1.00 19.66 115 PHE A N 1
ATOM 2781 C CA . PHE B 1 115 ? -58.621 17.052 -49.588 1.00 21.35 115 PHE A CA 1
ATOM 2782 C C . PHE B 1 115 ? -58.934 17.916 -48.362 1.00 24.34 115 PHE A C 1
ATOM 2783 O O . PHE B 1 115 ? -59.913 17.664 -47.653 1.00 24.30 115 PHE A O 1
ATOM 2791 N N . ILE B 1 116 ? -58.068 18.893 -48.090 1.00 19.73 116 ILE A N 1
ATOM 2792 C CA . ILE B 1 116 ? -58.332 19.835 -46.994 1.00 24.20 116 ILE A CA 1
ATOM 2793 C C . ILE B 1 116 ? -59.683 20.515 -47.206 1.00 27.94 116 ILE A C 1
ATOM 2794 O O . ILE B 1 116 ? -60.566 20.494 -46.333 1.00 21.51 116 ILE A O 1
ATOM 2799 N N . TYR B 1 117 ? -59.863 21.116 -48.377 1.00 20.91 117 TYR A N 1
ATOM 2800 C CA . TYR B 1 117 ? -61.105 21.777 -48.745 1.00 25.47 117 TYR A CA 1
ATOM 2801 C C . TYR B 1 117 ? -61.870 20.946 -49.763 1.00 28.55 117 TYR A C 1
ATOM 2802 O O . TYR B 1 117 ? -61.283 20.296 -50.632 1.00 25.61 117 TYR A O 1
ATOM 2811 N N . SER B 1 118 ? -63.196 21.018 -49.693 1.00 23.45 118 SER A N 1
ATOM 2812 C CA . SER B 1 118 ? -63.993 20.351 -50.704 1.00 27.78 118 SER A CA 1
ATOM 2813 C C . SER B 1 118 ? -63.645 20.891 -52.094 1.00 34.46 118 SER A C 1
ATOM 2814 O O . SER B 1 118 ? -63.391 22.081 -52.263 1.00 28.44 118 SER A O 1
ATOM 2817 N N . GLY B 1 119 ? -63.615 20.017 -53.097 1.00 32.05 119 GLY A N 1
ATOM 2818 C CA . GLY B 1 119 ? -63.466 20.478 -54.470 1.00 32.71 119 GLY A CA 1
ATOM 2819 C C . GLY B 1 119 ? -62.059 20.413 -55.036 1.00 34.41 119 GLY A C 1
ATOM 2820 O O . GLY B 1 119 ? -61.900 20.486 -56.254 1.00 32.50 119 GLY A O 1
ATOM 2821 N N . GLY B 1 120 ? -61.042 20.265 -54.216 1.00 29.43 120 GLY A N 1
ATOM 2822 C CA . GLY B 1 120 ? -59.697 20.226 -54.751 1.00 36.68 120 GLY A CA 1
ATOM 2823 C C . GLY B 1 120 ? -58.774 21.065 -53.912 1.00 34.45 120 GLY A C 1
ATOM 2824 O O . GLY B 1 120 ? -59.160 21.606 -52.877 1.00 34.73 120 GLY A O 1
ATOM 2825 N N . GLY B 1 121 ? -57.530 21.193 -54.358 1.00 28.84 121 GLY A N 1
ATOM 2826 C CA . GLY B 1 121 ? -56.539 21.919 -53.609 1.00 30.90 121 GLY A CA 1
ATOM 2827 C C . GLY B 1 121 ? -55.638 20.969 -52.855 1.00 26.17 121 GLY A C 1
ATOM 2828 O O . GLY B 1 121 ? -55.448 19.822 -53.259 1.00 27.66 121 GLY A O 1
ATOM 2829 N N . PRO B 1 122 ? -55.056 21.428 -51.750 1.00 20.53 122 PRO A N 1
ATOM 2830 C CA . PRO B 1 122 ? -54.107 20.583 -51.022 1.00 23.70 122 PRO A CA 1
ATOM 2831 C C . PRO B 1 122 ? -54.842 19.390 -50.421 1.00 23.14 122 PRO A C 1
ATOM 2832 O O . PRO B 1 122 ? -56.051 19.435 -50.199 1.00 21.40 122 PRO A O 1
ATOM 2836 N N . SER B 1 123 ? -54.104 18.308 -50.172 1.00 22.74 123 SER A N 1
ATOM 2837 C CA . SER B 1 123 ? -54.696 17.096 -49.613 1.00 20.37 123 SER A CA 1
ATOM 2838 C C . SER B 1 123 ? -53.681 16.450 -48.679 1.00 25.53 123 SER A C 1
ATOM 2839 O O . SER B 1 123 ? -52.492 16.758 -48.726 1.00 24.10 123 SER A O 1
ATOM 2842 N N . VAL B 1 124 ? -54.158 15.571 -47.810 1.00 22.37 124 VAL A N 1
ATOM 2843 C CA . VAL B 1 124 ? -53.266 14.743 -46.995 1.00 24.82 124 VAL A CA 1
ATOM 2844 C C . VAL B 1 124 ? -53.457 13.301 -47.432 1.00 24.23 124 VAL A C 1
ATOM 2845 O O . VAL B 1 124 ? -54.504 12.929 -47.979 1.00 21.67 124 VAL A O 1
ATOM 2849 N N . SER B 1 125 ? -52.433 12.482 -47.210 1.00 20.88 125 SER A N 1
ATOM 2850 C CA . SER B 1 125 ? -52.594 11.060 -47.502 1.00 21.18 125 SER A CA 1
ATOM 2851 C C . SER B 1 125 ? -53.612 10.428 -46.541 1.00 22.77 125 SER A C 1
ATOM 2852 O O . SER B 1 125 ? -53.891 10.949 -45.451 1.00 19.20 125 SER A O 1
ATOM 2855 N N . LEU B 1 126 ? -54.201 9.310 -46.971 1.00 22.02 126 LEU A N 1
ATOM 2856 C CA . LEU B 1 126 ? -55.047 8.540 -46.062 1.00 19.25 126 LEU A CA 1
ATOM 2857 C C . LEU B 1 126 ? -54.324 8.283 -44.740 1.00 19.03 126 LEU A C 1
ATOM 2858 O O . LEU B 1 126 ? -54.897 8.466 -43.666 1.00 22.16 126 LEU A O 1
ATOM 2863 N N . GLU B 1 127 ? -53.060 7.883 -44.820 1.00 22.23 127 GLU A N 1
ATOM 2864 C CA . GLU B 1 127 ? -52.243 7.581 -43.615 1.00 26.35 127 GLU A CA 1
ATOM 2865 C C . GLU B 1 127 ? -52.192 8.805 -42.689 1.00 23.87 127 GLU A C 1
ATOM 2866 O O . GLU B 1 127 ? -52.409 8.655 -41.507 1.00 24.50 127 GLU A O 1
ATOM 2872 N N . THR B 1 128 ? -51.880 9.971 -43.238 1.00 23.67 128 THR A N 1
ATOM 2873 C CA . THR B 1 128 ? -51.837 11.188 -42.423 1.00 23.99 128 THR A CA 1
ATOM 2874 C C . THR B 1 128 ? -53.205 11.463 -41.810 1.00 22.18 128 THR A C 1
ATOM 2875 O O . THR B 1 128 ? -53.308 11.831 -40.638 1.00 22.2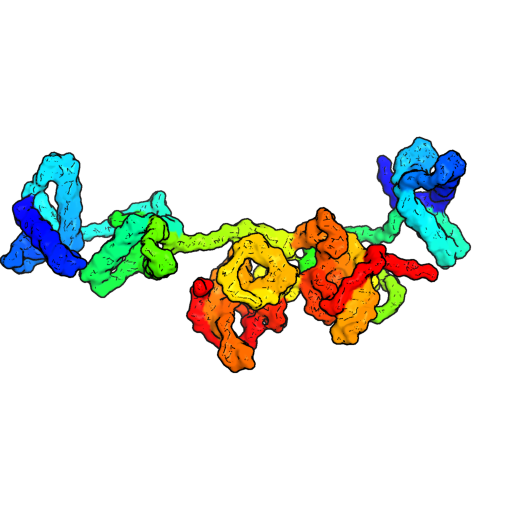3 128 THR A O 1
ATOM 2879 N N . PHE B 1 129 ? -54.277 11.270 -42.584 1.00 21.67 129 PHE A N 1
ATOM 2880 C CA . PHE B 1 129 ? -55.603 11.583 -42.059 1.00 21.45 129 PHE A CA 1
ATOM 2881 C C . PHE B 1 129 ? -55.989 10.657 -40.911 1.00 25.32 129 PHE A C 1
ATOM 2882 O O . PHE B 1 129 ? -56.635 11.087 -39.949 1.00 24.65 129 PHE A O 1
ATOM 2890 N N . LYS B 1 130 ? -55.678 9.372 -41.039 1.00 21.54 130 LYS A N 1
ATOM 2891 C CA . LYS B 1 130 ? -55.890 8.439 -39.935 1.00 25.60 130 LYS A CA 1
ATOM 2892 C C . LYS B 1 130 ? -55.106 8.867 -38.705 1.00 27.46 130 LYS A C 1
ATOM 2893 O O . LYS B 1 130 ? -55.604 8.755 -37.574 1.00 25.11 130 LYS A O 1
ATOM 2899 N N . ASP B 1 131 ? -53.883 9.365 -38.906 1.00 22.66 131 ASP A N 1
ATOM 2900 C CA . ASP B 1 131 ? -53.104 9.847 -37.772 1.00 28.81 131 ASP A CA 1
ATOM 2901 C C . ASP B 1 131 ? -53.759 11.085 -37.163 1.00 35.23 131 ASP A C 1
ATOM 2902 O O . ASP B 1 131 ? -53.768 11.249 -35.942 1.00 26.17 131 ASP A O 1
ATOM 2907 N N . MET B 1 132 ? -54.333 11.946 -37.985 1.00 24.24 132 MET A N 1
ATOM 2908 C CA . MET B 1 132 ? -55.035 13.138 -37.460 1.00 28.80 132 MET A CA 1
ATOM 2909 C C . MET B 1 132 ? -56.214 12.678 -36.600 1.00 27.09 132 MET A C 1
ATOM 2910 O O . MET B 1 132 ? -56.384 13.177 -35.514 1.00 30.26 132 MET A O 1
ATOM 2915 N N . CYS B 1 133 ? -56.989 11.740 -37.108 1.00 25.63 133 CYS A N 1
ATOM 2916 C CA . CYS B 1 133 ? -58.157 11.223 -36.391 1.00 28.57 133 CYS A CA 1
ATOM 2917 C C . CYS B 1 133 ? -57.766 10.579 -35.059 1.00 38.37 133 CYS A C 1
ATOM 2918 O O . CYS B 1 133 ? -58.491 10.700 -34.060 1.00 32.89 133 CYS A O 1
ATOM 2921 N N . LYS B 1 134 ? -56.644 9.866 -35.031 1.00 31.33 134 LYS A N 1
ATOM 2922 C CA . LYS B 1 134 ? -56.211 9.237 -33.783 1.00 30.85 134 LYS A CA 1
ATOM 2923 C C . LYS B 1 134 ? -55.849 10.289 -32.736 1.00 36.40 134 LYS A C 1
ATOM 2924 O O . LYS B 1 134 ? -56.282 10.206 -31.578 1.00 33.08 134 LYS A O 1
ATOM 2930 N N . ARG B 1 135 ? -55.074 11.305 -33.129 1.00 31.77 135 ARG A N 1
ATOM 2931 C CA . ARG B 1 135 ? -54.701 12.342 -32.178 1.00 37.43 135 ARG A CA 1
ATOM 2932 C C . ARG B 1 135 ? -55.910 13.191 -31.786 1.00 42.61 135 ARG A C 1
ATOM 2933 O O . ARG B 1 135 ? -55.983 13.696 -30.653 1.00 36.20 135 ARG A O 1
ATOM 2941 N N . TYR B 1 136 ? -56.875 13.349 -32.694 1.00 28.55 136 TYR A N 1
ATOM 2942 C CA . TYR B 1 136 ? -58.121 14.018 -32.337 1.00 30.51 136 TYR A CA 1
ATOM 2943 C C . TYR B 1 136 ? -58.868 13.222 -31.277 1.00 35.02 136 TYR A C 1
ATOM 2944 O O . TYR B 1 136 ? -59.400 13.778 -30.307 1.00 34.49 136 TYR A O 1
ATOM 2953 N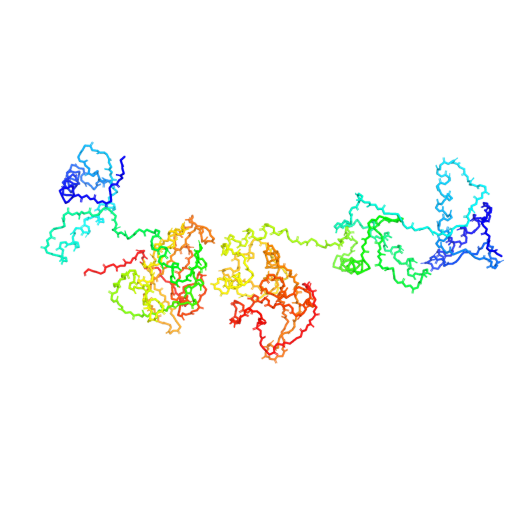 N . ASN B 1 137 ? -58.941 11.914 -31.473 1.00 32.23 137 ASN A N 1
ATOM 2954 C CA . ASN B 1 137 ? -59.637 11.064 -30.522 1.00 42.39 137 ASN A CA 1
ATOM 2955 C C . ASN B 1 137 ? -58.934 11.062 -29.174 1.00 38.23 137 ASN A C 1
ATOM 2956 O O . ASN B 1 137 ? -59.588 11.108 -28.132 1.00 45.35 137 ASN A O 1
ATOM 2961 N N . GLN B 1 138 ? -57.600 11.040 -29.183 1.00 35.30 138 GLN A N 1
ATOM 2962 C CA . GLN B 1 138 ? -56.839 11.099 -27.942 1.00 39.00 138 GLN A CA 1
ATOM 2963 C C . GLN B 1 138 ? -57.091 12.401 -27.187 1.00 47.26 138 GLN A C 1
ATOM 2964 O O . GLN B 1 138 ? -57.189 12.402 -25.956 1.00 43.79 138 GLN A O 1
ATOM 2970 N N . PHE B 1 139 ? -57.189 13.523 -27.907 1.00 45.82 139 PHE A N 1
ATOM 2971 C CA . PHE B 1 139 ? -57.462 14.804 -27.260 1.00 45.26 139 PHE A CA 1
ATOM 2972 C C . PHE B 1 139 ? -58.842 14.793 -26.628 1.00 43.29 139 PHE A C 1
ATOM 2973 O O . PHE B 1 139 ? -59.028 15.276 -25.508 1.00 50.42 139 PHE A O 1
ATOM 2981 N N . LEU B 1 140 ? -59.824 14.265 -27.354 1.00 40.44 140 LEU A N 1
ATOM 2982 C CA . LEU B 1 140 ? -61.165 14.107 -26.816 1.00 48.81 140 LEU A CA 1
ATOM 2983 C C . LEU B 1 140 ? -61.156 13.274 -25.537 1.00 58.14 140 LEU A C 1
ATOM 2984 O O . LEU B 1 140 ? -61.985 13.497 -24.652 1.00 63.87 140 LEU A O 1
ATOM 2989 N N . GLU B 1 141 ? -60.238 12.308 -25.431 1.00 49.77 141 GLU A N 1
ATOM 2990 C CA . GLU B 1 141 ? -60.133 11.478 -24.230 1.00 57.90 141 GLU A CA 1
ATOM 2991 C C . GLU B 1 141 ? -59.511 12.251 -23.078 1.00 51.70 141 GLU A C 1
ATOM 2992 O O . GLU B 1 141 ? -60.136 12.424 -22.029 1.00 66.69 141 GLU A O 1
ATOM 2998 N N . GLU B 1 142 ? -58.270 12.708 -23.258 1.00 48.00 142 GLU A N 1
ATOM 2999 C CA . GLU B 1 142 ? -57.536 13.358 -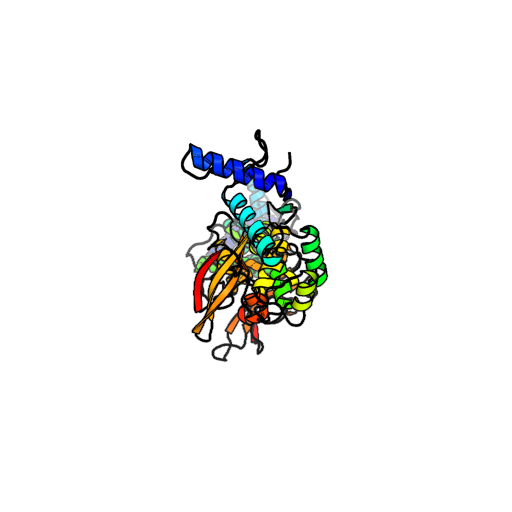22.177 1.00 52.79 142 GLU A CA 1
ATOM 3000 C C . GLU B 1 142 ? -58.297 14.572 -21.655 1.00 59.84 142 GLU A C 1
ATOM 3001 O O . GLU B 1 142 ? -58.662 14.635 -20.476 1.00 63.89 142 GLU A O 1
ATOM 3007 N N . ASN B 1 143 ? -58.546 15.546 -22.521 1.00 51.94 143 ASN A N 1
ATOM 3008 C CA . ASN B 1 143 ? -59.470 16.617 -22.201 1.00 51.60 143 ASN A CA 1
ATOM 3009 C C . ASN B 1 143 ? -60.878 16.072 -22.400 1.00 51.42 143 ASN A C 1
ATOM 3010 O O . ASN B 1 143 ? -61.062 14.894 -22.697 1.00 78.84 143 ASN A O 1
ATOM 3015 N N . ARG B 1 144 ? -61.899 16.890 -22.220 1.00 51.73 144 ARG A N 1
ATOM 3016 C CA . ARG B 1 144 ? -63.244 16.357 -22.394 1.00 52.68 144 ARG A CA 1
ATOM 3017 C C . ARG B 1 144 ? -64.032 17.213 -23.365 1.00 59.30 144 ARG A C 1
ATOM 3018 O O . ARG B 1 144 ? -65.249 17.387 -23.242 1.00 55.69 144 ARG A O 1
ATOM 3026 N N . ARG B 1 145 ? -63.332 17.722 -24.373 1.00 56.89 145 ARG A N 1
ATOM 3027 C CA . ARG B 1 145 ? -63.863 18.675 -25.329 1.00 55.39 145 ARG A CA 1
ATOM 3028 C C . ARG B 1 145 ? -63.083 18.532 -26.629 1.00 54.38 145 ARG A C 1
ATOM 3029 O O . ARG B 1 145 ? -61.972 17.993 -26.652 1.00 41.99 145 ARG A O 1
ATOM 3037 N N . GLU B 1 146 ? -63.673 19.033 -27.709 1.00 43.88 146 GLU A N 1
ATOM 3038 C CA . GLU B 1 146 ? -62.985 19.039 -28.992 1.00 53.15 146 GLU A CA 1
ATOM 3039 C C . GLU B 1 146 ? -61.842 20.049 -28.959 1.00 42.41 146 GLU A C 1
ATOM 3040 O O . GLU B 1 146 ? -61.960 21.101 -28.329 1.00 44.57 146 GLU A O 1
ATOM 3046 N N . PRO B 1 147 ? -60.719 19.754 -29.603 1.00 38.76 147 PRO A N 1
ATOM 3047 C CA . PRO B 1 147 ? -59.649 20.751 -29.709 1.00 37.54 147 PRO A CA 1
ATOM 3048 C C . PRO B 1 147 ? -60.090 21.846 -30.661 1.00 33.12 147 PRO A C 1
ATOM 3049 O O . PRO B 1 147 ? -61.067 21.684 -31.391 1.00 33.74 147 PRO A O 1
ATOM 3053 N N . ARG B 1 148 ? -59.382 22.983 -30.636 1.00 29.28 148 ARG A N 1
ATOM 3054 C CA . ARG B 1 148 ? -59.692 24.040 -31.599 1.00 29.75 148 ARG A CA 1
ATOM 3055 C C . ARG B 1 148 ? -58.944 23.872 -32.922 1.00 27.66 148 ARG A C 1
ATOM 3056 O O . ARG B 1 148 ? -59.406 24.374 -33.956 1.00 26.42 148 ARG A O 1
ATOM 3064 N N . ILE B 1 149 ? -57.786 23.212 -32.901 1.00 28.96 149 ILE A N 1
ATOM 3065 C CA . ILE B 1 149 ? -57.049 22.874 -34.115 1.00 29.23 149 ILE A CA 1
ATOM 3066 C C . ILE B 1 149 ? -56.623 21.412 -34.047 1.00 32.45 149 ILE A C 1
ATOM 3067 O O . ILE B 1 149 ? -56.539 20.809 -32.971 1.00 28.90 149 ILE A O 1
ATOM 3072 N N . VAL B 1 150 ? -56.359 20.838 -35.225 1.00 24.57 150 VAL A N 1
ATOM 3073 C CA . VAL B 1 150 ? -55.897 19.454 -35.343 1.00 25.20 150 VAL A CA 1
ATOM 3074 C C . VAL B 1 150 ? -54.666 19.510 -36.244 1.00 30.21 150 VAL A C 1
ATOM 3075 O O . VAL B 1 150 ? -54.760 19.984 -37.391 1.00 25.34 150 VAL A O 1
ATOM 3079 N N . TYR B 1 151 ? -53.512 19.083 -35.723 1.00 22.36 151 TYR A N 1
ATOM 3080 C CA . TYR B 1 151 ? -52.283 19.162 -36.501 1.00 25.02 151 TYR A CA 1
ATOM 3081 C C . TYR B 1 151 ? -52.290 18.095 -37.589 1.00 24.69 151 TYR A C 1
ATOM 3082 O O . TYR B 1 151 ? -52.612 16.934 -37.318 1.00 23.90 151 TYR A O 1
ATOM 3091 N N . VAL B 1 152 ? -51.972 18.527 -38.812 1.00 25.77 152 VAL A N 1
ATOM 3092 C CA . VAL B 1 152 ? -51.615 17.609 -39.892 1.00 21.60 152 VAL A CA 1
ATOM 3093 C C . VAL B 1 152 ? -50.285 16.949 -39.580 1.00 30.06 152 VAL A C 1
ATOM 3094 O O . VAL B 1 152 ? -50.164 15.722 -39.625 1.00 24.81 152 VAL A O 1
ATOM 3098 N N . THR B 1 153 ? -49.291 17.752 -39.205 1.00 21.28 153 THR A N 1
ATOM 3099 C CA . THR B 1 153 ? -47.985 17.258 -38.779 1.00 25.06 153 THR A CA 1
ATOM 3100 C C . THR B 1 153 ? -47.681 17.893 -37.422 1.00 28.50 153 THR A C 1
ATOM 3101 O O . THR B 1 153 ? -47.477 19.122 -37.357 1.00 26.51 153 THR A O 1
ATOM 3105 N N . PRO B 1 154 ? -47.675 17.139 -36.322 1.00 29.31 154 PRO A N 1
ATOM 3106 C CA . PRO B 1 154 ? -47.385 17.743 -35.005 1.00 29.98 154 PRO A CA 1
ATOM 3107 C C . PRO B 1 154 ? -46.049 18.458 -35.023 1.00 36.30 154 PRO A C 1
ATOM 3108 O O . PRO B 1 154 ? -45.096 17.980 -35.656 1.00 29.75 154 PRO A O 1
ATOM 3112 N N . PRO B 1 155 ? -45.945 19.623 -34.367 1.00 32.47 155 PRO A N 1
ATOM 3113 C CA . PRO B 1 155 ? -44.677 20.363 -34.386 1.00 32.00 155 PRO A CA 1
ATOM 3114 C C . PRO B 1 155 ? -43.516 19.548 -33.834 1.00 29.69 155 PRO A C 1
ATOM 3115 O O . PRO B 1 155 ? -43.650 18.794 -32.865 1.00 29.63 155 PRO A O 1
ATOM 3119 N N . GLU B 1 156 ? -42.369 19.704 -34.480 1.00 31.34 156 GLU A N 1
ATOM 3120 C CA . GLU B 1 156 ? -41.068 19.181 -34.097 1.00 26.22 156 GLU A CA 1
ATOM 3121 C C . GLU B 1 156 ? -40.126 20.355 -33.865 1.00 28.77 156 GLU A C 1
ATOM 3122 O O . GLU B 1 156 ? -40.346 21.429 -34.412 1.00 30.95 156 GLU A O 1
ATOM 3128 N N . PRO B 1 157 ? -39.097 20.200 -33.039 1.00 37.91 157 PRO A N 1
ATOM 3129 C CA . PRO B 1 157 ? -38.278 21.371 -32.668 1.00 39.10 157 PRO A CA 1
ATOM 3130 C C . PRO B 1 157 ? -37.472 21.873 -33.851 1.00 38.16 157 PRO A C 1
ATOM 3131 O O . PRO B 1 157 ? -36.960 21.077 -34.656 1.00 37.03 157 PRO A O 1
ATOM 3135 N N . PRO B 1 158 ? -37.357 23.188 -34.011 1.00 37.54 158 PRO A N 1
ATOM 3136 C CA . PRO B 1 158 ? -36.552 23.723 -35.119 1.00 44.53 158 PRO A CA 1
ATOM 3137 C C . PRO B 1 158 ? -35.103 23.291 -35.006 1.00 38.74 158 PRO A C 1
ATOM 3138 O O . PRO B 1 158 ? -34.487 23.368 -33.944 1.00 34.15 158 PRO A O 1
ATOM 3142 N N . VAL B 1 159 ? -34.566 22.818 -36.117 1.00 29.11 159 VAL A N 1
ATOM 3143 C CA . VAL B 1 159 ? -33.304 22.095 -36.094 1.00 30.60 159 VAL A CA 1
ATOM 3144 C C . VAL B 1 159 ? -32.073 22.986 -35.876 1.00 31.44 159 VAL A C 1
ATOM 3145 O O . VAL B 1 159 ? -31.201 22.610 -35.086 1.00 30.87 159 VAL A O 1
ATOM 3149 N N . PRO B 1 160 ? -31.925 24.126 -36.547 1.00 32.43 160 PRO A N 1
ATOM 3150 C CA . PRO B 1 160 ? -30.702 24.928 -36.326 1.00 39.98 160 PRO A CA 1
ATOM 3151 C C . PRO B 1 160 ? -30.484 25.320 -34.868 1.00 32.47 160 PRO A C 1
ATOM 3152 O O . PRO B 1 160 ? -29.353 25.232 -34.373 1.00 31.58 160 PRO A O 1
ATOM 3156 N N . GLU B 1 161 ? -31.539 25.696 -34.157 1.00 31.49 161 GLU A N 1
ATOM 3157 C CA . GLU B 1 161 ? -31.371 26.076 -32.757 1.00 33.64 161 GLU A CA 1
ATOM 3158 C C . GLU B 1 161 ? -31.016 24.872 -31.899 1.00 45.14 161 GLU A C 1
ATOM 3159 O O . GLU B 1 161 ? -30.212 24.986 -30.966 1.00 32.07 161 GLU A O 1
ATOM 3165 N N . GLU B 1 162 ? -31.593 23.700 -32.200 1.00 29.83 162 GLU A N 1
ATOM 3166 C CA . GLU B 1 162 ? -31.248 22.511 -31.424 1.00 27.17 162 GLU A CA 1
ATOM 3167 C C . GLU B 1 162 ? -29.768 22.174 -31.590 1.00 25.76 162 GLU A C 1
ATOM 3168 O O . GLU B 1 162 ? -29.073 21.889 -30.603 1.00 28.88 162 GLU A O 1
ATOM 3174 N N . VAL B 1 163 ? -29.255 22.239 -32.832 1.00 23.88 163 VAL A N 1
ATOM 3175 C CA . VAL B 1 163 ? -27.840 21.955 -33.066 1.00 22.41 163 VAL A CA 1
ATOM 3176 C C . VAL B 1 163 ? -26.975 22.981 -32.332 1.00 30.16 163 VAL A C 1
ATOM 3177 O O . VAL B 1 163 ? -25.962 22.640 -31.707 1.00 27.60 163 VAL A O 1
ATOM 3181 N N . ARG B 1 164 ? -27.349 24.252 -32.435 1.00 28.74 164 ARG A N 1
ATOM 3182 C CA . ARG B 1 164 ? -26.595 25.318 -31.773 1.00 31.64 164 ARG A CA 1
ATOM 3183 C C . ARG B 1 164 ? -26.550 25.092 -30.257 1.00 32.69 164 ARG A C 1
ATOM 3184 O O . ARG B 1 164 ? -25.481 25.149 -29.639 1.00 34.24 164 ARG A O 1
ATOM 3192 N N . GLU B 1 165 ? -27.696 24.780 -29.644 1.00 27.54 165 GLU A N 1
ATOM 3193 C CA . GLU B 1 165 ? -27.705 24.550 -28.201 1.00 32.74 165 GLU A CA 1
ATOM 3194 C C . GLU B 1 165 ? -26.905 23.314 -27.817 1.00 36.75 165 GLU A C 1
ATOM 3195 O O . GLU B 1 165 ? -26.244 23.305 -26.770 1.00 28.59 165 GLU A O 1
ATOM 3201 N N . MET B 1 166 ? -26.946 22.249 -28.632 1.00 26.80 166 MET A N 1
ATOM 3202 C CA . MET B 1 166 ? -26.149 21.086 -28.278 1.00 28.10 166 MET A CA 1
ATOM 3203 C C . MET B 1 166 ? -24.667 21.392 -28.439 1.00 26.69 166 MET A C 1
ATOM 3204 O O . MET B 1 166 ? -23.833 20.851 -27.709 1.00 28.20 166 MET A O 1
ATOM 3209 N N . ARG B 1 167 ? -24.313 22.195 -29.444 1.00 27.18 167 ARG A N 1
ATOM 3210 C CA . ARG B 1 167 ? -22.901 22.489 -29.647 1.00 28.18 167 ARG A CA 1
ATOM 3211 C C . ARG B 1 167 ? -22.384 23.378 -28.521 1.00 29.50 167 ARG A C 1
ATOM 3212 O O . ARG B 1 167 ? -21.200 23.336 -28.190 1.00 29.88 167 ARG A O 1
ATOM 3220 N N . ARG B 1 168 ? -23.282 24.085 -27.855 1.00 28.86 168 ARG A N 1
ATOM 3221 C CA . ARG B 1 168 ? -22.877 24.936 -26.715 1.00 36.56 168 ARG A CA 1
ATOM 3222 C C . ARG B 1 168 ? -22.588 24.058 -25.496 1.00 42.09 168 ARG A C 1
ATOM 3223 O O . ARG B 1 168 ? -22.000 24.576 -24.559 1.00 31.69 168 ARG A O 1
ATOM 3231 N N . VAL B 1 169 ? -22.999 22.787 -25.525 1.00 31.41 169 VAL A N 1
ATOM 3232 C CA . VAL B 1 169 ? -22.764 21.886 -24.406 1.00 32.66 169 VAL A CA 1
ATOM 3233 C C . VAL B 1 169 ? -21.666 20.869 -24.707 1.00 40.10 169 VAL A C 1
ATOM 3234 O O . VAL B 1 169 ? -20.854 20.552 -23.831 1.00 30.20 169 VAL A O 1
ATOM 3238 N N . LEU B 1 170 ? -21.603 20.359 -25.941 1.00 27.17 170 LEU A N 1
ATOM 3239 C CA . LEU B 1 170 ? -20.624 19.350 -26.294 1.00 31.22 170 LEU A CA 1
ATOM 3240 C C . LEU B 1 170 ? -19.506 19.880 -27.177 1.00 30.50 170 LEU A C 1
ATOM 3241 O O . LEU B 1 170 ? -18.559 19.136 -27.465 1.00 29.99 170 LEU A O 1
ATOM 3246 N N . GLY B 1 171 ? -19.579 21.137 -27.606 1.00 27.19 171 GLY A N 1
ATOM 3247 C CA . GLY B 1 171 ? -18.602 21.654 -28.536 1.00 27.72 171 GLY A CA 1
ATOM 3248 C C . GLY B 1 171 ? -18.968 21.286 -29.959 1.00 28.24 171 GLY A C 1
ATOM 3249 O O . GLY B 1 171 ? -19.968 20.619 -30.227 1.00 29.56 171 GLY A O 1
ATOM 3250 N N . GLU B 1 172 ? -18.132 21.742 -30.887 1.00 25.78 172 GLU A N 1
ATOM 3251 C CA . GLU B 1 172 ? -18.347 21.461 -32.296 1.00 35.22 172 GLU A CA 1
ATOM 3252 C C . GLU B 1 172 ? -18.337 19.954 -32.563 1.00 35.22 172 GLU A C 1
ATOM 3253 O O . GLU B 1 172 ? -17.577 19.188 -31.955 1.00 27.41 172 GLU A O 1
ATOM 3259 N N . PHE B 1 173 ? -19.185 19.540 -33.495 1.00 25.16 173 PHE A N 1
ATOM 3260 C CA . PHE B 1 173 ? -19.113 18.191 -34.039 1.00 29.04 173 PHE A CA 1
ATOM 3261 C C . PHE B 1 173 ? -19.795 18.232 -35.395 1.00 30.61 173 PHE A C 1
ATOM 3262 O O . PHE B 1 173 ? -20.661 19.084 -35.640 1.00 27.26 173 PHE A O 1
ATOM 3270 N N . LYS B 1 174 ? -19.407 17.306 -36.270 1.00 28.57 174 LYS A N 1
ATOM 3271 C CA . LYS B 1 174 ? -19.940 17.302 -37.620 1.00 26.72 174 LYS A CA 1
ATOM 3272 C C . LYS B 1 174 ? -20.610 15.994 -38.046 1.00 30.00 174 LYS A C 1
ATOM 3273 O O . LYS B 1 174 ? -21.406 16.030 -38.986 1.00 31.60 174 LYS A O 1
ATOM 3279 N N . THR B 1 175 ? -20.302 14.859 -37.423 1.00 32.71 175 THR A N 1
ATOM 3280 C CA . THR B 1 175 ? -20.866 13.570 -37.842 1.00 30.14 175 THR A CA 1
ATOM 3281 C C . THR B 1 175 ? -21.591 12.917 -36.673 1.00 32.43 175 THR A C 1
ATOM 3282 O O . THR B 1 175 ? -21.378 13.267 -35.511 1.00 25.79 175 THR A O 1
ATOM 3286 N N . ALA B 1 176 ? -22.484 11.968 -36.988 1.00 26.43 176 ALA A N 1
ATOM 3287 C CA . ALA B 1 176 ? -23.169 11.239 -35.927 1.00 25.29 176 ALA A CA 1
ATOM 3288 C C . ALA B 1 176 ? -22.230 10.293 -35.204 1.00 23.53 176 ALA A C 1
ATOM 3289 O O . ALA B 1 176 ? -22.453 9.994 -34.030 1.00 25.05 176 ALA A O 1
ATOM 3291 N N . THR B 1 177 ? -21.200 9.792 -35.889 1.00 23.00 177 THR A N 1
ATOM 3292 C CA . THR B 1 177 ? -20.218 8.953 -35.212 1.00 27.58 177 THR A CA 1
ATOM 3293 C C . THR B 1 177 ? -19.409 9.790 -34.216 1.00 28.04 177 THR A C 1
ATOM 3294 O O . THR B 1 177 ? -19.218 9.398 -33.057 1.00 27.23 177 THR A O 1
ATOM 3298 N N . GLN B 1 178 ? -18.938 10.948 -34.649 1.00 29.78 178 GLN A N 1
ATOM 3299 C CA . GLN B 1 178 ? -18.199 11.798 -33.713 1.00 29.28 178 GLN A CA 1
ATOM 3300 C C . GLN B 1 178 ? -19.067 12.216 -32.534 1.00 27.84 178 GLN A C 1
ATOM 3301 O O . GLN B 1 178 ? -18.616 12.169 -31.387 1.00 31.97 178 GLN A O 1
ATOM 3307 N N . LEU B 1 179 ? -20.331 12.590 -32.781 1.00 29.58 179 LEU A N 1
ATOM 3308 C CA . LEU B 1 179 ? -21.213 12.978 -31.683 1.00 26.34 179 LEU A CA 1
ATOM 3309 C C . LEU B 1 179 ? -21.395 11.842 -30.675 1.00 31.68 179 LEU A C 1
ATOM 3310 O O . LEU B 1 179 ? -21.294 12.060 -29.467 1.00 28.02 179 LEU A O 1
ATOM 3315 N N . TYR B 1 180 ? -21.668 10.611 -31.150 1.00 24.35 180 TYR A N 1
ATOM 3316 C CA . TYR B 1 180 ? -21.763 9.465 -30.233 1.00 23.26 180 TYR A CA 1
ATOM 3317 C C . TYR B 1 180 ? -20.532 9.356 -29.342 1.00 24.96 180 TYR A C 1
ATOM 3318 O O . TYR B 1 180 ? -20.637 9.123 -28.135 1.00 31.21 180 TYR A O 1
ATOM 3327 N N . THR B 1 181 ? -19.364 9.517 -29.935 1.00 28.85 181 THR A N 1
ATOM 3328 C CA . THR B 1 181 ? -18.085 9.407 -29.201 1.00 29.83 181 THR A CA 1
ATOM 3329 C C . THR B 1 181 ? -18.030 10.481 -28.110 1.00 27.20 181 THR A C 1
ATOM 3330 O O . THR B 1 181 ? -17.716 10.155 -26.989 1.00 28.06 181 THR A O 1
ATOM 3334 N N . LEU B 1 182 ? -18.361 11.714 -28.459 1.00 28.63 182 LEU A N 1
ATOM 3335 C CA . LEU B 1 182 ? -18.368 12.790 -27.460 1.00 27.60 182 LEU A CA 1
ATOM 3336 C C . LEU B 1 182 ? -19.359 12.486 -26.357 1.00 31.52 182 LEU A C 1
ATOM 3337 O O . LEU B 1 182 ? -19.055 12.632 -25.170 1.00 28.37 182 LEU A O 1
ATOM 3342 N N . VAL B 1 183 ? -20.571 12.061 -26.738 1.00 24.38 183 VAL A N 1
ATOM 3343 C CA . VAL B 1 183 ? -21.589 11.683 -25.762 1.00 25.47 183 VAL A CA 1
ATOM 3344 C C . VAL B 1 183 ? -21.068 10.604 -24.813 1.00 28.97 183 VAL A C 1
ATOM 3345 O O . VAL B 1 183 ? -21.335 10.645 -23.603 1.00 28.70 183 VAL A O 1
ATOM 3349 N N . SER B 1 184 ? -20.343 9.612 -25.342 1.00 27.56 184 SER A N 1
ATOM 3350 C CA . SER B 1 184 ? -19.902 8.495 -24.511 1.00 30.20 184 SER A CA 1
ATOM 3351 C C . SER B 1 184 ? -18.875 8.921 -23.466 1.00 41.76 184 SER A C 1
ATOM 3352 O O . SER B 1 184 ? -18.714 8.232 -22.456 1.00 32.38 184 SER A O 1
ATOM 3355 N N . ARG B 1 185 ? -18.192 10.040 -23.678 1.00 30.93 185 ARG A N 1
ATOM 3356 C CA . ARG B 1 185 ? -17.183 10.514 -22.735 1.00 35.14 185 ARG A CA 1
ATOM 3357 C C . ARG B 1 185 ? -17.650 11.714 -21.929 1.00 38.58 185 ARG A C 1
ATOM 3358 O O . ARG B 1 185 ? -16.867 12.245 -21.126 1.00 40.53 185 ARG A O 1
ATOM 3366 N N . ARG B 1 186 ? -18.902 12.142 -22.082 1.00 32.23 186 ARG A N 1
ATOM 3367 C CA . ARG B 1 186 ? -19.313 13.375 -21.374 1.00 27.67 186 ARG A CA 1
ATOM 3368 C C . ARG B 1 186 ? -20.719 13.302 -20.784 1.00 36.15 186 ARG A C 1
ATOM 3369 O O . ARG B 1 186 ? -20.915 13.903 -19.743 1.00 33.38 186 ARG A O 1
ATOM 3377 N N . CYS B 1 187 ? -21.643 12.558 -21.391 1.00 28.98 187 CYS A N 1
ATOM 3378 C CA . CYS B 1 187 ? -23.020 12.628 -20.933 1.00 28.34 187 CYS A CA 1
ATOM 3379 C C . CYS B 1 187 ? -23.344 11.484 -19.986 1.00 28.40 187 CYS A C 1
ATOM 3380 O O . CYS B 1 187 ? -22.615 10.498 -19.871 1.00 32.26 187 CYS A O 1
ATOM 3383 N N . LYS B 1 188 ? -24.482 11.608 -19.320 1.00 31.40 188 LYS A N 1
ATOM 3384 C CA . LYS B 1 188 ? -24.828 10.652 -18.287 1.00 36.40 188 LYS A CA 1
ATOM 3385 C C . LYS B 1 188 ? -26.279 10.218 -18.428 1.00 35.96 188 LYS A C 1
ATOM 3386 O O . LYS B 1 188 ? -27.130 10.950 -18.947 1.00 36.25 188 LYS A O 1
ATOM 3392 N N . TYR B 1 189 ? -26.522 8.992 -17.988 1.00 36.76 189 TYR A N 1
ATOM 3393 C CA . TYR B 1 189 ? -27.863 8.372 -18.063 1.00 51.37 189 TYR A CA 1
ATOM 3394 C C . TYR B 1 189 ? -28.486 8.289 -16.670 1.00 45.33 189 TYR A C 1
ATOM 3395 O O . TYR B 1 189 ? -27.791 7.940 -15.739 1.00 51.96 189 TYR A O 1
ATOM 3404 N N . LYS B 1 190 ? -29.758 8.643 -16.561 1.00 45.45 190 LYS A N 1
ATOM 3405 C CA . LYS B 1 190 ? -30.518 8.530 -15.300 1.00 53.52 190 LYS A CA 1
ATOM 3406 C C . LYS B 1 190 ? -31.900 7.981 -15.648 1.00 60.76 190 LYS A C 1
ATOM 3407 O O . LYS B 1 190 ? -32.535 8.514 -16.562 1.00 47.92 190 LYS A O 1
ATOM 3413 N N . PHE B 1 191 ? -32.312 6.933 -14.947 1.00 63.74 191 PHE A N 1
ATOM 3414 C CA . PHE B 1 191 ? -33.631 6.306 -15.165 1.00 56.40 191 PHE A CA 1
ATOM 3415 C C . PHE B 1 191 ? -34.699 7.113 -14.442 1.00 68.06 191 PHE A C 1
ATOM 3416 O O . PHE B 1 191 ? -34.567 7.335 -13.259 1.00 69.95 191 PHE A O 1
ATOM 3424 N N . TYR B 1 192 ? -35.686 7.598 -15.177 1.00 70.46 192 TYR A N 1
ATOM 3425 C CA . TYR B 1 192 ? -36.827 8.277 -14.587 1.00 68.90 192 TYR A CA 1
ATOM 3426 C C . TYR B 1 192 ? -37.967 8.223 -15.585 1.00 81.02 192 TYR A C 1
ATOM 3427 O O . TYR B 1 192 ? -37.743 8.137 -16.794 1.00 81.96 192 TYR A O 1
ATOM 3436 N N . TYR B 1 193 ? -39.195 8.240 -15.062 1.00 90.23 193 TYR A N 1
ATOM 3437 C CA . TYR B 1 193 ? -40.404 8.121 -15.869 1.00 93.16 193 TYR A CA 1
ATOM 3438 C C . TYR B 1 193 ? -41.036 9.468 -16.174 1.00 93.27 193 TYR A C 1
ATOM 3439 O O . TYR B 1 193 ? -42.261 9.560 -16.284 1.00 97.67 193 TYR A O 1
ATOM 3448 N N . ASN B 1 194 ? -40.238 10.521 -16.284 1.00 95.94 194 ASN A N 1
ATOM 3449 C CA . ASN B 1 194 ? -40.798 11.827 -16.603 1.00 105.27 194 ASN A CA 1
ATOM 3450 C C . ASN B 1 194 ? -41.070 11.850 -18.100 1.00 109.08 194 ASN A C 1
ATOM 3451 O O . ASN B 1 194 ? -40.156 12.050 -18.907 1.00 98.07 194 ASN A O 1
ATOM 3456 N N . ASP B 1 195 ? -42.326 11.595 -18.472 1.00 113.20 195 ASP A N 1
ATOM 3457 C CA . ASP B 1 195 ? -42.738 11.777 -19.855 1.00 110.83 195 ASP A CA 1
ATOM 3458 C C . ASP B 1 195 ? -42.364 13.203 -20.249 1.00 111.41 195 ASP A C 1
ATOM 3459 O O . ASP B 1 195 ? -42.839 14.175 -19.655 1.00 115.57 195 ASP A O 1
ATOM 3464 N N . GLN B 1 196 ? -41.432 13.308 -21.195 1.00 109.78 196 GLN A N 1
ATOM 3465 C CA . GLN B 1 196 ? -40.703 14.522 -21.561 1.00 101.27 196 GLN A CA 1
ATOM 3466 C C . GLN B 1 196 ? -40.119 15.303 -20.378 1.00 102.51 196 GLN A C 1
ATOM 3467 O O . GLN B 1 196 ? -40.215 14.894 -19.214 1.00 96.00 196 GLN A O 1
ATOM 3473 N N . THR B 1 197 ? -39.487 16.431 -20.718 1.00 101.52 197 THR A N 1
ATOM 3474 C CA . THR B 1 197 ? -38.687 17.418 -20.001 1.00 94.26 197 THR A CA 1
ATOM 3475 C C . THR B 1 197 ? -37.918 18.305 -20.998 1.00 90.14 197 THR A C 1
ATOM 3476 O O . THR B 1 197 ? -37.476 19.397 -20.608 1.00 87.92 197 THR A O 1
ATOM 3480 N N . PRO B 1 198 ? -37.793 17.930 -22.341 1.00 90.99 198 PRO A N 1
ATOM 3481 C CA . PRO B 1 198 ? -36.726 18.534 -23.153 1.00 91.61 198 PRO A CA 1
ATOM 3482 C C . PRO B 1 198 ? -36.845 20.040 -23.300 1.00 84.78 198 PRO A C 1
ATOM 3483 O O . PRO B 1 198 ? -37.418 20.530 -24.276 1.00 92.68 198 PRO A O 1
ATOM 3487 N N . ASN B 1 199 ? -36.245 20.779 -22.381 1.00 81.20 199 ASN A N 1
ATOM 3488 C CA . ASN B 1 199 ? -36.094 22.239 -22.598 1.00 84.33 199 ASN A CA 1
ATOM 3489 C C . ASN B 1 199 ? -34.580 22.469 -22.502 1.00 83.62 199 ASN A C 1
ATOM 3490 O O . ASN B 1 199 ? -33.813 21.579 -22.919 1.00 75.62 199 ASN A O 1
ATOM 3495 N N . ARG B 1 200 ? -34.137 23.602 -21.963 1.00 85.90 200 ARG A N 1
ATOM 3496 C CA . ARG B 1 200 ? -32.672 23.763 -21.812 1.00 78.57 200 ARG A CA 1
ATOM 3497 C C . ARG B 1 200 ? -32.222 22.891 -20.639 1.00 72.04 200 ARG A C 1
ATOM 3498 O O . ARG B 1 200 ? -31.172 22.298 -20.743 1.00 75.16 200 ARG A O 1
ATOM 3506 N N . GLU B 1 201 ? -33.027 22.830 -19.577 1.00 75.99 201 GLU A N 1
ATOM 3507 C CA . GLU B 1 201 ? -32.716 22.067 -18.371 1.00 77.82 201 GLU A CA 1
ATOM 3508 C C . GLU B 1 201 ? -32.259 20.651 -18.702 1.00 70.36 201 GLU A C 1
ATOM 3509 O O . GLU B 1 201 ? -31.333 20.123 -18.070 1.00 59.72 201 GLU A O 1
ATOM 3515 N N . ALA B 1 202 ? -32.884 20.027 -19.705 1.00 64.12 202 ALA A N 1
ATOM 3516 C CA . ALA B 1 202 ? -32.463 18.698 -20.139 1.00 59.04 202 ALA A CA 1
ATOM 3517 C C . ALA B 1 202 ? -30.985 18.670 -20.528 1.00 49.94 202 ALA A C 1
ATOM 3518 O O . ALA B 1 202 ? -30.265 17.731 -20.172 1.00 47.11 202 ALA A O 1
ATOM 3520 N N . LEU B 1 203 ? -30.510 19.694 -21.251 1.00 46.94 203 LEU A N 1
ATOM 3521 C CA . LEU B 1 203 ? -29.104 19.725 -21.649 1.00 42.84 203 LEU A CA 1
ATOM 3522 C C . LEU B 1 203 ? -28.187 19.884 -20.444 1.00 54.42 203 LEU A C 1
ATOM 3523 O O . LEU B 1 203 ? -27.064 19.364 -20.444 1.00 45.33 203 LEU A O 1
ATOM 3528 N N . LYS B 1 204 ? -28.645 20.599 -19.411 1.00 56.14 204 LYS A N 1
ATOM 3529 C CA . LYS B 1 204 ? -27.865 20.711 -18.183 1.00 48.66 204 LYS A CA 1
ATOM 3530 C C . LYS B 1 204 ? -27.853 19.397 -17.420 1.00 45.10 204 LYS A C 1
ATOM 3531 O O . LYS B 1 204 ? -26.799 18.954 -16.954 1.00 43.29 204 LYS A O 1
ATOM 3537 N N . LYS B 1 205 ? -29.016 18.761 -17.279 1.00 45.30 205 LYS A N 1
ATOM 3538 C CA . LYS B 1 205 ? -29.066 17.462 -16.617 1.00 44.87 205 LYS A CA 1
ATOM 3539 C C . LYS B 1 205 ? -28.204 16.428 -17.334 1.00 42.69 205 LYS A C 1
ATOM 3540 O O . LYS B 1 205 ? -27.614 15.555 -16.682 1.00 43.31 205 LYS A O 1
ATOM 3546 N N . MET B 1 206 ? -28.146 16.499 -18.669 1.00 46.27 206 MET A N 1
ATOM 3547 C CA . MET B 1 206 ? -27.308 15.603 -19.475 1.00 39.70 206 MET A CA 1
ATOM 3548 C C . MET B 1 206 ? -25.913 15.395 -18.919 1.00 40.61 206 MET A C 1
ATOM 3549 O O . MET B 1 206 ? -25.411 14.262 -18.879 1.00 36.89 206 MET A O 1
ATOM 3554 N N . VAL B 1 207 ? -25.219 16.490 -18.604 1.00 34.29 207 VAL A N 1
ATOM 3555 C CA . VAL B 1 207 ? -23.822 16.391 -18.209 1.00 42.78 207 VAL A CA 1
ATOM 3556 C C . VAL B 1 207 ? -23.638 16.431 -16.709 1.00 45.18 207 VAL A C 1
ATOM 3557 O O . VAL B 1 207 ? -22.498 16.400 -16.238 1.00 57.53 207 VAL A O 1
ATOM 3561 N N . THR B 1 208 ? -24.719 16.488 -15.938 1.00 43.81 208 THR A N 1
ATOM 3562 C CA . THR B 1 208 ? -24.569 16.484 -14.490 1.00 44.24 208 THR A CA 1
ATOM 3563 C C . THR B 1 208 ? -25.264 15.268 -13.896 1.00 43.84 208 THR A C 1
ATOM 3564 O O . THR B 1 208 ? -24.623 14.244 -13.662 1.00 50.19 208 THR A O 1
ATOM 3568 N N . ASP B 1 209 ? -26.569 15.349 -13.654 1.00 46.42 209 ASP A N 1
ATOM 3569 C CA . ASP B 1 209 ? -27.281 14.195 -13.112 1.00 55.14 209 ASP A CA 1
ATOM 3570 C C . ASP B 1 209 ? -27.422 13.092 -14.156 1.00 59.56 209 ASP A C 1
ATOM 3571 O O . ASP B 1 209 ? -27.093 11.926 -13.900 1.00 54.19 209 ASP A O 1
ATOM 3576 N N . GLY B 1 210 ? -27.907 13.447 -15.340 1.00 47.60 210 GLY A N 1
ATOM 3577 C CA . GLY B 1 210 ? -28.230 12.484 -16.376 1.00 49.00 210 GLY A CA 1
ATOM 3578 C C . GLY B 1 210 ? -29.671 12.624 -16.826 1.00 45.69 210 GLY A C 1
ATOM 3579 O O . GLY B 1 210 ? -30.496 13.270 -16.183 1.00 47.91 210 GLY A O 1
ATOM 3580 N N . ILE B 1 211 ? -29.960 11.984 -17.965 1.00 47.53 211 ILE A N 1
ATOM 3581 C CA . ILE B 1 211 ? -31.297 11.973 -18.547 1.00 43.35 211 ILE A CA 1
ATOM 3582 C C . ILE B 1 211 ? -31.650 10.533 -18.908 1.00 43.70 211 ILE A C 1
ATOM 3583 O O . ILE B 1 211 ? -30.792 9.653 -18.939 1.00 43.77 211 ILE A O 1
ATOM 3588 N N . ASN B 1 212 ? -32.941 10.303 -19.194 1.00 44.05 212 ASN A N 1
ATOM 3589 C CA . ASN B 1 212 ? -33.429 8.975 -19.549 1.00 48.79 212 ASN A CA 1
ATOM 3590 C C . ASN B 1 212 ? -33.457 8.806 -21.074 1.00 53.33 212 ASN A C 1
ATOM 3591 O O . ASN B 1 212 ? -33.017 9.679 -21.830 1.00 44.11 212 ASN A O 1
ATOM 3596 N N . CYS B 1 213 ? -33.991 7.675 -21.550 1.00 51.05 213 CYS A N 1
ATOM 3597 C CA . CYS B 1 213 ? -33.914 7.385 -22.977 1.00 41.75 213 CYS A CA 1
ATOM 3598 C C . CYS B 1 213 ? -34.905 8.206 -23.794 1.00 43.86 213 CYS A C 1
ATOM 3599 O O . CYS B 1 213 ? -34.601 8.541 -24.943 1.00 44.44 213 CYS A O 1
ATOM 3602 N N . THR B 1 214 ? -36.062 8.581 -23.230 1.00 46.70 214 THR A N 1
ATOM 3603 C CA . THR B 1 214 ? -37.019 9.369 -24.007 1.00 44.64 214 THR A CA 1
ATOM 3604 C C . THR B 1 214 ? -36.547 10.805 -24.163 1.00 45.10 214 THR A C 1
ATOM 3605 O O . THR B 1 214 ? -36.667 11.392 -25.244 1.00 45.94 214 THR A O 1
ATOM 3609 N N . ASP B 1 215 ? -36.023 11.399 -23.089 1.00 50.22 215 ASP A N 1
ATOM 3610 C CA . ASP B 1 215 ? -35.464 12.737 -23.212 1.00 39.56 215 ASP A CA 1
ATOM 3611 C C . ASP B 1 215 ? -34.273 12.723 -24.157 1.00 35.30 215 ASP A C 1
ATOM 3612 O O . ASP B 1 215 ? -34.113 13.626 -24.981 1.00 37.30 215 ASP A O 1
ATOM 3617 N N . ALA B 1 216 ? -33.423 11.701 -24.054 1.00 34.37 216 ALA A N 1
ATOM 3618 C CA . ALA B 1 216 ? -32.246 11.666 -24.913 1.00 34.89 216 ALA A CA 1
ATOM 3619 C C . ALA B 1 216 ? -32.642 11.537 -26.383 1.00 33.03 216 ALA A C 1
ATOM 3620 O O . ALA B 1 216 ? -32.082 12.225 -27.247 1.00 30.30 216 ALA A O 1
ATOM 3622 N N . CYS B 1 217 ? -33.622 10.676 -26.684 1.00 35.57 217 CYS A N 1
ATOM 3623 C CA . CYS B 1 217 ? -34.070 10.522 -28.067 1.00 34.38 217 CYS A CA 1
ATOM 3624 C C . CYS B 1 217 ? -34.641 11.827 -28.602 1.00 32.78 217 CYS A C 1
ATOM 3625 O O . CYS B 1 217 ? -34.336 12.228 -29.729 1.00 31.16 217 CYS A O 1
ATOM 3628 N N . GLN B 1 218 ? -35.455 12.522 -27.802 1.00 30.58 218 GLN A N 1
ATOM 3629 C CA . GLN B 1 218 ? -36.069 13.753 -28.290 1.00 36.88 218 GLN A CA 1
ATOM 3630 C C . GLN B 1 218 ? -35.044 14.861 -28.446 1.00 37.46 218 GLN A C 1
ATOM 3631 O O . GLN B 1 218 ? -35.224 15.772 -29.262 1.00 32.92 218 GLN A O 1
ATOM 3637 N N . LEU B 1 219 ? -33.974 14.801 -27.658 1.00 36.37 219 LEU A N 1
ATOM 3638 C CA . LEU B 1 219 ? -32.900 15.778 -27.751 1.00 35.40 219 LEU A CA 1
ATOM 3639 C C . LEU B 1 219 ? -32.013 15.486 -28.960 1.00 30.91 219 LEU A C 1
ATOM 3640 O O . LEU B 1 219 ? -31.691 16.387 -29.747 1.00 30.73 219 LEU A O 1
ATOM 3645 N N . PHE B 1 220 ? -31.598 14.234 -29.123 1.00 26.19 220 PHE A N 1
ATOM 3646 C CA . PHE B 1 220 ? -30.619 13.961 -30.166 1.00 30.02 220 PHE A CA 1
ATOM 3647 C C . PHE B 1 220 ? -31.226 13.772 -31.553 1.00 24.12 220 PHE A C 1
ATOM 3648 O O . PHE B 1 220 ? -30.510 13.949 -32.539 1.00 25.94 220 PHE A O 1
ATOM 3656 N N . LYS B 1 221 ? -32.515 13.467 -31.670 1.00 25.34 221 LYS A N 1
ATOM 3657 C CA . LYS B 1 221 ? -33.081 13.337 -33.014 1.00 26.97 221 LYS A CA 1
ATOM 3658 C C . LYS B 1 221 ? -32.908 14.615 -33.836 1.00 27.15 221 LYS A C 1
ATOM 3659 O O . LYS B 1 221 ? -32.294 14.556 -34.917 1.00 23.64 221 LYS A O 1
ATOM 3665 N N . PRO B 1 222 ? -33.400 15.782 -33.405 1.00 27.21 222 PRO A N 1
ATOM 3666 C CA . PRO B 1 222 ? -33.255 16.963 -34.267 1.00 28.60 222 PRO A CA 1
ATOM 3667 C C . PRO B 1 222 ? -31.813 17.373 -34.453 1.00 24.90 222 PRO A C 1
ATOM 3668 O O . PRO B 1 222 ? -31.482 17.895 -35.522 1.00 25.88 222 PRO A O 1
ATOM 3672 N N . VAL B 1 223 ? -30.938 17.107 -33.466 1.00 26.42 223 VAL A N 1
ATOM 3673 C CA . VAL B 1 223 ? -29.524 17.453 -33.621 1.00 26.21 223 VAL A CA 1
ATOM 3674 C C . VAL B 1 223 ? -28.896 16.646 -34.750 1.00 24.86 223 VAL A C 1
ATOM 3675 O O . VAL B 1 223 ? -28.173 17.180 -35.601 1.00 23.24 223 VAL A O 1
ATOM 3679 N N . ILE B 1 224 ? -29.129 15.336 -34.748 1.00 25.65 224 ILE A N 1
ATOM 3680 C CA . ILE B 1 224 ? -28.516 14.489 -35.764 1.00 23.10 224 ILE A CA 1
ATOM 3681 C C . ILE B 1 224 ? -29.142 14.763 -37.121 1.00 22.51 224 ILE A C 1
ATOM 3682 O O . ILE B 1 224 ? -28.450 14.777 -38.147 1.00 25.50 224 ILE A O 1
ATOM 3687 N N . GLU B 1 225 ? -30.427 15.089 -37.137 1.00 25.40 225 GLU A N 1
ATOM 3688 C CA . GLU B 1 225 ? -31.060 15.466 -38.423 1.00 25.05 225 GLU A CA 1
ATOM 3689 C C . GLU B 1 225 ? -30.371 16.741 -38.895 1.00 24.49 225 GLU A C 1
ATOM 3690 O O . GLU B 1 225 ? -30.069 16.823 -40.051 1.00 24.21 225 GLU A O 1
ATOM 3696 N N . GLY B 1 226 ? -30.062 17.641 -37.961 1.00 30.99 226 GLY A N 1
ATOM 3697 C CA . GLY B 1 226 ? -29.360 18.861 -38.310 1.00 26.19 226 GLY A CA 1
ATOM 3698 C C . GLY B 1 226 ? -27.999 18.645 -38.898 1.00 27.85 226 GLY A C 1
ATOM 3699 O O . GLY B 1 226 ? -27.496 19.529 -39.585 1.00 31.59 226 GLY A O 1
ATOM 3700 N N . LEU B 1 227 ? -27.382 17.489 -38.643 1.00 25.67 227 LEU A N 1
ATOM 3701 C CA . LEU B 1 227 ? -26.073 17.177 -39.198 1.00 27.66 227 LEU A CA 1
ATOM 3702 C C . LEU B 1 227 ? -26.159 16.550 -40.582 1.00 31.36 227 LEU A C 1
ATOM 3703 O O . LEU B 1 227 ? -25.119 16.291 -41.199 1.00 30.15 227 LEU A O 1
ATOM 3708 N N . GLY B 1 228 ? -27.358 16.276 -41.085 1.00 25.29 228 GLY A N 1
ATOM 3709 C CA . GLY B 1 228 ? -27.483 15.695 -42.417 1.00 28.25 228 GLY A CA 1
ATOM 3710 C C . GLY B 1 228 ? -27.965 14.236 -42.474 1.00 32.37 228 GLY A C 1
ATOM 3711 O O . GLY B 1 228 ? -27.868 13.624 -43.546 1.00 28.50 228 GLY A O 1
ATOM 3712 N N . TYR B 1 229 ? -28.484 13.671 -41.375 1.00 23.32 229 TYR A N 1
ATOM 3713 C CA . TYR B 1 229 ? -28.923 12.271 -41.340 1.00 26.18 229 TYR A CA 1
ATOM 3714 C C . TYR B 1 229 ? -30.436 12.178 -41.256 1.00 24.27 229 TYR A C 1
ATOM 3715 O O . TYR B 1 229 ? -31.091 13.064 -40.718 1.00 27.16 229 TYR A O 1
ATOM 3724 N N . SER B 1 230 ? -31.002 11.064 -41.724 1.00 20.65 230 SER A N 1
ATOM 3725 C CA . SER B 1 230 ? -32.396 10.807 -41.405 1.00 22.03 230 SER A CA 1
ATOM 3726 C C . SER B 1 230 ? -32.443 10.052 -40.075 1.00 20.82 230 SER A C 1
ATOM 3727 O O . SER B 1 230 ? -31.586 9.216 -39.797 1.00 24.16 230 SER A O 1
ATOM 3730 N N . VAL B 1 231 ? -33.445 10.338 -39.257 1.00 21.42 231 VAL A N 1
ATOM 3731 C CA . VAL B 1 231 ? -33.566 9.715 -37.939 1.00 20.49 231 VAL A CA 1
ATOM 3732 C C . VAL B 1 231 ? -35.010 9.325 -37.695 1.00 23.01 231 VAL A C 1
ATOM 3733 O O . VAL B 1 231 ? -35.924 10.106 -37.957 1.00 29.17 231 VAL A O 1
ATOM 3737 N N . ARG B 1 232 ? -35.208 8.118 -37.168 1.00 23.40 232 ARG A N 1
ATOM 3738 C CA . ARG B 1 232 ? -36.532 7.609 -36.744 1.00 27.13 232 ARG A CA 1
ATOM 3739 C C . ARG B 1 232 ? -36.385 7.009 -35.338 1.00 26.67 232 ARG A C 1
ATOM 3740 O O . ARG B 1 232 ? -35.498 6.217 -35.151 1.00 27.40 232 ARG A O 1
ATOM 3748 N N . ILE B 1 233 ? -37.223 7.412 -34.393 1.00 25.48 233 ILE A N 1
ATOM 3749 C CA . ILE B 1 233 ? -37.156 6.869 -33.039 1.00 33.06 233 ILE A CA 1
ATOM 3750 C C . ILE B 1 233 ? -37.864 5.522 -33.024 1.00 36.12 233 ILE A C 1
ATOM 3751 O O . ILE B 1 233 ? -39.044 5.444 -33.372 1.00 30.37 233 ILE A O 1
ATOM 3756 N N . GLU B 1 234 ? -37.172 4.474 -32.564 1.00 28.01 234 GLU A N 1
ATOM 3757 C CA . GLU B 1 234 ? -37.776 3.153 -32.463 1.00 32.07 234 GLU A CA 1
ATOM 3758 C C . GLU B 1 234 ? -38.104 2.844 -31.013 1.00 43.02 234 GLU A C 1
ATOM 3759 O O . GLU B 1 234 ? -37.263 3.031 -30.125 1.00 35.68 234 GLU A O 1
ATOM 3765 N N . HIS B 1 235 ? -39.330 2.366 -30.794 1.00 39.77 235 HIS A N 1
ATOM 3766 C CA . HIS B 1 235 ? -39.773 1.810 -29.525 1.00 41.54 235 HIS A CA 1
ATOM 3767 C C . HIS B 1 235 ? -39.516 0.308 -29.568 1.00 38.19 235 HIS A C 1
ATOM 3768 O O . HIS B 1 235 ? -40.035 -0.381 -30.453 1.00 38.80 235 HIS A O 1
ATOM 3775 N N . VAL B 1 236 ? -38.681 -0.200 -28.659 1.00 41.55 236 VAL A N 1
ATOM 3776 C CA . VAL B 1 236 ? -38.349 -1.629 -28.644 1.00 41.38 236 VAL A CA 1
ATOM 3777 C C . VAL B 1 236 ? -38.419 -2.192 -27.229 1.00 46.62 236 VAL A C 1
ATOM 3778 O O . VAL B 1 236 ? -38.610 -1.475 -26.248 1.00 47.11 236 VAL A O 1
ATOM 3782 N N . LYS B 1 237 ? -38.279 -3.512 -27.160 1.00 55.18 237 LYS A N 1
ATOM 3783 C CA . LYS B 1 237 ? -38.060 -4.263 -25.931 1.00 70.69 237 LYS A CA 1
ATOM 3784 C C . LYS B 1 237 ? -36.661 -4.858 -25.995 1.00 59.36 237 LYS A C 1
ATOM 3785 O O . LYS B 1 237 ? -36.236 -5.326 -27.055 1.00 59.35 237 LYS A O 1
ATOM 3791 N N . VAL B 1 238 ? -35.925 -4.822 -24.881 1.00 65.04 238 VAL A N 1
ATOM 3792 C CA . VAL B 1 238 ? -34.569 -5.364 -24.844 1.00 74.28 238 VAL A CA 1
ATOM 3793 C C . VAL B 1 238 ? -34.461 -6.307 -23.648 1.00 77.47 238 VAL A C 1
ATOM 3794 O O . VAL B 1 238 ? -34.922 -5.979 -22.549 1.00 80.55 238 VAL A O 1
ATOM 3798 N N . ARG B 1 239 ? -33.831 -7.473 -23.866 1.00 75.92 239 ARG A N 1
ATOM 3799 C CA . ARG B 1 239 ? -34.039 -8.650 -23.009 1.00 93.41 239 ARG A CA 1
ATOM 3800 C C . ARG B 1 239 ? -33.778 -8.417 -21.518 1.00 97.74 239 ARG A C 1
ATOM 3801 O O . ARG B 1 239 ? -34.400 -9.081 -20.677 1.00 96.45 239 ARG A O 1
ATOM 3809 N N . CYS B 1 240 ? -32.877 -7.501 -21.157 1.00 94.92 240 CYS A N 1
ATOM 3810 C CA . CYS B 1 240 ? -32.630 -7.256 -19.736 1.00 105.16 240 CYS A CA 1
ATOM 3811 C C . CYS B 1 240 ? -33.899 -6.815 -19.002 1.00 114.33 240 CYS A C 1
ATOM 3812 O O . CYS B 1 240 ? -34.745 -6.102 -19.546 1.00 108.82 240 CYS A O 1
ATOM 3815 N N . ASN B 1 241 ? -34.017 -7.279 -17.754 1.00 123.22 241 ASN A N 1
ATOM 3816 C CA . ASN B 1 241 ? -35.039 -6.919 -16.772 1.00 124.63 241 ASN A CA 1
ATOM 3817 C C . ASN B 1 241 ? -34.454 -7.329 -15.429 1.00 126.33 241 ASN A C 1
ATOM 3818 O O . ASN B 1 241 ? -33.255 -7.143 -15.197 1.00 117.44 241 ASN A O 1
ATOM 3823 N N . ASP B 1 242 ? -35.262 -7.909 -14.541 1.00 135.09 242 ASP A N 1
ATOM 3824 C CA . ASP B 1 242 ? -34.678 -8.854 -13.599 1.00 137.92 242 ASP A CA 1
ATOM 3825 C C . ASP B 1 242 ? -33.991 -9.983 -14.368 1.00 137.98 242 ASP A C 1
ATOM 3826 O O . ASP B 1 242 ? -32.924 -10.463 -13.965 1.00 134.53 242 ASP A O 1
ATOM 3831 N N . ASN B 1 243 ? -34.617 -10.417 -15.475 1.00 134.61 243 ASN A N 1
ATOM 3832 C CA . ASN B 1 243 ? -34.046 -11.062 -16.664 1.00 130.53 243 ASN A CA 1
ATOM 3833 C C . ASN B 1 243 ? -35.199 -11.505 -17.564 1.00 126.93 243 ASN A C 1
ATOM 3834 O O . ASN B 1 243 ? -35.178 -12.601 -18.140 1.00 119.41 243 ASN A O 1
ATOM 3839 N N . LYS B 1 244 ? -36.205 -10.636 -17.672 1.00 126.80 244 LYS A N 1
ATOM 3840 C CA . LYS B 1 244 ? -37.449 -10.896 -18.399 1.00 126.90 244 LYS A CA 1
ATOM 3841 C C . LYS B 1 244 ? -37.956 -9.626 -19.100 1.00 127.58 244 LYS A C 1
ATOM 3842 O O . LYS B 1 244 ? -39.126 -9.251 -18.984 1.00 124.69 244 LYS A O 1
ATOM 3848 N N . TRP B 1 245 ? -37.056 -8.930 -19.817 1.00 121.32 245 TRP A N 1
ATOM 3849 C CA . TRP B 1 245 ? -37.378 -7.904 -20.821 1.00 104.62 245 TRP A CA 1
ATOM 3850 C C . TRP B 1 245 ? -37.731 -6.507 -20.300 1.00 107.80 245 TRP A C 1
ATOM 3851 O O . TRP B 1 245 ? -38.589 -6.354 -19.426 1.00 112.29 245 TRP A O 1
ATOM 3862 N N . TYR B 1 246 ? -37.091 -5.480 -20.879 1.00 99.71 246 TYR A N 1
ATOM 3863 C CA . TYR B 1 246 ? -37.337 -4.070 -20.583 1.00 92.99 246 TYR A CA 1
ATOM 3864 C C . TYR B 1 246 ? -37.756 -3.307 -21.838 1.00 80.93 246 TYR A C 1
ATOM 3865 O O . TYR B 1 246 ? -37.332 -3.629 -22.951 1.00 69.24 246 TYR A O 1
ATOM 3874 N N . GLY B 1 247 ? -38.557 -2.260 -21.642 1.00 79.90 247 GLY A N 1
ATOM 3875 C CA . GLY B 1 247 ? -38.966 -1.389 -22.738 1.00 69.64 247 GLY A CA 1
ATOM 3876 C C . GLY B 1 247 ? -38.007 -0.219 -22.907 1.00 71.22 247 GLY A C 1
ATOM 3877 O O . GLY B 1 247 ? -37.506 0.337 -21.931 1.00 65.04 247 GLY A O 1
ATOM 3878 N N . HIS B 1 248 ? -37.777 0.168 -24.164 1.00 58.82 248 HIS A N 1
ATOM 3879 C CA . HIS B 1 248 ? -36.640 1.028 -24.458 1.00 50.51 248 HIS A CA 1
ATOM 3880 C C . HIS B 1 248 ? -36.873 1.808 -25.751 1.00 61.49 248 HIS A C 1
ATOM 3881 O O . HIS B 1 248 ? -37.528 1.323 -26.678 1.00 44.85 248 HIS A O 1
ATOM 3888 N N . TYR B 1 249 ? -36.315 3.019 -25.800 1.00 44.43 249 TYR A N 1
ATOM 3889 C CA . TYR B 1 249 ? -36.321 3.852 -26.995 1.00 47.04 249 TYR A CA 1
ATOM 3890 C C . TYR B 1 249 ? -34.877 4.097 -27.411 1.00 43.65 249 TYR A C 1
ATOM 3891 O O . TYR B 1 249 ? -34.033 4.400 -26.558 1.00 40.50 249 TYR A O 1
ATOM 3900 N N . PHE B 1 250 ? -34.584 3.949 -28.705 1.00 31.30 250 PHE A N 1
ATOM 3901 C CA . PHE B 1 250 ? -33.312 4.407 -29.259 1.00 37.18 250 PHE A CA 1
ATOM 3902 C C . PHE B 1 250 ? -33.563 4.993 -30.646 1.00 35.70 250 PHE A C 1
ATOM 3903 O O . PHE B 1 250 ? -34.695 4.992 -31.143 1.00 32.17 250 PHE A O 1
ATOM 3911 N N . LEU B 1 251 ? -32.500 5.533 -31.251 1.00 29.95 251 LEU A N 1
ATOM 3912 C CA . LEU B 1 251 ? -32.568 6.166 -32.555 1.00 28.12 251 LEU A CA 1
ATOM 3913 C C . LEU B 1 251 ? -32.078 5.193 -33.610 1.00 25.89 251 LEU A C 1
ATOM 3914 O O . LEU B 1 251 ? -31.072 4.497 -33.413 1.00 31.67 251 LEU A O 1
ATOM 3919 N N . ARG B 1 252 ? -32.789 5.174 -34.742 1.00 26.93 252 ARG A N 1
ATOM 3920 C CA . ARG B 1 252 ? -32.326 4.572 -35.982 1.00 23.48 252 ARG A CA 1
ATOM 3921 C C . ARG B 1 252 ? -31.846 5.708 -36.880 1.00 24.76 252 ARG A C 1
ATOM 3922 O O . ARG B 1 252 ? -32.625 6.614 -37.200 1.00 23.43 252 ARG A O 1
ATOM 3930 N N . VAL B 1 253 ? -30.610 5.620 -37.360 1.00 21.13 253 VAL A N 1
ATOM 3931 C CA . VAL B 1 253 ? -30.009 6.693 -38.138 1.00 26.18 253 VAL A CA 1
ATOM 3932 C C . VAL B 1 253 ? -29.497 6.164 -39.474 1.00 27.51 253 VAL A C 1
ATOM 3933 O O . VAL B 1 253 ? -28.906 5.079 -39.545 1.00 26.11 253 VAL A O 1
ATOM 3937 N N . ALA B 1 254 ? -29.693 6.955 -40.524 1.00 19.49 254 ALA A N 1
ATOM 3938 C CA . ALA B 1 254 ? -29.225 6.631 -41.869 1.00 25.60 254 ALA A CA 1
ATOM 3939 C C . ALA B 1 254 ? -28.639 7.887 -42.497 1.00 26.05 254 ALA A C 1
ATOM 3940 O O . ALA B 1 254 ? -28.973 9.008 -42.093 1.00 23.66 254 ALA A O 1
ATOM 3942 N N . GLY B 1 255 ? -27.768 7.694 -43.486 1.00 20.84 255 GLY A N 1
ATOM 3943 C CA . GLY B 1 255 ? -27.150 8.770 -44.253 1.00 23.17 255 GLY A CA 1
ATOM 3944 C C . GLY B 1 255 ? -25.652 8.904 -43.953 1.00 26.39 255 GLY A C 1
ATOM 3945 O O . GLY B 1 255 ? -25.135 8.397 -42.950 1.00 24.66 255 GLY A O 1
ATOM 3946 N N . LYS B 1 256 ? -24.946 9.588 -44.860 1.00 23.85 256 LYS A N 1
ATOM 3947 C CA . LYS B 1 256 ? -23.503 9.796 -44.735 1.00 28.46 256 LYS A CA 1
ATOM 3948 C C . LYS B 1 256 ? -22.749 8.520 -44.387 1.00 35.50 256 LYS A C 1
ATOM 3949 O O . LYS B 1 256 ? -22.860 7.510 -45.096 1.00 29.40 256 LYS A O 1
ATOM 3955 N N . GLU B 1 257 ? -22.002 8.519 -43.275 1.00 27.71 257 GLU A N 1
ATOM 3956 C CA . GLU B 1 257 ? -21.201 7.336 -42.984 1.00 24.34 257 GLU A CA 1
ATOM 3957 C C . GLU B 1 257 ? -21.997 6.199 -42.348 1.00 27.96 257 GLU A C 1
ATOM 3958 O O . GLU B 1 257 ? -21.450 5.119 -42.160 1.00 27.16 257 GLU A O 1
ATOM 3964 N N . LEU B 1 258 ? -23.263 6.397 -42.015 1.00 25.34 258 LEU A N 1
ATOM 3965 C CA . LEU B 1 258 ? -24.029 5.379 -41.322 1.00 24.28 258 LEU A CA 1
ATOM 3966 C C . LEU B 1 258 ? -24.854 4.608 -42.357 1.00 27.59 258 LEU A C 1
ATOM 3967 O O . LEU B 1 258 ? -24.450 4.550 -43.516 1.00 27.68 258 LEU A O 1
ATOM 3972 N N . ALA B 1 259 ? -26.008 4.062 -41.974 1.00 26.71 259 ALA A N 1
ATOM 3973 C CA . ALA B 1 259 ? -26.700 3.085 -42.820 1.00 25.16 259 ALA A CA 1
ATOM 3974 C C . ALA B 1 259 ? -27.280 3.717 -44.082 1.00 24.48 259 ALA A C 1
ATOM 3975 O O . ALA B 1 259 ? -27.646 4.900 -44.111 1.00 23.08 259 ALA A O 1
ATOM 3977 N N . SER B 1 260 ? -27.387 2.898 -45.141 1.00 24.37 260 SER A N 1
ATOM 3978 C CA . SER B 1 260 ? -28.024 3.351 -46.374 1.00 26.36 260 SER A CA 1
ATOM 3979 C C . SER B 1 260 ? -29.485 3.686 -46.096 1.00 24.83 260 SER A C 1
ATOM 3980 O O . SER B 1 260 ? -30.227 2.878 -45.515 1.00 25.35 260 SER A O 1
ATOM 3983 N N . VAL B 1 261 ? -29.895 4.882 -46.510 1.00 21.39 261 VAL A N 1
ATOM 3984 C CA . VAL B 1 261 ? -31.249 5.357 -46.237 1.00 22.89 261 VAL A CA 1
ATOM 3985 C C . VAL B 1 261 ? -32.311 4.523 -46.971 1.00 24.76 261 VAL A C 1
ATOM 3986 O O . VAL B 1 261 ? -33.470 4.438 -46.528 1.00 22.91 261 VAL A O 1
ATOM 3990 N N . SER B 1 262 ? -31.951 3.911 -48.096 1.00 21.88 262 SER A N 1
ATOM 3991 C CA . SER B 1 262 ? -32.917 3.093 -48.837 1.00 24.75 262 SER A CA 1
ATOM 3992 C C . SER B 1 262 ? -33.236 1.766 -48.152 1.00 28.77 262 SER A C 1
ATOM 3993 O O . SER B 1 262 ? -34.206 1.088 -48.544 1.00 23.92 262 SER A O 1
ATOM 3996 N N . LEU B 1 263 ? -32.484 1.393 -47.115 1.00 23.19 263 LEU A N 1
ATOM 3997 C CA . LEU B 1 263 ? -32.874 0.258 -46.291 1.00 24.78 263 LEU A CA 1
ATOM 3998 C C . LEU B 1 263 ? -34.149 0.604 -45.528 1.00 23.60 263 LEU A C 1
ATOM 3999 O O . LEU B 1 263 ? -34.355 1.764 -45.175 1.00 26.77 263 LEU A O 1
ATOM 4004 N N . PRO B 1 264 ? -35.011 -0.378 -45.253 1.00 24.47 264 PRO A N 1
ATOM 4005 C CA . PRO B 1 264 ? -36.085 -0.153 -44.281 1.00 23.49 264 PRO A CA 1
ATOM 4006 C C . PRO B 1 264 ? -35.501 0.276 -42.941 1.00 28.90 264 PRO A C 1
ATOM 4007 O O . PRO B 1 264 ? -34.428 -0.181 -42.530 1.00 25.00 264 PRO A O 1
ATOM 4011 N N . SER B 1 265 ? -36.231 1.157 -42.247 1.00 29.64 265 SER A N 1
ATOM 4012 C CA . SER B 1 265 ? -35.628 1.863 -41.109 1.00 25.70 265 SER A CA 1
ATOM 4013 C C . SER B 1 265 ? -35.217 0.908 -39.999 1.00 28.16 265 SER A C 1
ATOM 4014 O O . SER B 1 265 ? -34.303 1.216 -39.231 1.00 28.97 265 SER A O 1
ATOM 4017 N N . GLU B 1 266 ? -35.837 -0.271 -39.912 1.00 26.27 266 GLU A N 1
ATOM 4018 C CA . GLU B 1 266 ? -35.428 -1.168 -38.847 1.00 26.85 266 GLU A CA 1
ATOM 4019 C C . GLU B 1 266 ? -34.109 -1.862 -39.154 1.00 23.91 266 GLU A C 1
ATOM 4020 O O . GLU B 1 266 ? -33.654 -2.643 -38.329 1.00 28.30 266 GLU A O 1
ATOM 4026 N N . ARG B 1 267 ? -33.472 -1.568 -40.291 1.00 21.76 267 ARG A N 1
ATOM 4027 C CA . ARG B 1 267 ? -32.100 -1.981 -40.573 1.00 24.99 267 ARG A CA 1
ATOM 4028 C C . ARG B 1 267 ? -31.111 -0.814 -40.497 1.00 26.80 267 ARG A C 1
ATOM 4029 O O . ARG B 1 267 ? -29.962 -0.950 -40.957 1.00 24.44 267 ARG A O 1
ATOM 4037 N N . TRP B 1 268 ? -31.577 0.354 -40.070 1.00 24.72 268 TRP A N 1
ATOM 4038 C CA . TRP B 1 268 ? -30.659 1.514 -39.997 1.00 27.26 268 TRP A CA 1
ATOM 4039 C C . TRP B 1 268 ? -29.693 1.357 -38.806 1.00 25.81 268 TRP A C 1
ATOM 4040 O O . TRP B 1 268 ? -29.877 0.521 -37.942 1.00 27.21 268 TRP A O 1
ATOM 4051 N N . THR B 1 269 ? -28.699 2.217 -38.737 1.00 29.84 269 THR A N 1
ATOM 4052 C CA . THR B 1 269 ? -27.778 2.183 -37.600 1.00 28.83 269 THR A CA 1
ATOM 4053 C C . THR B 1 269 ? 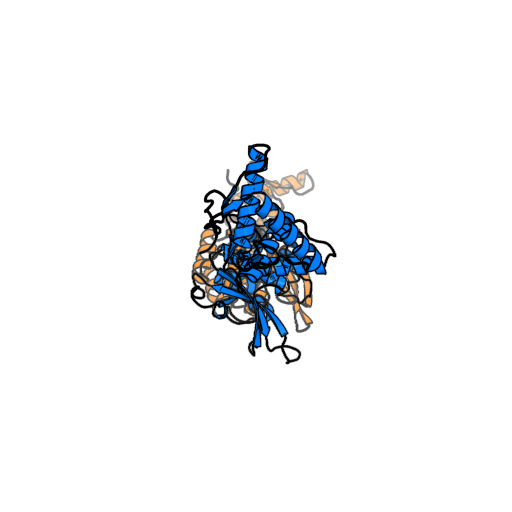-28.486 2.494 -36.291 1.00 26.11 269 THR A C 1
ATOM 4054 O O . THR B 1 269 ? -29.164 3.520 -36.159 1.00 25.85 269 THR A O 1
ATOM 4058 N N . VAL B 1 270 ? -28.269 1.637 -35.298 1.00 24.94 270 VAL A N 1
ATOM 4059 C CA . VAL B 1 270 ? -28.747 1.898 -33.944 1.00 23.36 270 VAL A CA 1
ATOM 4060 C C . VAL B 1 270 ? -27.840 2.954 -33.303 1.00 24.15 270 VAL A C 1
ATOM 4061 O O . VAL B 1 270 ? -26.634 2.745 -33.160 1.00 26.55 270 VAL A O 1
ATOM 4065 N N . TRP B 1 271 ? -28.426 4.050 -32.862 1.00 26.35 271 TRP A N 1
ATOM 4066 C CA . TRP B 1 271 ? -27.709 5.107 -32.132 1.00 28.24 271 TRP A CA 1
ATOM 4067 C C . TRP B 1 271 ? -28.374 5.172 -30.767 1.00 23.48 271 TRP A C 1
ATOM 4068 O O . TRP B 1 271 ? -29.454 5.752 -30.628 1.00 31.07 271 TRP A O 1
ATOM 4079 N N . ASP B 1 272 ? -27.763 4.524 -29.761 1.00 25.47 272 ASP A N 1
ATOM 4080 C CA . ASP B 1 272 ? -28.388 4.296 -28.461 1.00 28.38 272 ASP A CA 1
ATOM 4081 C C . ASP B 1 272 ? -27.659 5.096 -27.386 1.00 30.98 272 ASP A C 1
ATOM 4082 O O . ASP B 1 272 ? -26.559 4.723 -26.971 1.00 28.65 272 ASP A O 1
ATOM 4087 N N . TYR B 1 273 ? -28.313 6.153 -26.906 1.00 30.27 273 TYR A N 1
ATOM 4088 C CA . TYR B 1 273 ? -27.744 7.003 -25.860 1.00 29.76 273 TYR A CA 1
ATOM 4089 C C . TYR B 1 273 ? -27.361 6.191 -24.629 1.00 35.95 273 TYR A C 1
ATOM 4090 O O . TYR B 1 273 ? -26.358 6.491 -23.966 1.00 34.80 273 TYR A O 1
ATOM 4099 N N . VAL B 1 274 ? -28.148 5.160 -24.303 1.00 35.09 274 VAL A N 1
ATOM 4100 C CA . VAL B 1 274 ? -27.847 4.345 -23.126 1.00 34.01 274 VAL A CA 1
ATOM 4101 C C . VAL B 1 274 ? -26.604 3.498 -23.355 1.00 40.88 274 VAL A C 1
ATOM 4102 O O . VAL B 1 274 ? -25.801 3.274 -22.429 1.00 33.75 274 VAL A O 1
ATOM 4106 N N . SER B 1 275 ? -26.430 2.995 -24.580 1.00 33.26 275 SER A N 1
ATOM 4107 C CA . SER B 1 275 ? -25.207 2.283 -24.910 1.00 32.83 275 SER A CA 1
ATOM 4108 C C . SER B 1 275 ? -24.000 3.195 -24.719 1.00 38.56 275 SER A C 1
ATOM 4109 O O . SER B 1 275 ? -22.972 2.780 -24.174 1.00 32.76 275 SER A O 1
ATOM 4112 N N . ALA B 1 276 ? -24.103 4.440 -25.193 1.00 29.14 276 ALA A N 1
ATOM 4113 C CA . ALA B 1 276 ? -22.959 5.343 -25.133 1.00 29.52 276 ALA A CA 1
ATOM 4114 C C . ALA B 1 276 ? -22.625 5.710 -23.689 1.00 28.11 276 ALA A C 1
ATOM 4115 O O . ALA B 1 276 ? -21.451 5.830 -23.324 1.00 33.89 276 ALA A O 1
ATOM 4117 N N . THR B 1 277 ? -23.633 5.906 -22.854 1.00 29.10 277 THR A N 1
ATOM 4118 C CA . THR B 1 277 ? -23.391 6.531 -21.567 1.00 32.84 277 THR A CA 1
ATOM 4119 C C . THR B 1 277 ? -23.506 5.578 -20.385 1.00 46.49 277 THR A C 1
ATOM 4120 O O . THR B 1 277 ? -23.126 5.956 -19.277 1.00 35.87 277 THR A O 1
ATOM 4124 N N . LYS B 1 278 ? -24.035 4.370 -20.569 1.00 37.55 278 LYS A N 1
ATOM 4125 C CA . LYS B 1 278 ? -24.224 3.553 -19.379 1.00 36.50 278 LYS A CA 1
ATOM 4126 C C . LYS B 1 278 ? -23.640 2.163 -19.548 1.00 44.56 278 LYS A C 1
ATOM 4127 O O . LYS B 1 278 ? -22.834 1.726 -18.725 1.00 39.38 278 LYS A O 1
ATOM 4133 N N . THR B 1 279 ? -24.016 1.449 -20.602 1.00 48.26 279 THR A N 1
ATOM 4134 C CA . THR B 1 279 ? -23.553 0.076 -20.743 1.00 46.43 279 THR A CA 1
ATOM 4135 C C . THR B 1 279 ? -22.271 -0.022 -21.543 1.00 39.28 279 THR A C 1
ATOM 4136 O O . THR B 1 279 ? -21.756 -1.127 -21.718 1.00 44.35 279 THR A O 1
ATOM 4140 N N . GLY B 1 280 ? -21.747 1.100 -22.027 1.00 38.78 280 GLY A N 1
ATOM 4141 C CA . GLY B 1 280 ? -20.453 1.115 -22.689 1.00 32.60 280 GLY A CA 1
ATOM 4142 C C . GLY B 1 280 ? -20.389 0.318 -23.972 1.00 54.03 280 GLY A C 1
ATOM 4143 O O . GLY B 1 280 ? -19.336 -0.247 -24.294 1.00 47.89 280 GLY A O 1
ATOM 4144 N N . ARG B 1 281 ? -21.524 0.253 -24.746 1.00 38.38 281 ARG A N 1
ATOM 4145 C CA . ARG B 1 281 ? -21.508 -0.535 -25.971 1.00 41.57 281 ARG A CA 1
ATOM 4146 C C . ARG B 1 281 ? -21.302 0.373 -27.178 1.00 42.77 281 ARG A C 1
ATOM 4147 O O . ARG B 1 281 ? -21.650 1.558 -27.134 1.00 37.02 281 ARG A O 1
ATOM 4155 N N . PRO B 1 282 ? -20.725 -0.123 -28.268 1.00 38.16 282 PRO A N 1
ATOM 4156 C CA . PRO B 1 282 ? -20.332 0.770 -29.360 1.00 39.47 282 PRO A CA 1
ATOM 4157 C C . PRO B 1 282 ? -21.530 1.245 -30.177 1.00 37.70 282 PRO A C 1
ATOM 4158 O O . PRO B 1 282 ? -22.658 0.765 -30.034 1.00 35.62 282 PRO A O 1
ATOM 4162 N N . LEU B 1 283 ? -21.258 2.241 -31.023 1.00 31.73 283 LEU A N 1
ATOM 4163 C CA . LEU B 1 283 ? -22.264 2.750 -31.945 1.00 30.27 283 LEU A CA 1
ATOM 4164 C C . LEU B 1 283 ? -22.763 1.607 -32.825 1.00 35.91 283 LEU A C 1
ATOM 4165 O O . LEU B 1 283 ? -21.963 0.866 -33.399 1.00 32.92 283 LEU A O 1
ATOM 4170 N N . GLY B 1 284 ? -24.078 1.485 -32.951 1.00 30.39 284 GLY A N 1
ATOM 4171 C CA . GLY B 1 284 ? -24.663 0.434 -33.761 1.00 35.82 284 GLY A CA 1
ATOM 4172 C C . GLY B 1 284 ? -25.211 -0.713 -32.945 1.00 40.43 284 GLY A C 1
ATOM 4173 O O . GLY B 1 284 ? -25.898 -1.592 -33.504 1.00 34.00 284 GLY A O 1
ATOM 4174 N N . ALA B 1 285 ? -24.942 -0.716 -31.616 1.00 35.65 285 ALA A N 1
ATOM 4175 C CA . ALA B 1 285 ? -25.417 -1.743 -30.715 1.00 40.80 285 ALA A CA 1
ATOM 4176 C C . ALA B 1 285 ? -26.445 -1.167 -29.758 1.00 40.49 285 ALA A C 1
ATOM 4177 O O . ALA B 1 285 ? -26.258 -0.055 -29.237 1.00 35.02 285 ALA A O 1
ATOM 4179 N N . PRO B 1 286 ? -27.533 -1.897 -29.508 1.00 35.74 286 PRO A N 1
ATOM 4180 C CA . PRO B 1 286 ? -28.495 -1.487 -28.481 1.00 37.33 286 PRO A CA 1
ATOM 4181 C C . PRO B 1 286 ? -27.864 -1.610 -27.102 1.00 37.35 286 PRO A C 1
ATOM 4182 O O . PRO B 1 286 ? -26.802 -2.210 -26.933 1.00 45.01 286 PRO A O 1
ATOM 4186 N N . CYS B 1 287 ? -28.561 -1.075 -26.097 1.00 36.66 287 CYS A N 1
ATOM 4187 C CA . CYS B 1 287 ? -27.944 -0.961 -24.775 1.00 49.97 287 CYS A CA 1
ATOM 4188 C C . CYS B 1 287 ? -27.751 -2.316 -24.097 1.00 52.99 287 CYS A C 1
ATOM 4189 O O . CYS B 1 287 ? -26.801 -2.476 -23.323 1.00 44.18 287 CYS A O 1
ATOM 4192 N N . CYS B 1 288 ? -28.597 -3.289 -24.448 1.00 47.93 288 CYS A N 1
ATOM 4193 C CA . CYS B 1 288 ? -28.523 -4.688 -23.940 1.00 56.30 288 CYS A CA 1
ATOM 4194 C C . CYS B 1 288 ? -28.284 -5.614 -25.131 1.00 70.82 288 CYS A C 1
ATOM 4195 O O . CYS B 1 288 ? -28.814 -5.320 -26.204 1.00 60.75 288 CYS A O 1
ATOM 4198 N N . SER B 1 289 ? -27.612 -6.740 -24.907 1.00 68.45 289 SER A N 1
ATOM 4199 C CA . SER B 1 289 ? -27.143 -7.595 -25.993 1.00 75.07 289 SER A CA 1
ATOM 4200 C C . SER B 1 289 ? -27.941 -8.874 -26.197 1.00 80.46 289 SER A C 1
ATOM 4201 O O . SER B 1 289 ? -27.816 -9.490 -27.259 1.00 78.37 289 SER A O 1
ATOM 4204 N N . ARG B 1 290 ? -28.787 -9.261 -25.243 1.00 78.94 290 ARG A N 1
ATOM 4205 C CA . ARG B 1 290 ? -29.618 -10.484 -25.430 1.00 86.81 290 ARG A CA 1
ATOM 4206 C C . ARG B 1 290 ? -30.797 -10.078 -26.318 1.00 90.37 290 ARG A C 1
ATOM 4207 O O . ARG B 1 290 ? -31.576 -10.946 -26.720 1.00 85.09 290 ARG A O 1
ATOM 4215 N N . GLY B 1 291 ? -30.845 -8.764 -26.550 1.00 99.32 291 GLY A N 1
ATOM 4216 C CA . GLY B 1 291 ? -31.729 -7.854 -27.327 1.00 85.14 291 GLY A CA 1
ATOM 4217 C C . GLY B 1 291 ? -33.060 -8.378 -27.823 1.00 82.24 291 GLY A C 1
ATOM 4218 O O . GLY B 1 291 ? -33.052 -9.205 -28.724 1.00 88.03 291 GLY A O 1
ATOM 4219 N N . ILE B 1 292 ? -34.159 -7.757 -27.399 1.00 78.17 292 ILE A N 1
ATOM 4220 C CA . ILE B 1 292 ? -35.490 -8.305 -27.799 1.00 91.64 292 ILE A CA 1
ATOM 4221 C C . ILE B 1 292 ? -36.112 -7.727 -29.094 1.00 79.94 292 ILE A C 1
ATOM 4222 O O . ILE B 1 292 ? -35.455 -7.809 -30.133 1.00 65.08 292 ILE A O 1
ATOM 4227 N N . GLN B 1 293 ? -37.304 -7.120 -29.029 1.00 68.34 293 GLN A N 1
ATOM 4228 C CA . GLN B 1 293 ? -38.031 -6.907 -30.305 1.00 58.57 293 GLN A CA 1
ATOM 4229 C C . GLN B 1 293 ? -38.620 -5.512 -30.534 1.00 64.45 293 GLN A C 1
ATOM 4230 O O . GLN B 1 293 ? -38.600 -4.671 -29.634 1.00 53.76 293 GLN A O 1
ATOM 4236 N N . HIS B 1 294 ? -39.203 -5.352 -31.724 1.00 51.53 294 HIS A N 1
ATOM 4237 C CA . HIS B 1 294 ? -39.801 -4.088 -32.213 1.00 43.86 294 HIS A CA 1
ATOM 4238 C C . HIS B 1 294 ? -41.173 -3.847 -31.606 1.00 43.54 294 HIS A C 1
ATOM 4239 O O . HIS B 1 294 ? -42.002 -4.719 -31.693 1.00 49.04 294 HIS A O 1
ATOM 4246 N N . LEU B 1 295 ? -41.375 -2.679 -31.026 1.00 42.29 295 LEU A N 1
ATOM 4247 C CA . LEU B 1 295 ? -42.678 -2.304 -30.499 1.00 40.24 295 LEU A CA 1
ATOM 4248 C C . LEU B 1 295 ? -43.399 -1.261 -31.341 1.00 56.08 295 LEU A C 1
ATOM 4249 O O . LEU B 1 295 ? -44.629 -1.290 -31.408 1.00 54.20 295 LEU A O 1
ATOM 4254 N N . GLY B 1 296 ? -42.685 -0.347 -31.989 1.00 37.82 296 GLY A N 1
ATOM 4255 C CA . GLY B 1 296 ? -43.352 0.702 -32.734 1.00 45.77 296 GLY A CA 1
ATOM 4256 C C . GLY B 1 296 ? -42.362 1.781 -33.129 1.00 41.08 296 GLY A C 1
ATOM 4257 O O . GLY B 1 296 ? -41.162 1.664 -32.872 1.00 35.19 296 GLY A O 1
ATOM 4258 N N . TRP B 1 297 ? -42.885 2.833 -33.757 1.00 34.89 297 TRP A N 1
ATOM 4259 C CA . TRP B 1 297 ? -42.085 3.993 -34.132 1.00 33.99 297 TRP A CA 1
ATOM 4260 C C . TRP B 1 297 ? -42.632 5.224 -33.426 1.00 37.62 297 TRP A C 1
ATOM 4261 O O . TRP B 1 297 ? -43.838 5.482 -33.466 1.00 39.37 297 TRP A O 1
ATOM 4272 N N . GLY B 1 298 ? -41.746 6.006 -32.821 1.00 41.11 298 GLY A N 1
ATOM 4273 C CA . GLY B 1 298 ? -42.135 7.237 -32.166 1.00 41.47 298 GLY A CA 1
ATOM 4274 C C . GLY B 1 298 ? -42.370 7.052 -30.674 1.00 47.92 298 GLY A C 1
ATOM 4275 O O . GLY B 1 298 ? -42.495 5.942 -30.156 1.00 43.00 298 GLY A O 1
ATOM 4276 N N . ILE B 1 299 ? -42.438 8.188 -29.983 1.00 46.11 299 ILE A N 1
ATOM 4277 C CA . ILE B 1 299 ? -42.603 8.230 -28.532 1.00 52.60 299 ILE A CA 1
ATOM 4278 C C . ILE B 1 299 ? -44.067 7.970 -28.189 1.00 61.52 299 ILE A C 1
ATOM 4279 O O . ILE B 1 299 ? -44.947 8.759 -28.551 1.00 50.79 299 ILE A O 1
ATOM 4284 N N . VAL B 1 300 ? -44.324 6.886 -27.459 1.00 59.34 300 VAL A N 1
ATOM 4285 C CA . VAL B 1 300 ? -45.676 6.558 -27.001 1.00 67.37 300 VAL A CA 1
ATOM 4286 C C . VAL B 1 300 ? -46.115 7.487 -25.864 1.00 70.71 300 VAL A C 1
ATOM 4287 O O . VAL B 1 300 ? -46.637 8.580 -26.095 1.00 68.25 300 VAL A O 1
#

InterPro domains:
  IPR018975 Pseudomurein-binding repeat [PF09373] (3-34)
  IPR018975 Pseudomurein-binding repeat [PF09373] (39-70)
  IPR018975 Pseudomurein-binding repeat [PF09373] (87-116)
  IPR018975 Pseudomurein-binding repeat [PF09373] (121-152)
  IPR022119 Pseudomurein endoisopeptidase, C-terminal domain [PF12386] (157-305)

Sequence (522 aa):
ENTPEYVSITQFKDMLSRYNRFKEVNGREPRVVFIYSGGGPSVSLETFKDMCKRYNQFLEENRREPRIVYVTPPEPPVPEEVREMRRVLGEFKTATQLYTLVSRRCKYKFYYNDQTPNREALKKMVTDGINCTDACQLFKPVIEGLGYSVRIEHVKVRCNDNKWYGHYFLRVAGKELASVSLPSERWTVWDYVSATKTGRPLGAPCCSRGIQHLGWGIVSPKMRSNSVNIETFKDMLKRYEDFKMKNKREPRVIFIRSGGGESIPLETFRDMVRRYNNFKDRYGREPRIVYVTPPEPPVPEVNENTPEYVSITQFKDMLSRYNRFKEVNGREPRVVFIYSGGGPSVSLETFKDMCKRYNQFLEENRREPRIVYVTPPEPPVPEEVREMRRVLGEFKTATQLYTLVSRRCKYKFYYNDQTPNREALKKMVTDGINCTDACQLFKPVIEGLGYSVRIEHVKVRCNDNKWYGHYFLRVAGKELASVSLPSERWTVWDYVSATKTGRPLGAPCCSRGIQHLGWGIV

Nearest PDB structures (foldseek):
  8z4f-assembly1_B-2  TM=1.005E+00  e=2.223E-46  Methanobacterium phage psiM2
  8z4f-assembly1_A  TM=9.404E-01  e=4.459E-42  Methanobacterium phage psiM2
  8jx4-assembly2_B  TM=9.270E-01  e=3.709E-19  Methanothermobacter phage psiM100
  8osv-assembly1_A  TM=6.727E-01  e=1.076E-03  Streptomyces hygroscopicus
  6rbd-assembly1_D  TM=3.179E-01  e=2.485E+00  Saccharomyces cerevisiae S288C

Foldseek 3Di:
DDQDQKDFPVQLVVQVVVQVVCCVVPVDGDQWTASDPPHDDIGGPVLNVVQVVQQVVCCVVPVDGDRMTGSDDDDDDLVVLLVLLCVQQNDDLALQVVLQSLLVFFAADDDPPLDQPPVVQSVCGRPVHYHQNSVLVSVQSNNVSSPKDKWKFWKWAQAPVRDIDIHIWIFIDDDPWHDPPDPSVPGWTRGSCCSHPQVDHGRDYSHDPDMGTDDIDDDDDD/DADFKDFPVLLVVQVVVQVVCCVVVVDGDQWTASDPPHDDTAGPQQNVVQVVVQVVCCVVPVDGDGMGGRDHDDDADEDPPDEDDQKAFPVQLVVQVVVQVVCCVNPVDGDQWTASDPRYYDIGGPVLNVVQVVVQVVCCVVPVDGDGMTGSHPDADDQVVLLVLLCVQQNDDQALQVVLQSLLVFFAADDDDPPDDPDSVQSVCGRPVHYHQNNVCSSVQSNNVSNPKHKWKFWFWFQDDVRRIDIGIWIFIDDDPWHDPPPDSVPGWTRGSLCSHPQVHHTRDYSHDVTDTTDDIDDD

Radius of gyration: 37.95 Å; Cα contacts (8 Å, |Δi|>4): 893; chains: 2; bounding box: 118×68×76 Å

Solvent-accessible surface area: 30120 Å² total; per-residue (Å²): 169,138,95,26,88,107,9,48,26,103,35,1,99,51,0,53,68,37,41,66,151,63,87,139,116,76,67,133,85,9,146,64,5,90,0,82,83,90,31,55,19,43,9,41,22,96,32,6,121,55,0,32,101,44,37,74,73,61,69,131,137,67,212,135,62,8,187,69,3,62,8,71,74,77,121,51,80,66,84,68,14,11,140,62,1,72,203,57,6,31,126,1,98,7,0,0,13,0,1,5,42,0,27,152,153,6,105,47,85,126,33,178,112,61,131,32,67,41,190,87,0,9,139,50,0,47,69,93,0,0,11,19,12,0,1,5,76,7,0,58,25,2,0,77,38,22,57,6,40,10,102,18,3,33,0,78,2,84,20,111,69,93,134,92,103,45,12,26,2,2,29,0,0,20,125,15,14,18,63,87,106,56,69,14,94,150,27,13,10,2,1,8,7,0,6,20,135,52,67,68,28,3,30,12,25,10,16,72,107,26,78,100,93,83,22,78,29,48,98,74,121,242,221,138,38,104,32,11,73,27,115,19,0,96,61,0,38,122,48,12,80,70,60,80,150,166,62,167,111,20,10,143,63,6,82,8,147,86,76,36,70,64,28,0,52,1,58,8,0,83,22,1,31,111,81,11,75,82,42,79,130,185,104,73,125,67,8,142,60,6,121,12,49,90,66,114,118,74,89,106,80,139,144,82,134,68,44,83,106,7,50,34,105,36,0,79,58,0,40,48,45,23,77,29,70,89,54,50,78,69,152,43,13,143,60,5,59,2,103,81,55,7,12,13,33,7,41,21,97,40,1,100,55,0,26,121,55,20,76,93,61,68,128,151,45,215,126,68,9,187,68,6,69,7,78,63,83,122,59,98,47,87,70,41,12,110,46,2,71,135,27,0,4,66,1,138,44,0,56,55,0,12,30,3,0,24,64,19,4,78,50,103,114,50,197,84,117,101,27,47,92,162,84,0,11,116,63,0,26,55,80,1,0,9,20,23,0,1,5,61,6,0,44,8,2,0,61,34,17,53,8,46,7,100,14,4,32,9,71,5,74,37,59,103,75,144,108,110,50,12,22,7,2,34,0,0,19,132,86,30,18,63,89,104,77,76,11,90,171,19,26,10,2,1,7,4,0,7,28,128,55,68,72,90,46,38,13,39,15,22,84,149,35,48,95,89,73,21,79,31,72,159

B-factor: mean 40.52, std 19.05, range [16.01, 137.98]

Organism: Methanobacterium phage psiM2 (NCBI:txid77048)